Protein AF-0000000077142042 (afdb_homodimer)

Sequence (478 aa):
MYAFNGMIIGSLVGIIGTGMGGAVTYFLKNPSNRFFSGIMGTAAGLMLSIVAFDLLPHAFDIASIPLGTIGILVGAILISFFDMIIENMDIAGSFIKEGVLLAIVIALHNFPEGLAVGSSFMVSQSLGVDIALVIALHDFPEGLAMATPFSAGGIPPYKNVIYTILAGIPTGIGALIGVVTGGISPYFIGLNLSIAGGAMLYVTCGDVIPEARNVYKGKISVLGMILGFIGGIIITKYLMYAFNGMIIGSLVGIIGTGMGGAVTYFLKNPSNRFFSGIMGTAAGLMLSIVAFDLLPHAFDIASIPLGTIGILVGAILISFFDMIIENMDIAGSFIKEGVLLAIVIALHNFPEGLAVGSSFMVSQSLGVDIALVIALHDFPEGLAMATPFSAGGIPPYKNVIYTILAGIPTGIGALIGVVTGGISPYFIGLNLSIAGGAMLYVTCGDVIPEARNVYKGKISVLGMILGFIGGIIITKYL

Secondary structure (DSSP, 8-state):
-HHHHHHHHHHHHHHHHHHHHHHGGGS-SS--HHHHHHHHHHHHHHHHHHIIIIIHHHHHHHS-HHHHHHHHHHHHHHHHHHHHHHHTS---SSHHHHHHHHHHHHHHHHHHHHHHHHHHTTT-HHHHHHHHHHHHHHHHHHHHHHHHHHHHTT--HHHHHHHHHHHHHHHHHHHHHHHHHHTT-HHHHHHHHHHHHHHHHHHIIIIIHHHHHHHS-SSHHHHHHHHHHHHHHHHHHH-/-HHHHHHHHHHHHHHHHHHHHHHGGGS-SS--HHHHHHHHHHHHHHHHHHIIIIIHHHHHHHT-HHHHHHHHHHHHHHHHHHHHHHHTS---SSHHHHHHHHHHHHHHHHHHHHHHHHHHTTT-HHHHHHHHHHHHHHHHHHHHHHHHHHHHTT--HHHHHHHHHHHHHHHHHHHHHHHHHHTT-HHHHHHHHHHHHHHHHHHIIIIIHHHHHHHS-SSHHHHHHHHHHHHHHHHHHH-

InterPro domains:
  IPR003689 Zinc/iron permease [PF02535] (99-231)

pLDDT: mean 91.26, std 8.26, range [49.16, 98.56]

Solvent-accessible surface area (backbone atoms only — not comparable to full-atom values): 19890 Å² total; per-residue (Å²): 113,66,39,60,52,22,20,49,50,20,26,48,27,24,26,49,13,12,16,52,16,5,51,52,38,71,78,40,70,73,66,46,48,58,55,51,9,22,40,27,11,23,31,33,15,23,51,54,25,37,30,50,68,41,32,37,53,52,6,33,69,56,46,27,60,69,53,19,52,49,14,23,51,50,17,29,49,56,48,51,58,53,48,57,58,50,68,67,47,82,64,73,92,44,44,47,36,56,16,51,53,41,38,52,54,47,22,60,46,24,22,33,46,6,17,28,28,11,9,31,44,57,75,34,67,67,51,15,51,51,48,34,51,52,51,20,61,53,26,22,40,47,13,30,46,30,26,45,32,27,26,58,54,64,49,53,40,72,58,31,23,50,54,21,28,61,26,8,46,34,6,11,57,19,0,28,51,12,24,56,44,16,67,72,34,54,54,44,26,8,26,29,18,8,18,23,29,16,24,50,50,42,45,30,60,57,43,37,40,36,48,12,50,66,60,23,89,62,62,50,16,45,51,20,20,52,52,17,25,50,50,22,47,50,51,57,70,72,97,112,66,38,62,53,22,20,50,51,21,26,48,28,23,28,49,13,12,16,52,17,5,49,51,38,72,78,40,68,72,66,46,48,59,56,52,8,22,40,28,11,22,29,32,15,23,52,53,24,36,30,48,69,40,32,37,53,52,6,32,69,58,46,28,61,69,54,19,52,49,14,24,50,51,17,28,50,54,47,51,57,52,48,56,60,51,67,66,47,80,64,72,92,44,44,46,35,56,18,51,53,41,39,52,55,50,24,59,46,24,23,33,46,6,16,28,27,11,10,31,44,58,76,35,64,68,51,15,51,51,47,36,49,53,51,20,60,52,26,22,41,46,12,30,46,30,26,45,32,27,26,58,55,65,48,54,40,72,55,31,23,50,53,20,28,60,27,8,45,34,6,12,57,20,0,28,53,12,22,56,45,16,68,73,35,54,54,43,27,8,26,28,18,8,18,23,29,17,24,50,50,41,45,31,61,57,44,37,38,38,47,12,51,65,59,24,88,62,62,49,16,45,52,20,20,52,51,16,25,51,49,23,47,50,50,58,70,74,98

Structure (mmCIF, N/CA/C/O backbone):
data_AF-0000000077142042-model_v1
#
loop_
_entity.id
_entity.type
_entity.pdbx_description
1 polymer 'Zinc/iron permease'
#
loop_
_atom_site.group_PDB
_atom_site.id
_atom_site.type_symbol
_atom_site.label_atom_id
_atom_site.label_alt_id
_atom_site.label_comp_id
_atom_site.label_asym_id
_atom_site.label_entity_id
_atom_site.label_seq_id
_atom_site.pdbx_PDB_ins_code
_atom_site.Cartn_x
_atom_site.Cartn_y
_atom_site.Cartn_z
_atom_site.occupancy
_atom_site.B_iso_or_equiv
_atom_site.auth_seq_id
_atom_site.auth_comp_id
_atom_site.auth_asym_id
_atom_site.auth_atom_id
_atom_site.pdbx_PDB_model_num
ATOM 1 N N . MET A 1 1 ? 17.562 -24.516 -22.594 1 59.12 1 MET A N 1
ATOM 2 C CA . MET A 1 1 ? 17.656 -25.172 -21.297 1 59.12 1 MET A CA 1
ATOM 3 C C . MET A 1 1 ? 17.266 -24.234 -20.156 1 59.12 1 MET A C 1
ATOM 5 O O . MET A 1 1 ? 16.5 -24.625 -19.281 1 59.12 1 MET A O 1
ATOM 9 N N . TYR A 1 2 ? 17.484 -22.953 -20.328 1 70.94 2 TYR A N 1
ATOM 10 C CA . TYR A 1 2 ? 17.188 -21.969 -19.281 1 70.94 2 TYR A CA 1
ATOM 11 C C . TYR A 1 2 ? 15.703 -21.641 -19.234 1 70.94 2 TYR A C 1
ATOM 13 O O . TYR A 1 2 ? 15.117 -21.547 -18.156 1 70.94 2 TYR A O 1
ATOM 21 N N . ALA A 1 3 ? 15.117 -21.766 -20.406 1 75.69 3 ALA A N 1
ATOM 22 C CA . ALA A 1 3 ? 13.703 -21.391 -20.5 1 75.69 3 ALA A CA 1
ATOM 23 C C . ALA A 1 3 ? 12.82 -22.453 -19.828 1 75.69 3 ALA A C 1
ATOM 25 O O . ALA A 1 3 ? 11.93 -22.109 -19.047 1 75.69 3 ALA A O 1
ATOM 26 N N . PHE A 1 4 ? 13.188 -23.656 -20.109 1 79.62 4 PHE A N 1
ATOM 27 C CA . PHE A 1 4 ? 12.375 -24.75 -19.562 1 79.62 4 PHE A CA 1
ATOM 28 C C . PHE A 1 4 ? 12.547 -24.859 -18.062 1 79.62 4 PHE A C 1
ATOM 30 O O . PHE A 1 4 ? 11.578 -25.078 -17.328 1 79.62 4 PHE A O 1
ATOM 37 N N . ASN A 1 5 ? 13.727 -24.609 -17.547 1 83 5 ASN A N 1
ATOM 38 C CA . ASN A 1 5 ? 13.984 -24.609 -16.109 1 83 5 ASN A CA 1
ATOM 39 C C . ASN A 1 5 ? 13.242 -23.469 -15.406 1 83 5 ASN A C 1
ATOM 41 O O . ASN A 1 5 ? 12.719 -23.656 -14.305 1 83 5 ASN A O 1
ATOM 45 N N . GLY A 1 6 ? 13.203 -22.359 -16.172 1 80.81 6 GLY A N 1
ATOM 46 C CA . GLY A 1 6 ? 12.453 -21.219 -15.633 1 80.81 6 GLY A CA 1
ATOM 47 C C . GLY A 1 6 ? 10.969 -21.5 -15.492 1 80.81 6 GLY A C 1
ATOM 48 O O . GLY A 1 6 ? 10.359 -21.141 -14.484 1 80.81 6 GLY A O 1
ATOM 49 N N . MET A 1 7 ? 10.477 -22.172 -16.516 1 83.62 7 MET A N 1
ATOM 50 C CA . MET A 1 7 ? 9.062 -22.531 -16.484 1 83.62 7 MET A CA 1
ATOM 51 C C . MET A 1 7 ? 8.766 -23.484 -15.344 1 83.62 7 MET A C 1
ATOM 53 O O . MET A 1 7 ? 7.766 -23.344 -14.641 1 83.62 7 MET A O 1
ATOM 57 N N . ILE A 1 8 ? 9.617 -24.406 -15.148 1 87.38 8 ILE A N 1
ATOM 58 C CA . ILE A 1 8 ? 9.422 -25.406 -14.109 1 87.38 8 ILE A CA 1
ATOM 59 C C . ILE A 1 8 ? 9.477 -24.75 -12.734 1 87.38 8 ILE A C 1
ATOM 61 O O . ILE A 1 8 ? 8.594 -24.969 -11.898 1 87.38 8 ILE A O 1
ATOM 65 N N . ILE A 1 9 ? 10.414 -23.953 -12.562 1 88.81 9 ILE A N 1
ATOM 66 C CA . ILE A 1 9 ? 10.562 -23.281 -11.281 1 88.81 9 ILE A CA 1
ATOM 67 C C . ILE A 1 9 ? 9.375 -22.359 -11.031 1 88.81 9 ILE A C 1
ATOM 69 O O . ILE A 1 9 ? 8.789 -22.359 -9.945 1 88.81 9 ILE A O 1
ATOM 73 N N . GLY A 1 10 ? 9.062 -21.625 -12.062 1 87.69 10 GLY A N 1
ATOM 74 C CA . GLY A 1 10 ? 7.902 -20.75 -11.953 1 87.69 10 GLY A CA 1
ATOM 75 C C . GLY A 1 10 ? 6.629 -21.5 -11.609 1 87.69 10 GLY A C 1
ATOM 76 O O . GLY A 1 10 ? 5.848 -21.062 -10.766 1 87.69 10 GLY A O 1
ATOM 77 N N . SER A 1 11 ? 6.512 -22.641 -12.266 1 87.56 11 SER A N 1
ATOM 78 C CA . SER A 1 11 ? 5.34 -23.469 -12 1 87.56 11 SER A CA 1
ATOM 79 C C . SER A 1 11 ? 5.348 -24 -10.57 1 87.56 11 SER A C 1
ATOM 81 O O . SER A 1 11 ? 4.324 -23.969 -9.883 1 87.56 11 SER A O 1
ATOM 83 N N . LEU A 1 12 ? 6.414 -24.422 -10.148 1 91.25 12 LEU A N 1
ATOM 84 C CA . LEU A 1 12 ? 6.539 -24.938 -8.789 1 91.25 12 LEU A CA 1
ATOM 85 C C . LEU A 1 12 ? 6.23 -23.844 -7.766 1 91.25 12 LEU A C 1
ATOM 87 O O . LEU A 1 12 ? 5.523 -24.078 -6.785 1 91.25 12 LEU A O 1
ATOM 91 N N . VAL A 1 13 ? 6.703 -22.719 -8.023 1 90.69 13 VAL A N 1
ATOM 92 C CA . VAL A 1 13 ? 6.508 -21.578 -7.129 1 90.69 13 VAL A CA 1
ATOM 93 C C . VAL A 1 13 ? 5.016 -21.266 -7.008 1 90.69 13 VAL A C 1
ATOM 95 O O . VAL A 1 13 ? 4.48 -21.203 -5.898 1 90.69 13 VAL A O 1
ATOM 98 N N . GLY A 1 14 ? 4.41 -21.109 -8.125 1 89.19 14 GLY A N 1
ATOM 99 C CA . GLY A 1 14 ? 2.994 -20.797 -8.125 1 89.19 14 GLY A CA 1
ATOM 100 C C . GLY A 1 14 ? 2.131 -21.906 -7.559 1 89.19 14 GLY A C 1
ATOM 101 O O . GLY A 1 14 ? 1.261 -21.656 -6.723 1 89.19 14 GLY A O 1
ATOM 102 N N . ILE A 1 15 ? 2.438 -23.094 -7.969 1 90.06 15 ILE A N 1
ATOM 103 C CA . ILE A 1 15 ? 1.645 -24.266 -7.602 1 90.06 15 ILE A CA 1
ATOM 104 C C . ILE A 1 15 ? 1.839 -24.578 -6.121 1 90.06 15 ILE A C 1
ATOM 106 O O . ILE A 1 15 ? 0.869 -24.828 -5.398 1 90.06 15 ILE A O 1
ATOM 110 N N . ILE A 1 16 ? 2.996 -24.516 -5.656 1 93.12 16 ILE A N 1
ATOM 111 C CA . ILE A 1 16 ? 3.271 -24.844 -4.262 1 93.12 16 ILE A CA 1
ATOM 112 C C . ILE A 1 16 ? 2.77 -23.719 -3.361 1 93.12 16 ILE A C 1
ATOM 114 O O . ILE A 1 16 ? 2.096 -23.969 -2.359 1 93.12 16 ILE A O 1
ATOM 118 N N . GLY A 1 17 ? 3.086 -22.531 -3.664 1 93.38 17 GLY A N 1
ATOM 119 C CA . GLY A 1 17 ? 2.674 -21.406 -2.844 1 93.38 17 GLY A CA 1
ATOM 120 C C . GLY A 1 17 ? 1.171 -21.312 -2.67 1 93.38 17 GLY A C 1
ATOM 121 O O . GLY A 1 17 ? 0.66 -21.453 -1.557 1 93.38 17 GLY A O 1
ATOM 122 N N . THR A 1 18 ? 0.475 -21.172 -3.781 1 94.19 18 THR A N 1
ATOM 123 C CA . THR A 1 18 ? -0.977 -21.031 -3.736 1 94.19 18 THR A CA 1
ATOM 124 C C . THR A 1 18 ? -1.633 -22.359 -3.357 1 94.19 18 THR A C 1
ATOM 126 O O . THR A 1 18 ? -2.621 -22.375 -2.621 1 94.19 18 THR A O 1
ATOM 129 N N . GLY A 1 19 ? -1.106 -23.453 -3.816 1 95.06 19 GLY A N 1
ATOM 130 C CA . GLY A 1 19 ? -1.649 -24.766 -3.508 1 95.06 19 GLY A CA 1
ATOM 131 C C . GLY A 1 19 ? -1.581 -25.109 -2.031 1 95.06 19 GLY A C 1
ATOM 132 O O . GLY A 1 19 ? -2.537 -25.641 -1.467 1 95.06 19 GLY A O 1
ATOM 133 N N . MET A 1 20 ? -0.495 -24.812 -1.403 1 94.62 20 MET A N 1
ATOM 134 C CA . MET A 1 20 ? -0.356 -25.062 0.03 1 94.62 20 MET A CA 1
ATOM 135 C C . MET A 1 20 ? -1.356 -24.219 0.822 1 94.62 20 MET A C 1
ATOM 137 O O . MET A 1 20 ? -1.853 -24.656 1.86 1 94.62 20 MET A O 1
ATOM 141 N N . GLY A 1 21 ? -1.595 -23.062 0.342 1 93.44 21 GLY A N 1
ATOM 142 C CA . GLY A 1 21 ? -2.645 -22.266 0.955 1 93.44 21 GLY A CA 1
ATOM 143 C C . GLY A 1 21 ? -4.004 -22.938 0.925 1 93.44 21 GLY A C 1
ATOM 144 O O . GLY A 1 21 ? -4.723 -22.953 1.927 1 93.44 21 GLY A O 1
ATOM 145 N N . GLY A 1 22 ? -4.277 -23.5 -0.233 1 94 22 GLY A N 1
ATOM 146 C CA . GLY A 1 22 ? -5.516 -24.234 -0.364 1 94 22 GLY A CA 1
ATOM 147 C C . GLY A 1 22 ? -5.57 -25.469 0.519 1 94 22 GLY A C 1
ATOM 148 O O . GLY A 1 22 ? -6.637 -25.844 1.014 1 94 22 GLY A O 1
ATOM 149 N N . ALA A 1 23 ? -4.461 -26.094 0.798 1 94.94 23 ALA A N 1
ATOM 150 C CA . ALA A 1 23 ? -4.379 -27.328 1.583 1 94.94 23 ALA A CA 1
ATOM 151 C C . ALA A 1 23 ? -4.727 -27.062 3.045 1 94.94 23 ALA A C 1
ATOM 153 O O . ALA A 1 23 ? -5.125 -27.984 3.768 1 94.94 23 ALA A O 1
ATOM 154 N N . VAL A 1 24 ? -4.586 -25.875 3.498 1 93.31 24 VAL A N 1
ATOM 155 C CA . VAL A 1 24 ? -4.887 -25.531 4.883 1 93.31 24 VAL A CA 1
ATOM 156 C C . VAL A 1 24 ? -6.371 -25.75 5.16 1 93.31 24 VAL A C 1
ATOM 158 O O . VAL A 1 24 ? -6.777 -25.922 6.312 1 93.31 24 VAL A O 1
ATOM 161 N N . THR A 1 25 ? -7.211 -25.797 4.098 1 90.25 25 THR A N 1
ATOM 162 C CA . THR A 1 25 ? -8.656 -25.938 4.262 1 90.25 25 THR A CA 1
ATOM 163 C C . THR A 1 25 ? -9.016 -27.328 4.777 1 90.25 25 THR A C 1
ATOM 165 O O . THR A 1 25 ? -10.133 -27.547 5.242 1 90.25 25 THR A O 1
ATOM 168 N N . TYR A 1 26 ? -8.117 -28.25 4.664 1 90.19 26 TYR A N 1
ATOM 169 C CA . TYR A 1 26 ? -8.32 -29.547 5.305 1 90.19 26 TYR A CA 1
ATOM 170 C C . TYR A 1 26 ? -8.477 -29.406 6.812 1 90.19 26 TYR A C 1
ATOM 172 O O . TYR A 1 26 ? -9.133 -30.219 7.457 1 90.19 26 TYR A O 1
ATOM 180 N N . PHE A 1 27 ? -7.977 -28.328 7.309 1 90 27 PHE A N 1
ATOM 181 C CA . PHE A 1 27 ? -7.996 -28.125 8.75 1 90 27 PHE A CA 1
ATOM 182 C C . PHE A 1 27 ? -8.938 -26.984 9.117 1 90 27 PHE A C 1
ATOM 184 O O . PHE A 1 27 ? -9.102 -26.656 10.297 1 90 27 PHE A O 1
ATOM 191 N N . LEU A 1 28 ? -9.43 -26.406 8.125 1 83.31 28 LEU A N 1
ATOM 192 C CA . LEU A 1 28 ? -10.297 -25.25 8.336 1 83.31 28 LEU A CA 1
ATOM 193 C C . LEU A 1 28 ? -11.695 -25.516 7.789 1 83.31 28 LEU A C 1
ATOM 195 O O . LEU A 1 28 ? -12.008 -25.109 6.664 1 83.31 28 LEU A O 1
ATOM 199 N N . LYS A 1 29 ? -12.648 -26.062 8.469 1 74.56 29 LYS A N 1
ATOM 200 C CA . LYS A 1 29 ? -13.969 -26.5 7.996 1 74.56 29 LYS A CA 1
ATOM 201 C C . LYS A 1 29 ? -14.938 -25.312 7.93 1 74.56 29 LYS A C 1
ATOM 203 O O . LYS A 1 29 ? -15.672 -25.172 6.953 1 74.56 29 LYS A O 1
ATOM 208 N N . ASN A 1 30 ? -14.922 -24.422 8.938 1 82.5 30 ASN A N 1
ATOM 209 C CA . ASN A 1 30 ? -15.859 -23.312 8.984 1 82.5 30 ASN A CA 1
ATOM 210 C C . ASN A 1 30 ? -15.18 -22.016 9.438 1 82.5 30 ASN A C 1
ATOM 212 O O . ASN A 1 30 ? -15.445 -21.516 10.531 1 82.5 30 ASN A O 1
ATOM 216 N N . PRO A 1 31 ?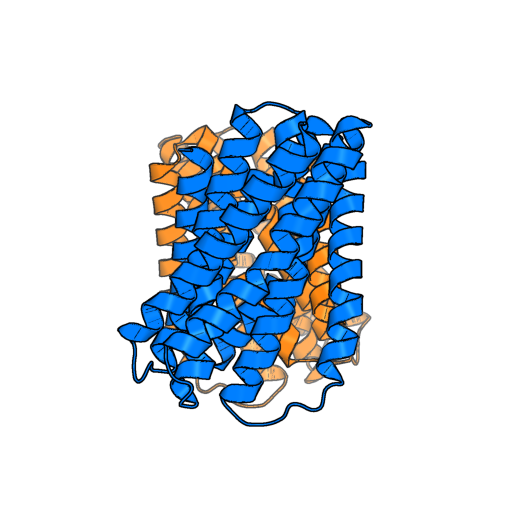 -14.484 -21.547 8.352 1 87.19 31 PRO A N 1
ATOM 217 C CA . PRO A 1 31 ? -13.773 -20.344 8.773 1 87.19 31 PRO A CA 1
ATOM 218 C C . PRO A 1 31 ? -14.711 -19.141 8.977 1 87.19 31 PRO A C 1
ATOM 220 O O . PRO A 1 31 ? -15.688 -18.984 8.242 1 87.19 31 PRO A O 1
ATOM 223 N N . SER A 1 32 ? -14.414 -18.391 9.984 1 89.31 32 SER A N 1
ATOM 224 C CA . SER A 1 32 ? -15.219 -17.219 10.281 1 89.31 32 SER A CA 1
ATOM 225 C C . SER A 1 32 ? -14.852 -16.047 9.367 1 89.31 32 SER A C 1
ATOM 227 O O . SER A 1 32 ? -13.766 -16.031 8.781 1 89.31 32 SER A O 1
ATOM 229 N N . ASN A 1 33 ? -15.742 -15.109 9.25 1 90.62 33 ASN A N 1
ATOM 230 C CA . ASN A 1 33 ? -15.469 -13.883 8.508 1 90.62 33 ASN A CA 1
ATOM 231 C C . ASN A 1 33 ? -14.281 -13.125 9.094 1 90.62 33 ASN A C 1
ATOM 233 O O . ASN A 1 33 ? -13.516 -12.508 8.359 1 90.62 33 ASN A O 1
ATOM 237 N N . ARG A 1 34 ? -14.195 -13.266 10.344 1 93.12 34 ARG A N 1
ATOM 238 C CA . ARG A 1 34 ? -13.094 -12.602 11.031 1 93.12 34 ARG A CA 1
ATOM 239 C C . ARG A 1 34 ? -11.75 -13.188 10.609 1 93.12 34 ARG A C 1
ATOM 241 O O . ARG A 1 34 ? -10.797 -12.453 10.328 1 93.12 34 ARG A O 1
ATOM 248 N N . PHE A 1 35 ? -11.703 -14.445 10.562 1 92.25 35 PHE A N 1
ATOM 249 C CA . PHE A 1 35 ? -10.484 -15.141 10.141 1 92.25 35 PHE A CA 1
ATOM 250 C C . PHE A 1 35 ? -10.164 -14.82 8.688 1 92.25 35 PHE A C 1
ATOM 252 O O . PHE A 1 35 ? -9.016 -14.5 8.359 1 92.25 35 PHE A O 1
ATOM 259 N N . PHE A 1 36 ? -11.172 -14.844 7.887 1 89.81 36 PHE A N 1
ATOM 260 C CA . PHE A 1 36 ? -11.008 -14.555 6.465 1 89.81 36 PHE A CA 1
ATOM 261 C C . PHE A 1 36 ? -10.492 -13.133 6.262 1 89.81 36 PHE A C 1
ATOM 263 O O . PHE A 1 36 ? -9.562 -12.914 5.48 1 89.81 36 PHE A O 1
ATOM 270 N N . SER A 1 37 ? -11.031 -12.273 6.992 1 94.06 37 SER A N 1
ATOM 271 C CA . SER A 1 37 ? -10.625 -10.875 6.93 1 94.06 37 SER A CA 1
ATOM 272 C C . SER A 1 37 ? -9.156 -10.703 7.324 1 94.06 37 SER A C 1
ATOM 274 O O . SER A 1 37 ? -8.422 -9.961 6.684 1 94.06 37 SER A O 1
ATOM 276 N N . GLY A 1 38 ? -8.734 -11.43 8.297 1 94.88 38 GLY A N 1
ATOM 277 C CA . GLY A 1 38 ? -7.363 -11.367 8.766 1 94.88 38 GLY A CA 1
ATOM 278 C C . GLY A 1 38 ? -6.359 -11.906 7.762 1 94.88 38 GLY A C 1
ATOM 279 O O . GLY A 1 38 ? -5.316 -11.297 7.523 1 94.88 38 GLY A O 1
ATOM 280 N N . ILE A 1 39 ? -6.719 -13.023 7.16 1 92.88 39 ILE A N 1
ATOM 281 C CA . ILE A 1 39 ? -5.816 -13.648 6.203 1 92.88 39 ILE A CA 1
ATOM 282 C C . ILE A 1 39 ? -5.703 -12.773 4.953 1 92.88 39 ILE A C 1
ATOM 284 O O . ILE A 1 39 ? -4.613 -12.625 4.387 1 92.88 39 ILE A O 1
ATOM 288 N N . MET A 1 40 ? -6.805 -12.195 4.566 1 91.94 40 MET A N 1
ATOM 289 C CA . MET A 1 40 ? -6.785 -11.289 3.424 1 91.94 40 MET A CA 1
ATOM 290 C C . MET A 1 40 ? -5.926 -10.062 3.717 1 91.94 40 MET A C 1
ATOM 292 O O . MET A 1 40 ? -5.176 -9.602 2.852 1 91.94 40 MET A O 1
ATOM 296 N N . GLY A 1 41 ? -6.09 -9.617 4.922 1 95.94 41 GLY A N 1
ATOM 297 C CA . GLY A 1 41 ? -5.254 -8.5 5.336 1 95.94 41 GLY A CA 1
ATOM 298 C C . GLY A 1 41 ? -3.771 -8.828 5.301 1 95.94 41 GLY A C 1
ATOM 299 O O . GLY A 1 41 ? -2.971 -8.039 4.785 1 95.94 41 GLY A O 1
ATOM 300 N N . THR A 1 42 ? -3.43 -9.969 5.781 1 95.5 42 THR A N 1
ATOM 301 C CA . THR A 1 42 ? -2.035 -10.398 5.809 1 95.5 42 THR A CA 1
ATOM 302 C C . THR A 1 42 ? -1.48 -10.523 4.391 1 95.5 42 THR A C 1
ATOM 304 O O . THR A 1 42 ? -0.365 -10.078 4.113 1 95.5 42 THR A O 1
ATOM 307 N N . ALA A 1 43 ? -2.287 -11.094 3.559 1 93.06 43 ALA A N 1
ATOM 308 C CA . ALA A 1 43 ? -1.887 -11.227 2.16 1 93.06 43 ALA A CA 1
ATOM 309 C C . ALA A 1 43 ? -1.657 -9.859 1.522 1 93.06 43 ALA A C 1
ATOM 311 O O . ALA A 1 43 ? -0.667 -9.656 0.817 1 93.06 43 ALA A O 1
ATOM 312 N N . ALA A 1 44 ? -2.529 -8.945 1.809 1 96.25 44 ALA A N 1
ATOM 313 C CA . ALA A 1 44 ? -2.434 -7.598 1.247 1 96.25 44 ALA A CA 1
ATOM 314 C C . ALA A 1 44 ? -1.16 -6.898 1.715 1 96.25 44 ALA A C 1
ATOM 316 O O . ALA A 1 44 ? -0.446 -6.293 0.913 1 96.25 44 ALA A O 1
ATOM 317 N N . GLY A 1 45 ? -0.859 -6.988 3.004 1 97.25 45 GLY A N 1
ATOM 318 C CA . GLY A 1 45 ? 0.351 -6.395 3.547 1 97.25 45 GLY A CA 1
ATOM 319 C C . GLY A 1 45 ? 1.62 -6.965 2.941 1 97.25 45 GLY A C 1
ATOM 320 O O . GLY A 1 45 ? 2.539 -6.219 2.598 1 97.25 45 GLY A O 1
ATOM 321 N N . LEU A 1 46 ? 1.632 -8.258 2.811 1 96.12 46 LEU A N 1
ATOM 322 C CA . LEU A 1 46 ? 2.779 -8.93 2.213 1 96.12 46 LEU A CA 1
ATO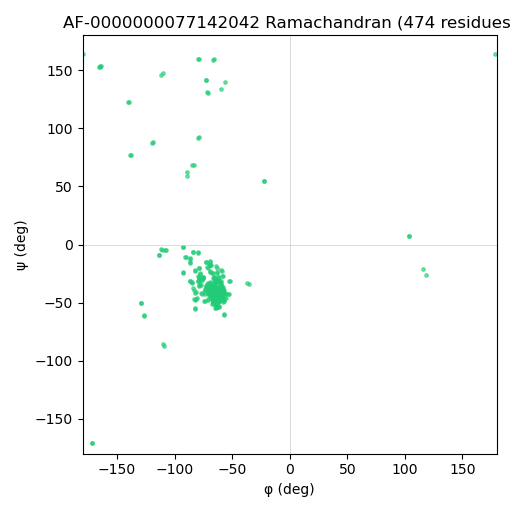M 323 C C . LEU A 1 46 ? 3.002 -8.461 0.78 1 96.12 46 LEU A C 1
ATOM 325 O O . LEU A 1 46 ? 4.137 -8.195 0.377 1 96.12 46 LEU A O 1
ATOM 329 N N . MET A 1 47 ? 1.93 -8.383 0.078 1 95 47 MET A N 1
ATOM 330 C CA . MET A 1 47 ? 2.004 -7.977 -1.322 1 95 47 MET A CA 1
ATOM 331 C C . MET A 1 47 ? 2.553 -6.559 -1.449 1 95 47 MET A C 1
ATOM 333 O O . MET A 1 47 ? 3.443 -6.305 -2.262 1 95 47 MET A O 1
ATOM 337 N N . LEU A 1 48 ? 2.09 -5.66 -0.606 1 97.75 48 LEU A N 1
ATOM 338 C CA . LEU A 1 48 ? 2.564 -4.281 -0.632 1 97.75 48 LEU A CA 1
ATOM 339 C C . LEU A 1 48 ? 4.051 -4.211 -0.304 1 97.75 48 LEU A C 1
ATOM 341 O O . LEU A 1 48 ? 4.801 -3.482 -0.955 1 97.75 48 LEU A O 1
ATOM 345 N N . SER A 1 49 ? 4.434 -4.973 0.647 1 97.88 49 SER A N 1
ATOM 346 C CA . SER A 1 49 ? 5.82 -4.965 1.101 1 97.88 49 SER A CA 1
ATOM 347 C C . SER A 1 49 ? 6.758 -5.5 0.025 1 97.88 49 SER A C 1
ATOM 349 O O . SER A 1 49 ? 7.812 -4.918 -0.237 1 97.88 49 SER A O 1
ATOM 351 N N . ILE A 1 50 ? 6.395 -6.574 -0.62 1 95.62 50 ILE A N 1
ATOM 352 C CA . ILE A 1 50 ? 7.227 -7.211 -1.638 1 95.62 50 ILE A CA 1
ATOM 353 C C . ILE A 1 50 ? 7.352 -6.289 -2.848 1 95.62 50 ILE A C 1
ATOM 355 O O . ILE A 1 50 ? 8.43 -6.168 -3.434 1 95.62 50 ILE A O 1
ATOM 359 N N . VAL A 1 51 ? 6.289 -5.621 -3.18 1 97.44 51 VAL A N 1
ATOM 360 C CA . VAL A 1 51 ? 6.328 -4.66 -4.277 1 97.44 51 VAL A CA 1
ATOM 361 C C . VAL A 1 51 ? 7.301 -3.533 -3.939 1 97.44 51 VAL A C 1
ATOM 363 O O . VAL A 1 51 ? 8.156 -3.176 -4.754 1 97.44 51 VAL A O 1
ATOM 366 N N . ALA A 1 52 ? 7.254 -3.059 -2.752 1 97.25 52 ALA A N 1
ATOM 367 C CA . ALA A 1 52 ? 7.965 -1.853 -2.336 1 97.25 52 ALA A CA 1
ATOM 368 C C . ALA A 1 52 ? 9.438 -2.15 -2.072 1 97.25 52 ALA A C 1
ATOM 370 O O . ALA A 1 52 ? 10.305 -1.327 -2.369 1 97.25 52 ALA A O 1
ATOM 371 N N . PHE A 1 53 ? 9.734 -3.316 -1.553 1 96.69 53 PHE A N 1
ATOM 372 C CA . PHE A 1 53 ? 11.078 -3.504 -1.02 1 96.69 53 PHE A CA 1
ATOM 373 C C . PHE A 1 53 ? 11.852 -4.531 -1.842 1 96.69 53 PHE A C 1
ATOM 375 O O . PHE A 1 53 ? 13.055 -4.715 -1.648 1 96.69 53 PHE A O 1
ATOM 382 N N . ASP A 1 54 ? 11.141 -5.172 -2.729 1 96.12 54 ASP A N 1
ATOM 383 C CA . ASP A 1 54 ? 11.852 -6.195 -3.486 1 96.12 54 ASP A CA 1
ATOM 384 C C . ASP A 1 54 ? 11.695 -5.973 -4.988 1 96.12 54 ASP A C 1
ATOM 386 O O . ASP A 1 54 ? 12.578 -5.402 -5.633 1 96.12 54 ASP A O 1
ATOM 390 N N . LEU A 1 55 ? 10.539 -6.004 -5.551 1 96.56 55 LEU A N 1
ATOM 391 C CA . LEU A 1 55 ? 10.297 -5.996 -6.988 1 96.56 55 LEU A CA 1
ATOM 392 C C . LEU A 1 55 ? 10.719 -4.66 -7.602 1 96.56 55 LEU A C 1
ATOM 394 O O . LEU A 1 55 ? 11.531 -4.625 -8.531 1 96.56 55 LEU A O 1
ATOM 398 N N . LEU A 1 56 ? 10.266 -3.578 -7.027 1 98.06 56 LEU A N 1
ATOM 399 C CA . LEU A 1 56 ? 10.461 -2.285 -7.676 1 98.06 56 LEU A CA 1
ATOM 400 C C . LEU A 1 56 ? 11.891 -1.795 -7.488 1 98.06 56 LEU A C 1
ATOM 402 O O . LEU A 1 56 ? 12.508 -1.295 -8.43 1 98.06 56 LEU A O 1
ATOM 406 N N . PRO A 1 57 ? 12.477 -1.93 -6.328 1 96.62 57 PRO A N 1
ATOM 407 C CA . PRO A 1 57 ? 13.883 -1.539 -6.207 1 96.62 57 PRO A CA 1
ATOM 408 C C . PRO A 1 57 ? 14.789 -2.303 -7.168 1 96.62 57 PRO A C 1
ATOM 410 O O . PRO A 1 57 ? 15.672 -1.709 -7.793 1 96.62 57 PRO A O 1
ATOM 413 N N . HIS A 1 58 ? 14.578 -3.594 -7.324 1 96.56 58 HIS A N 1
ATOM 414 C CA . HIS A 1 58 ? 15.359 -4.355 -8.289 1 96.56 58 HIS A CA 1
ATOM 415 C C . HIS A 1 58 ? 15.102 -3.869 -9.711 1 96.56 58 HIS A C 1
ATOM 417 O O . HIS A 1 58 ? 16.031 -3.762 -10.516 1 96.56 58 HIS A O 1
ATOM 423 N N . ALA A 1 59 ? 13.828 -3.6 -9.969 1 97.75 59 ALA A N 1
ATOM 424 C CA . ALA A 1 59 ? 13.477 -3.102 -11.297 1 97.75 59 ALA A CA 1
ATOM 425 C C . ALA A 1 59 ? 14.203 -1.799 -11.602 1 97.75 59 ALA A C 1
ATOM 427 O O . ALA A 1 59 ? 14.758 -1.635 -12.695 1 97.75 59 ALA A O 1
ATOM 428 N N . PHE A 1 60 ? 14.25 -0.905 -10.641 1 97.62 60 PHE A N 1
ATOM 429 C CA . PHE A 1 60 ? 14.875 0.398 -10.82 1 97.62 60 PHE A CA 1
ATOM 430 C C . PHE A 1 60 ? 16.391 0.256 -10.961 1 97.62 60 PHE A C 1
ATOM 432 O O . PHE A 1 60 ? 17.016 0.976 -11.742 1 97.62 60 PHE A O 1
ATOM 439 N N . ASP A 1 61 ? 16.969 -0.664 -10.266 1 96.69 61 ASP A N 1
ATOM 440 C CA . ASP A 1 61 ? 18.406 -0.878 -10.289 1 96.69 61 ASP A CA 1
ATOM 441 C C . ASP A 1 61 ? 18.844 -1.499 -11.617 1 96.69 61 ASP A C 1
ATOM 443 O O . ASP A 1 61 ? 19.891 -1.146 -12.156 1 96.69 61 ASP A O 1
ATOM 447 N N . ILE A 1 62 ? 18.078 -2.396 -12.117 1 96.5 62 ILE A N 1
ATOM 448 C CA . ILE A 1 62 ? 18.469 -3.18 -13.289 1 96.5 62 ILE A CA 1
ATOM 449 C C . ILE A 1 62 ? 18.172 -2.391 -14.562 1 96.5 62 ILE A C 1
ATOM 451 O O . ILE A 1 62 ? 18.938 -2.443 -15.523 1 96.5 62 ILE A O 1
ATOM 455 N N . ALA A 1 63 ? 17.094 -1.709 -14.586 1 95.69 63 ALA A N 1
ATOM 456 C CA . ALA A 1 63 ? 16.719 -0.948 -15.766 1 95.69 63 ALA A CA 1
ATOM 457 C C . ALA A 1 63 ? 16.844 0.552 -15.523 1 95.69 63 ALA A C 1
ATOM 459 O O . ALA A 1 63 ? 17.938 1.117 -15.695 1 95.69 63 ALA A O 1
ATOM 460 N N . SER A 1 64 ? 15.836 1.249 -14.992 1 96.88 64 SER A N 1
ATOM 461 C CA . SER A 1 64 ? 15.781 2.664 -14.641 1 96.88 64 SER A CA 1
ATOM 462 C C . SER A 1 64 ? 14.422 3.031 -14.055 1 96.88 64 SER A C 1
ATOM 464 O O . SER A 1 64 ? 13.453 2.283 -14.203 1 96.88 64 SER A O 1
ATOM 466 N N . ILE A 1 65 ? 14.414 4.145 -13.43 1 96.75 65 ILE A N 1
ATOM 467 C CA . ILE A 1 65 ? 13.188 4.602 -12.789 1 96.75 65 ILE A CA 1
ATOM 468 C C . ILE A 1 65 ? 12.117 4.867 -13.844 1 96.75 65 ILE A C 1
ATOM 470 O O . ILE A 1 65 ? 10.984 4.391 -13.734 1 96.75 65 ILE A O 1
ATOM 474 N N . PRO A 1 66 ? 12.461 5.504 -14.977 1 97.06 66 PRO A N 1
ATOM 475 C CA . PRO A 1 66 ? 11.43 5.738 -15.992 1 97.06 66 PRO A CA 1
ATOM 476 C C . PRO A 1 66 ? 10.875 4.441 -16.578 1 97.06 66 PRO A C 1
ATOM 478 O O . PRO A 1 66 ? 9.656 4.293 -16.703 1 97.06 66 PRO A O 1
ATOM 481 N N . LEU A 1 67 ? 11.734 3.5 -16.859 1 97.5 67 LEU A N 1
ATOM 482 C CA . LEU A 1 67 ? 11.273 2.242 -17.438 1 97.5 67 LEU A CA 1
ATOM 483 C C . LEU A 1 67 ? 10.492 1.434 -16.406 1 97.5 67 LEU A C 1
ATOM 485 O O . LEU A 1 67 ? 9.508 0.771 -16.75 1 97.5 67 LEU A O 1
ATOM 489 N N . GLY A 1 68 ? 10.992 1.476 -15.156 1 97.69 68 GLY A N 1
ATOM 490 C CA . GLY A 1 68 ? 10.242 0.841 -14.086 1 97.69 68 GLY A CA 1
ATOM 491 C C . GLY A 1 68 ? 8.852 1.413 -13.914 1 97.69 68 GLY A C 1
ATOM 492 O O . GLY A 1 68 ? 7.887 0.669 -13.695 1 97.69 68 GLY A O 1
ATOM 493 N N . THR A 1 69 ? 8.789 2.717 -14.039 1 97.81 69 THR A N 1
ATOM 494 C CA . THR A 1 69 ? 7.496 3.385 -13.914 1 97.81 69 THR A CA 1
ATOM 495 C C . THR A 1 69 ? 6.566 2.984 -15.055 1 97.81 69 THR A C 1
ATOM 497 O O . THR A 1 69 ? 5.367 2.797 -14.844 1 97.81 69 THR A O 1
ATOM 500 N N . ILE A 1 70 ? 7.066 2.838 -16.203 1 98.06 70 ILE A N 1
ATOM 501 C CA . ILE A 1 70 ? 6.293 2.357 -17.344 1 98.06 70 ILE A CA 1
ATOM 502 C C . ILE A 1 70 ? 5.797 0.939 -17.062 1 98.06 70 ILE A C 1
ATOM 504 O O . ILE A 1 70 ? 4.645 0.61 -17.359 1 98.06 70 ILE A O 1
ATOM 508 N N . GLY A 1 71 ? 6.66 0.097 -16.531 1 98.25 71 GLY A N 1
ATOM 509 C CA . GLY A 1 71 ? 6.273 -1.258 -16.188 1 98.25 71 GLY A CA 1
ATOM 510 C C . GLY A 1 71 ? 5.129 -1.31 -15.188 1 98.25 71 GLY A C 1
ATOM 511 O O . GLY A 1 71 ? 4.215 -2.125 -15.328 1 98.25 71 GLY A O 1
ATOM 512 N N . ILE A 1 72 ? 5.195 -0.412 -14.188 1 98.56 72 ILE A N 1
ATOM 513 C CA . ILE A 1 72 ? 4.117 -0.335 -13.211 1 98.56 72 ILE A CA 1
ATOM 514 C C . ILE A 1 72 ? 2.797 -0.037 -13.922 1 98.56 72 ILE A C 1
ATOM 516 O O . ILE A 1 72 ? 1.787 -0.7 -13.672 1 98.56 72 ILE A O 1
ATOM 520 N N . LEU A 1 73 ? 2.848 0.901 -14.805 1 98.19 73 LEU A N 1
ATOM 521 C CA . LEU A 1 73 ? 1.649 1.302 -15.539 1 98.19 73 LEU A CA 1
ATOM 522 C C . LEU A 1 73 ? 1.143 0.164 -16.422 1 98.19 73 LEU A C 1
ATOM 524 O O . LEU A 1 73 ? -0.061 -0.101 -16.469 1 98.19 73 LEU A O 1
ATOM 528 N N . VAL A 1 74 ? 2.008 -0.517 -17.078 1 97.62 74 VAL A N 1
ATOM 529 C CA . VAL A 1 74 ? 1.638 -1.623 -17.953 1 97.62 74 VAL A CA 1
ATOM 530 C C . VAL A 1 74 ? 0.993 -2.738 -17.141 1 97.62 74 VAL A C 1
ATOM 532 O O . VAL A 1 74 ? -0.046 -3.279 -17.531 1 97.62 74 VAL A O 1
ATOM 535 N N . GLY A 1 75 ? 1.622 -3.07 -16.031 1 97.31 75 GLY A N 1
ATOM 536 C CA . GLY A 1 75 ? 1.058 -4.09 -15.164 1 97.31 75 GLY A CA 1
ATOM 537 C C . GLY A 1 75 ? -0.325 -3.734 -14.648 1 97.31 75 GLY A C 1
ATOM 538 O O . GLY A 1 75 ? -1.231 -4.57 -14.664 1 97.31 75 GLY A O 1
ATOM 539 N N . ALA A 1 76 ? -0.477 -2.479 -14.242 1 96.94 76 ALA A N 1
ATOM 540 C CA . ALA A 1 76 ? -1.765 -2.016 -13.734 1 96.94 76 ALA A CA 1
ATOM 541 C C . ALA A 1 76 ? -2.826 -2.029 -14.828 1 96.94 76 ALA A C 1
ATOM 543 O O . ALA A 1 76 ? -3.963 -2.445 -14.594 1 96.94 76 ALA A O 1
ATOM 544 N N . ILE A 1 77 ? -2.486 -1.613 -16 1 95 77 ILE A N 1
ATOM 545 C CA . ILE A 1 77 ? -3.418 -1.559 -17.125 1 95 77 ILE A CA 1
ATOM 546 C C . ILE A 1 77 ? -3.809 -2.975 -17.531 1 95 77 ILE A C 1
ATOM 548 O O . ILE A 1 77 ? -4.977 -3.24 -17.844 1 95 77 ILE A O 1
ATOM 552 N N . LEU A 1 78 ? -2.863 -3.846 -17.562 1 93.12 78 LEU A N 1
ATOM 553 C CA . LEU A 1 78 ? -3.119 -5.234 -17.906 1 93.12 78 LEU A CA 1
ATOM 554 C C . LEU A 1 78 ? -4.16 -5.852 -16.984 1 93.12 78 LEU A C 1
ATOM 556 O O . LEU A 1 78 ? -5.125 -6.465 -17.453 1 93.12 78 LEU A O 1
ATOM 560 N N . ILE A 1 79 ? -4.008 -5.664 -15.711 1 93.19 79 ILE A N 1
ATOM 561 C CA . ILE A 1 79 ? -4.938 -6.246 -14.75 1 93.19 79 ILE A CA 1
ATOM 562 C C . ILE A 1 79 ? -6.281 -5.52 -14.828 1 93.19 79 ILE A C 1
ATOM 564 O O . ILE A 1 79 ? -7.336 -6.145 -14.703 1 93.19 79 ILE A O 1
ATOM 568 N N . SER A 1 80 ? -6.215 -4.215 -14.992 1 90.69 80 SER A N 1
ATOM 569 C CA . SER A 1 80 ? -7.441 -3.43 -15.109 1 90.69 80 SER A CA 1
ATOM 570 C C . SER A 1 80 ? -8.305 -3.914 -16.266 1 90.69 80 SER A C 1
ATOM 572 O O . SER A 1 80 ? -9.531 -3.932 -16.172 1 90.69 80 SER A O 1
ATOM 574 N N . PHE A 1 81 ? -7.715 -4.246 -17.312 1 88.06 81 PHE A N 1
ATOM 575 C CA . PHE A 1 81 ? -8.422 -4.738 -18.484 1 88.06 81 PHE A CA 1
ATOM 576 C C . PHE A 1 81 ? -9.141 -6.047 -18.188 1 88.06 81 PHE A C 1
ATOM 578 O O . PHE A 1 81 ? -10.289 -6.238 -18.578 1 88.06 81 PHE A O 1
ATOM 585 N N . PHE A 1 82 ? -8.547 -6.918 -17.438 1 83.62 82 PHE A N 1
ATOM 586 C CA . PHE A 1 82 ? -9.141 -8.211 -17.125 1 83.62 82 PHE A CA 1
ATOM 587 C C . PHE A 1 82 ? -10.203 -8.062 -16.047 1 83.62 82 PHE A C 1
ATOM 589 O O . PHE A 1 82 ? -11.188 -8.812 -16.031 1 83.62 82 PHE A O 1
ATOM 596 N N . ASP A 1 83 ? -9.938 -7.141 -15.172 1 80.25 83 ASP A N 1
ATOM 597 C CA . ASP A 1 83 ? -10.906 -6.859 -14.109 1 80.25 83 ASP A CA 1
ATOM 598 C C . ASP A 1 83 ? -12.242 -6.414 -14.688 1 80.25 83 ASP A C 1
ATOM 600 O O . ASP A 1 83 ? -13.297 -6.75 -14.148 1 80.25 83 ASP A O 1
ATOM 604 N N . MET A 1 84 ? -12.242 -5.719 -15.742 1 74.94 84 MET A N 1
ATOM 605 C CA . MET A 1 84 ? -13.461 -5.27 -16.406 1 74.94 84 MET A CA 1
ATOM 606 C C . MET A 1 84 ? -14.25 -6.457 -16.953 1 74.94 84 MET A C 1
ATOM 608 O O . MET A 1 84 ? -15.477 -6.453 -16.938 1 74.94 84 MET A O 1
ATOM 612 N N . ILE A 1 85 ? -13.539 -7.414 -17.281 1 74.19 85 ILE A N 1
ATOM 613 C CA . ILE A 1 85 ? -14.164 -8.602 -17.859 1 74.19 85 ILE A CA 1
ATOM 614 C C . ILE A 1 85 ? -14.828 -9.422 -16.75 1 74.19 85 ILE A C 1
ATOM 616 O O . ILE A 1 85 ? -15.93 -9.953 -16.938 1 74.19 85 ILE A O 1
ATOM 620 N N . ILE A 1 86 ? -14.305 -9.383 -15.555 1 73.19 86 ILE A N 1
ATOM 621 C CA . ILE A 1 86 ? -14.789 -10.172 -14.43 1 73.19 86 ILE A CA 1
ATOM 622 C C . ILE A 1 86 ? -15.977 -9.469 -13.773 1 73.19 86 ILE A C 1
ATOM 624 O O . ILE A 1 86 ? -16.938 -10.117 -13.359 1 73.19 86 ILE A O 1
ATOM 628 N N . GLU A 1 87 ? -15.867 -8.172 -13.516 1 67 87 GLU A N 1
ATOM 629 C CA . GLU A 1 87 ? -16.953 -7.41 -12.914 1 67 87 GLU A CA 1
ATOM 630 C C . GLU A 1 87 ? -18.266 -7.598 -13.695 1 67 87 GLU A C 1
ATOM 632 O O . GLU A 1 87 ? -19.344 -7.547 -13.117 1 67 87 GLU A O 1
ATOM 637 N N . ASN A 1 88 ? -18.109 -7.777 -14.844 1 62.12 88 ASN A N 1
ATOM 638 C CA . ASN A 1 88 ? -19.281 -7.938 -15.68 1 62.12 88 ASN A CA 1
ATOM 639 C C . ASN A 1 88 ? -19.844 -9.352 -15.586 1 62.12 88 ASN A C 1
ATOM 641 O O . ASN A 1 88 ? -20.922 -9.633 -16.125 1 62.12 88 ASN A O 1
ATOM 645 N N . MET A 1 89 ? -19.047 -10.055 -14.891 1 61.12 89 MET A N 1
ATOM 646 C CA . MET A 1 89 ? -19.562 -11.414 -14.703 1 61.12 89 MET A CA 1
ATOM 647 C C . MET A 1 89 ? -20.516 -11.469 -13.523 1 61.12 89 MET A C 1
ATOM 649 O O . MET A 1 89 ? -20.25 -10.891 -12.469 1 61.12 89 MET A O 1
ATOM 653 N N . ASP A 1 90 ? -21.703 -10.875 -13.555 1 56.41 90 ASP A N 1
ATOM 654 C CA . ASP A 1 90 ? -22.766 -10.875 -12.555 1 56.41 90 ASP A CA 1
ATOM 655 C C . ASP A 1 90 ? -22.656 -12.086 -11.625 1 56.41 90 ASP A C 1
ATOM 657 O O . ASP A 1 90 ? -23.484 -12.992 -11.68 1 56.41 90 ASP A O 1
ATOM 661 N N . ILE A 1 91 ? -21.531 -12.258 -11.031 1 52.88 91 ILE A N 1
ATOM 662 C CA . ILE A 1 91 ? -21.453 -13.391 -10.117 1 52.88 91 ILE A CA 1
ATOM 663 C C . ILE A 1 91 ? -21.891 -12.961 -8.719 1 52.88 91 ILE A C 1
ATOM 665 O O . ILE A 1 91 ? -21.156 -12.266 -8.016 1 52.88 91 ILE A O 1
ATOM 669 N N . ALA A 1 92 ? -23.062 -12.469 -8.508 1 49.28 92 ALA A N 1
ATOM 670 C CA . ALA A 1 92 ? -23.734 -12.008 -7.301 1 49.28 92 ALA A CA 1
ATOM 671 C C . ALA A 1 92 ? -23.844 -13.125 -6.27 1 49.28 92 ALA A C 1
ATOM 673 O O . ALA A 1 92 ? -23.906 -14.305 -6.629 1 49.28 92 ALA A O 1
ATOM 674 N N . GLY A 1 93 ? -23.562 -13.094 -4.898 1 61.31 93 GLY A N 1
ATOM 675 C CA . GLY A 1 93 ? -24.281 -13.344 -3.658 1 61.31 93 GLY A CA 1
ATOM 676 C C . GLY A 1 93 ? -23.688 -14.492 -2.852 1 61.31 93 GLY A C 1
ATOM 677 O O . GLY A 1 93 ? -23.797 -14.508 -1.624 1 61.31 93 GLY A O 1
ATOM 678 N N . SER A 1 94 ? -22.969 -15.539 -3.406 1 73.38 94 SER A N 1
ATOM 679 C CA . SER A 1 94 ? -22.672 -16.688 -2.566 1 73.38 94 SER A CA 1
ATOM 680 C C . SER A 1 94 ? -21.172 -16.781 -2.266 1 73.38 94 SER A C 1
ATOM 682 O O . SER A 1 94 ? -20.359 -16.125 -2.918 1 73.38 94 SER A O 1
ATOM 684 N N . PHE A 1 95 ? -20.828 -17.219 -1.163 1 78.62 95 PHE A N 1
ATOM 685 C CA . PHE A 1 95 ? -19.453 -17.547 -0.79 1 78.62 95 PHE A CA 1
ATOM 686 C C . PHE A 1 95 ? -18.688 -18.125 -1.971 1 78.62 95 PHE A C 1
ATOM 688 O O . PHE A 1 95 ? -17.531 -17.781 -2.211 1 78.62 95 PHE A O 1
ATOM 695 N N . ILE A 1 96 ? -19.375 -18.812 -2.725 1 81.69 96 ILE A N 1
ATOM 696 C CA . ILE A 1 96 ? -18.734 -19.469 -3.867 1 81.69 96 ILE A CA 1
ATOM 697 C C . ILE A 1 96 ? -18.391 -18.422 -4.926 1 81.69 96 ILE A C 1
ATOM 699 O O . ILE A 1 96 ? -17.297 -18.469 -5.52 1 81.69 96 ILE A O 1
ATOM 703 N N . LYS A 1 97 ? -19.188 -17.5 -5.047 1 81.62 97 LYS A N 1
ATOM 704 C CA . LYS A 1 97 ? -18.922 -16.438 -6.016 1 81.62 97 LYS A CA 1
ATOM 705 C C . LYS A 1 97 ? -17.703 -15.609 -5.613 1 81.62 97 LYS A C 1
ATOM 707 O O . LYS A 1 97 ? -16.875 -15.258 -6.457 1 81.62 97 LYS A O 1
ATOM 712 N N . GLU A 1 98 ? -17.641 -15.336 -4.395 1 78.94 98 GLU A N 1
ATOM 713 C CA . GLU A 1 98 ? -16.484 -14.617 -3.879 1 78.94 98 GLU A CA 1
ATOM 714 C C . GLU A 1 98 ? -15.188 -15.391 -4.133 1 78.94 98 GLU A C 1
ATOM 716 O O . GLU A 1 98 ? -14.172 -14.812 -4.508 1 78.94 98 GLU A O 1
ATOM 721 N N . GLY A 1 99 ? -15.32 -16.656 -3.961 1 83.62 99 GLY A N 1
ATOM 722 C CA . GLY A 1 99 ? -14.172 -17.516 -4.223 1 83.62 99 GLY A CA 1
ATOM 723 C C . GLY A 1 99 ? -13.742 -17.516 -5.676 1 83.62 99 GLY A C 1
ATOM 724 O O . GLY A 1 99 ? -12.547 -17.438 -5.977 1 83.62 99 GLY A O 1
ATOM 725 N N . VAL A 1 100 ? -14.672 -17.531 -6.52 1 85.56 100 VAL A N 1
ATOM 726 C CA . VAL A 1 100 ? -14.398 -17.562 -7.953 1 85.56 100 VAL A CA 1
ATOM 727 C C . VAL A 1 100 ? -13.75 -16.25 -8.383 1 85.56 100 VAL A C 1
ATOM 729 O O . VAL A 1 100 ? -12.766 -16.25 -9.125 1 85.56 100 VAL A O 1
ATOM 732 N N . LEU A 1 101 ? -14.266 -15.195 -7.875 1 81.56 101 LEU A N 1
ATOM 733 C CA . LEU A 1 101 ? -13.711 -13.883 -8.203 1 81.56 101 LEU A CA 1
ATOM 734 C C . LEU A 1 101 ? -12.258 -13.781 -7.746 1 81.56 101 LEU A C 1
ATOM 736 O O . LEU A 1 101 ? -11.398 -13.328 -8.5 1 81.56 101 LEU A O 1
ATOM 740 N N . LEU A 1 102 ? -12.031 -14.234 -6.602 1 84.12 102 LEU A N 1
ATOM 741 C CA . LEU A 1 102 ? -10.672 -14.18 -6.062 1 84.12 102 LEU A CA 1
ATOM 742 C C . LEU A 1 102 ? -9.742 -15.109 -6.836 1 84.12 102 LEU A C 1
ATOM 744 O O . LEU A 1 102 ? -8.578 -14.773 -7.066 1 84.12 102 LEU A O 1
ATOM 748 N N . ALA A 1 103 ? -10.297 -16.25 -7.23 1 88.62 103 ALA A N 1
ATOM 749 C CA . ALA A 1 103 ? -9.508 -17.203 -8.008 1 88.62 103 ALA A CA 1
ATOM 750 C C . ALA A 1 103 ? -9.047 -16.594 -9.328 1 88.62 103 ALA A C 1
ATOM 752 O O . ALA A 1 103 ? -7.895 -16.75 -9.727 1 88.62 103 ALA A O 1
ATOM 753 N N . ILE A 1 104 ? -9.898 -15.898 -9.922 1 87 104 ILE A N 1
ATOM 754 C CA . ILE A 1 104 ? -9.578 -15.266 -11.195 1 87 104 ILE A CA 1
ATOM 755 C C . ILE A 1 104 ? -8.547 -14.164 -10.992 1 87 104 ILE A C 1
ATOM 757 O O . ILE A 1 104 ? -7.57 -14.07 -11.734 1 87 104 ILE A O 1
ATOM 761 N N . VAL A 1 105 ? -8.75 -13.367 -9.992 1 84.56 105 VAL A N 1
ATOM 762 C CA . VAL A 1 105 ? -7.855 -12.258 -9.688 1 84.56 105 VAL A CA 1
ATOM 763 C C . VAL A 1 105 ? -6.457 -12.797 -9.391 1 84.56 105 VAL A C 1
ATOM 765 O O . VAL A 1 105 ? -5.461 -12.281 -9.906 1 84.56 105 VAL A O 1
ATOM 768 N N . ILE A 1 106 ? -6.41 -13.852 -8.641 1 87.56 106 ILE A N 1
ATOM 769 C CA . ILE A 1 106 ? -5.137 -14.438 -8.234 1 87.56 106 ILE A CA 1
ATOM 770 C C . ILE A 1 106 ? -4.449 -15.062 -9.445 1 87.56 106 ILE A C 1
ATOM 772 O O . ILE A 1 106 ? -3.244 -14.891 -9.648 1 87.56 106 ILE A O 1
ATOM 776 N N . ALA A 1 107 ? -5.195 -15.734 -10.258 1 89.94 107 ALA A N 1
ATOM 777 C CA . ALA A 1 107 ? -4.637 -16.344 -11.461 1 89.94 107 ALA A CA 1
ATOM 778 C C . ALA A 1 107 ? -4.051 -15.281 -12.391 1 89.94 107 ALA A C 1
ATOM 780 O O . ALA A 1 107 ? -2.967 -15.469 -12.945 1 89.94 107 ALA A O 1
ATOM 781 N N . LEU A 1 108 ? -4.723 -14.227 -12.531 1 88.5 108 LEU A N 1
ATOM 782 C CA . LEU A 1 108 ? -4.328 -13.18 -13.461 1 88.5 108 LEU A CA 1
ATOM 783 C C . LEU A 1 108 ? -3.035 -12.508 -13.008 1 88.5 108 LEU A C 1
ATOM 785 O O . LEU A 1 108 ? -2.158 -12.227 -13.828 1 88.5 108 LEU A O 1
ATOM 789 N N . HIS A 1 109 ? -2.92 -12.305 -11.758 1 89.94 109 HIS A N 1
ATOM 790 C CA . HIS A 1 109 ? -1.723 -11.57 -11.352 1 89.94 109 HIS A CA 1
ATOM 791 C C . HIS A 1 109 ? -0.543 -12.516 -11.148 1 89.94 109 HIS A C 1
ATOM 793 O O . HIS A 1 109 ? 0.608 -12.078 -11.102 1 89.94 109 HIS A O 1
ATOM 799 N N . ASN A 1 110 ? -0.832 -13.844 -11.109 1 94.5 110 ASN A N 1
ATOM 800 C CA . ASN A 1 110 ? 0.244 -14.828 -11.023 1 94.5 110 ASN A CA 1
ATOM 801 C C . ASN A 1 110 ? 1.081 -14.852 -12.305 1 94.5 110 ASN A C 1
ATOM 803 O O . ASN A 1 110 ? 2.27 -15.172 -12.266 1 94.5 110 ASN A O 1
ATOM 807 N N . PHE A 1 111 ? 0.532 -14.445 -13.391 1 94.88 111 PHE A N 1
ATOM 808 C CA . PHE A 1 111 ? 1.276 -14.367 -14.641 1 94.88 111 PHE A CA 1
ATOM 809 C C . PHE A 1 111 ? 2.393 -13.336 -14.547 1 94.88 111 PHE A C 1
ATOM 811 O O . PHE A 1 111 ? 3.561 -13.648 -14.781 1 94.88 111 PHE A O 1
ATOM 818 N N . PRO A 1 112 ? 2.08 -12.117 -14.141 1 95.69 112 PRO A N 1
ATOM 819 C CA . PRO A 1 112 ? 3.137 -11.125 -13.945 1 95.69 112 PRO A CA 1
ATOM 820 C C . PRO A 1 112 ? 4.184 -11.57 -12.922 1 95.69 112 PRO A C 1
ATOM 822 O O . PRO A 1 112 ? 5.371 -11.289 -13.086 1 95.69 112 PRO A O 1
ATOM 825 N N . GLU A 1 113 ? 3.742 -12.258 -11.883 1 96 113 GLU A N 1
ATOM 826 C CA . GLU A 1 113 ? 4.695 -12.797 -10.914 1 96 113 GLU A CA 1
ATOM 827 C C . GLU A 1 113 ? 5.66 -13.773 -11.578 1 96 113 GLU A C 1
ATOM 829 O O . GLU A 1 113 ? 6.852 -13.797 -11.258 1 96 113 GLU A O 1
ATOM 834 N N . GLY A 1 114 ? 5.109 -14.555 -12.477 1 96.88 114 GLY A N 1
ATOM 835 C CA . GLY A 1 114 ? 5.953 -15.445 -13.258 1 96.88 114 GLY A CA 1
ATOM 836 C C . GLY A 1 114 ? 6.984 -14.711 -14.094 1 96.88 114 GLY A C 1
ATOM 837 O O . GLY A 1 114 ? 8.141 -15.133 -14.172 1 96.88 114 GLY A O 1
ATOM 838 N N . LEU A 1 115 ? 6.594 -13.609 -14.75 1 96.88 115 LEU A N 1
ATOM 839 C CA . LEU A 1 115 ? 7.527 -12.781 -15.5 1 96.88 115 LEU A CA 1
ATOM 840 C C . LEU A 1 115 ? 8.711 -12.367 -14.633 1 96.88 115 LEU A C 1
ATOM 842 O O . LEU A 1 115 ? 9.859 -12.414 -15.078 1 96.88 115 LEU A O 1
ATOM 846 N N . ALA A 1 116 ? 8.352 -11.992 -13.391 1 96 116 ALA A N 1
ATOM 847 C CA . ALA A 1 116 ? 9.375 -11.539 -12.453 1 96 116 ALA A CA 1
ATOM 848 C C . ALA A 1 116 ? 10.328 -12.672 -12.086 1 96 116 ALA A C 1
ATOM 850 O O . ALA A 1 116 ? 11.547 -12.508 -12.125 1 96 116 ALA A O 1
ATOM 851 N N . VAL A 1 117 ? 9.781 -13.805 -11.812 1 95.88 117 VAL A N 1
ATOM 852 C CA . VAL A 1 117 ? 10.578 -14.961 -11.414 1 95.88 117 VAL A CA 1
ATOM 853 C C . VAL A 1 117 ? 11.492 -15.383 -12.562 1 95.88 117 VAL A C 1
ATOM 855 O O . VAL A 1 117 ? 12.711 -15.477 -12.398 1 95.88 117 VAL A O 1
ATOM 858 N N . GLY A 1 118 ? 10.938 -15.633 -13.703 1 96.12 118 GLY A N 1
ATOM 859 C CA . GLY A 1 118 ? 11.703 -16.094 -14.852 1 96.12 118 GLY A CA 1
ATOM 860 C C . GLY A 1 118 ? 12.805 -15.141 -15.258 1 96.12 118 GLY A C 1
ATOM 861 O O . GLY A 1 118 ? 13.938 -15.562 -15.516 1 96.12 118 GLY A O 1
ATOM 862 N N . SER A 1 119 ? 12.469 -13.859 -15.297 1 96.25 119 SER A N 1
ATOM 863 C CA . SER A 1 119 ? 13.445 -12.875 -15.742 1 96.25 119 SER A CA 1
ATOM 864 C C . SER A 1 119 ? 14.578 -12.719 -14.734 1 96.25 119 SER A C 1
ATOM 866 O O . SER A 1 119 ? 15.719 -12.422 -15.109 1 96.25 119 SER A O 1
ATOM 868 N N . SER A 1 120 ? 14.305 -12.875 -13.469 1 95.06 120 SER A N 1
ATOM 869 C CA . SER A 1 120 ? 15.312 -12.688 -12.43 1 95.06 120 SER A CA 1
ATOM 870 C C . SER A 1 120 ? 16.406 -13.75 -12.531 1 95.06 120 SER A C 1
ATOM 872 O O . SER A 1 120 ? 17.562 -13.492 -12.18 1 95.06 120 SER A O 1
ATOM 874 N N . PHE A 1 121 ? 16.062 -14.953 -13.07 1 94.19 121 PHE A N 1
ATOM 875 C CA . PHE A 1 121 ? 17.062 -16 -13.258 1 94.19 121 PHE A CA 1
ATOM 876 C C . PHE A 1 121 ? 18.047 -15.617 -14.352 1 94.19 121 PHE A C 1
ATOM 878 O O . PHE A 1 121 ? 19.141 -16.203 -14.445 1 94.19 121 PHE A O 1
ATOM 885 N N . MET A 1 122 ? 17.719 -14.641 -15.133 1 94.12 122 MET A N 1
ATOM 886 C CA . MET A 1 122 ? 18.594 -14.203 -16.219 1 94.12 122 MET A CA 1
ATOM 887 C C . MET A 1 122 ? 19.609 -13.188 -15.703 1 94.12 122 MET A C 1
ATOM 889 O O . MET A 1 122 ? 20.594 -12.883 -16.391 1 94.12 122 MET A O 1
ATOM 893 N N . VAL A 1 123 ? 19.359 -12.656 -14.539 1 92.69 123 VAL A N 1
ATOM 894 C CA . VAL A 1 123 ? 20.344 -11.797 -13.898 1 92.69 123 VAL A CA 1
ATOM 895 C C . VAL A 1 123 ? 21.375 -12.656 -13.172 1 92.69 123 VAL A C 1
ATOM 897 O O . VAL A 1 123 ? 22.578 -12.5 -13.375 1 92.69 123 VAL A O 1
ATOM 900 N N . SER A 1 124 ? 20.922 -13.523 -12.289 1 92.88 124 SER A N 1
ATOM 901 C CA . SER A 1 124 ? 21.734 -14.477 -11.539 1 92.88 124 SER A CA 1
ATOM 902 C C . SER A 1 124 ? 20.875 -15.562 -10.914 1 92.88 124 SER A C 1
ATOM 904 O O . SER A 1 124 ? 19.688 -15.359 -10.664 1 92.88 124 SER A O 1
ATOM 906 N N . GLN A 1 125 ? 21.438 -16.703 -10.688 1 91.75 125 GLN A N 1
ATOM 907 C CA . GLN A 1 125 ? 20.734 -17.781 -10.016 1 91.75 125 GLN A CA 1
ATOM 908 C C . GLN A 1 125 ? 20.266 -17.359 -8.625 1 91.75 125 GLN A C 1
ATOM 910 O O . GLN A 1 125 ? 19.156 -17.703 -8.203 1 91.75 125 GLN A O 1
ATOM 915 N N . SER A 1 126 ? 21.094 -16.594 -7.941 1 92.31 126 SER A N 1
ATOM 916 C CA . SER A 1 126 ? 20.781 -16.156 -6.59 1 92.31 126 SER A CA 1
ATOM 917 C C . SER A 1 126 ? 19.562 -15.242 -6.578 1 92.31 126 SER A C 1
ATOM 919 O O . SER A 1 126 ? 18.641 -15.43 -5.777 1 92.31 126 SER A O 1
ATOM 921 N N . LEU A 1 127 ? 19.5 -14.336 -7.508 1 91.69 127 LEU A N 1
ATOM 922 C CA . LEU A 1 127 ? 18.344 -13.43 -7.562 1 91.69 127 LEU A CA 1
ATOM 923 C C . LEU A 1 127 ? 17.078 -14.18 -7.945 1 91.69 127 LEU A C 1
ATOM 925 O O . LEU A 1 127 ? 16.016 -13.938 -7.379 1 91.69 127 LEU A O 1
ATOM 929 N N . GLY A 1 128 ? 17.219 -15.07 -8.922 1 93.19 128 GLY A N 1
ATOM 930 C CA . GLY A 1 128 ? 16.078 -15.891 -9.32 1 93.19 128 GLY A CA 1
ATOM 931 C C . GLY A 1 128 ? 15.492 -16.688 -8.172 1 93.19 128 GLY A C 1
ATOM 932 O O . GLY A 1 128 ? 14.273 -16.688 -7.973 1 93.19 128 GLY A O 1
ATOM 933 N N . VAL A 1 129 ? 16.344 -17.312 -7.41 1 91.94 129 VAL A N 1
ATOM 934 C CA . VAL A 1 129 ? 15.922 -18.109 -6.273 1 91.94 129 VAL A CA 1
ATOM 935 C C . VAL A 1 129 ? 15.297 -17.219 -5.207 1 91.94 129 VAL A C 1
ATOM 937 O O . VAL A 1 129 ? 14.273 -17.562 -4.613 1 91.94 129 VAL A O 1
ATOM 940 N N . ASP A 1 130 ? 15.867 -16.062 -4.973 1 92.5 130 ASP A N 1
ATOM 941 C CA . ASP A 1 130 ? 15.352 -15.125 -3.98 1 92.5 130 ASP A CA 1
ATOM 942 C C . ASP A 1 130 ? 13.938 -14.672 -4.336 1 92.5 130 ASP A C 1
ATOM 944 O O . ASP A 1 130 ? 13.031 -14.719 -3.5 1 92.5 130 ASP A O 1
ATOM 948 N N . ILE A 1 131 ? 13.789 -14.289 -5.559 1 93.12 131 ILE A N 1
ATOM 949 C CA . ILE A 1 131 ? 12.492 -13.797 -6.004 1 93.12 131 ILE A CA 1
ATOM 950 C C . ILE A 1 131 ? 11.477 -14.945 -6 1 93.12 131 ILE A C 1
ATOM 952 O O . ILE A 1 131 ? 10.328 -14.766 -5.594 1 93.12 131 ILE A O 1
ATOM 956 N N . ALA A 1 132 ? 11.922 -16.109 -6.414 1 94.25 132 ALA A N 1
ATOM 957 C CA . ALA A 1 132 ? 11.055 -17.281 -6.418 1 94.25 132 ALA A CA 1
ATOM 958 C C . ALA A 1 132 ? 10.57 -17.609 -5.008 1 94.25 132 ALA A C 1
ATOM 960 O O . ALA A 1 132 ? 9.383 -17.891 -4.801 1 94.25 132 ALA A O 1
ATOM 961 N N . LEU A 1 133 ? 11.43 -17.562 -4.066 1 92.56 133 LEU A N 1
ATOM 962 C CA . LEU A 1 133 ? 11.086 -17.875 -2.684 1 92.56 133 LEU A CA 1
ATOM 963 C C . LEU A 1 133 ? 10.133 -16.828 -2.111 1 92.56 133 LEU A C 1
ATOM 965 O O . LEU A 1 133 ? 9.164 -17.188 -1.436 1 92.56 133 LEU A O 1
ATOM 969 N N . VAL A 1 134 ? 10.422 -15.609 -2.355 1 92.38 134 VAL A N 1
ATOM 970 C CA . VAL A 1 134 ? 9.578 -14.523 -1.878 1 92.38 134 VAL A CA 1
ATOM 971 C C . VAL A 1 134 ? 8.164 -14.688 -2.432 1 92.38 134 VAL A C 1
ATOM 973 O O . VAL A 1 134 ? 7.184 -14.562 -1.692 1 92.38 134 VAL A O 1
ATOM 976 N N . ILE A 1 135 ? 8.062 -14.992 -3.703 1 92.81 135 ILE A N 1
ATOM 977 C CA . ILE A 1 135 ? 6.777 -15.125 -4.375 1 92.81 135 ILE A CA 1
ATOM 978 C C . ILE A 1 135 ? 6.051 -16.359 -3.855 1 92.81 135 ILE A C 1
ATOM 980 O O . ILE A 1 135 ? 4.848 -16.328 -3.59 1 92.81 135 ILE A O 1
ATOM 984 N N . ALA A 1 136 ? 6.785 -17.453 -3.656 1 92.88 136 ALA A N 1
ATOM 985 C CA . ALA A 1 136 ? 6.176 -18.656 -3.115 1 92.88 136 ALA A CA 1
ATOM 986 C C . ALA A 1 136 ? 5.602 -18.406 -1.724 1 92.88 136 ALA A C 1
ATOM 988 O O . ALA A 1 136 ? 4.488 -18.844 -1.42 1 92.88 136 ALA A O 1
ATOM 989 N N . LEU A 1 137 ? 6.312 -17.734 -0.912 1 90.12 137 LEU A N 1
ATOM 990 C CA . LEU A 1 137 ? 5.902 -17.484 0.465 1 90.12 137 LEU A CA 1
ATOM 991 C C . LEU A 1 137 ? 4.676 -16.578 0.509 1 90.12 137 LEU A C 1
ATOM 993 O O . LEU A 1 137 ? 3.771 -16.797 1.32 1 90.12 137 LEU A O 1
ATOM 997 N N . HIS A 1 138 ? 4.668 -15.602 -0.344 1 90 138 HIS A N 1
ATOM 998 C CA . HIS A 1 138 ? 3.527 -14.688 -0.275 1 90 138 HIS A CA 1
ATOM 999 C C . HIS A 1 138 ? 2.303 -15.289 -0.955 1 90 138 HIS A C 1
ATOM 1001 O O . HIS A 1 138 ? 1.171 -14.898 -0.668 1 90 138 HIS A O 1
ATOM 1007 N N . ASP A 1 139 ? 2.504 -16.281 -1.846 1 94.12 139 ASP A N 1
ATOM 1008 C CA . ASP A 1 139 ? 1.396 -16.953 -2.521 1 94.12 139 ASP A CA 1
ATOM 1009 C C . ASP A 1 139 ? 0.621 -17.844 -1.553 1 94.12 139 ASP A C 1
ATOM 1011 O O . ASP A 1 139 ? -0.548 -18.156 -1.788 1 94.12 139 ASP A O 1
ATOM 1015 N N . PHE A 1 140 ? 1.224 -18.219 -0.455 1 93.56 140 PHE A N 1
ATOM 1016 C CA . PHE A 1 140 ? 0.568 -19.078 0.526 1 93.56 140 PHE A CA 1
ATOM 1017 C C . PHE A 1 140 ? -0.658 -18.391 1.113 1 93.56 140 PHE A C 1
ATOM 1019 O O . PHE A 1 140 ? -1.771 -18.906 1.025 1 93.56 140 PHE A O 1
ATOM 1026 N N . PRO A 1 141 ? -0.501 -17.203 1.635 1 91.5 141 PRO A N 1
ATOM 1027 C CA . PRO A 1 141 ? -1.682 -16.5 2.131 1 91.5 141 PRO A CA 1
ATOM 1028 C C . PRO A 1 141 ? -2.723 -16.25 1.042 1 91.5 141 PRO A C 1
ATOM 1030 O O . PRO A 1 141 ? -3.926 -16.25 1.32 1 91.5 141 PRO A O 1
ATOM 1033 N N . GLU A 1 142 ? -2.309 -16.047 -0.163 1 91.75 142 GLU A N 1
ATOM 1034 C CA . GLU A 1 142 ? -3.232 -15.828 -1.272 1 91.75 142 GLU A CA 1
ATOM 1035 C C . GLU A 1 142 ? -4.059 -17.078 -1.553 1 91.75 142 GLU A C 1
ATOM 1037 O O . GLU A 1 142 ? -5.27 -17 -1.765 1 91.75 142 GLU A O 1
ATOM 1042 N N . GLY A 1 143 ? -3.352 -18.203 -1.57 1 94 143 GLY A N 1
ATOM 1043 C CA . GLY A 1 143 ? -4.07 -19.469 -1.729 1 94 143 GLY A CA 1
ATOM 1044 C C . GLY A 1 143 ? -5.09 -19.703 -0.633 1 94 143 GLY A C 1
ATOM 1045 O O . GLY A 1 143 ? -6.207 -20.156 -0.908 1 94 143 GLY A O 1
ATOM 1046 N N . LEU A 1 144 ? -4.633 -19.438 0.541 1 93.19 144 LEU A N 1
ATOM 1047 C CA . LEU A 1 144 ? -5.527 -19.594 1.683 1 93.19 144 LEU A CA 1
ATOM 1048 C C . LEU A 1 144 ? -6.719 -18.656 1.579 1 93.19 144 LEU A C 1
ATOM 1050 O O . LEU A 1 144 ? -7.855 -19.047 1.843 1 93.19 144 LEU A O 1
ATOM 1054 N N . ALA A 1 145 ? -6.48 -17.453 1.194 1 89.19 145 ALA A N 1
ATOM 1055 C CA . ALA A 1 145 ? -7.539 -16.453 1.044 1 89.19 145 ALA A CA 1
ATOM 1056 C C . ALA A 1 145 ? -8.547 -16.891 -0.023 1 89.19 145 ALA A C 1
ATOM 1058 O O . ALA A 1 145 ? -9.75 -16.719 0.15 1 89.19 145 ALA A O 1
ATOM 1059 N N . MET A 1 146 ? -8.078 -17.406 -1.06 1 90.81 146 MET A N 1
ATOM 1060 C CA . MET A 1 146 ? -8.914 -17.859 -2.166 1 90.81 146 MET A CA 1
ATOM 1061 C C . MET A 1 146 ? -9.742 -19.078 -1.764 1 90.81 146 MET A C 1
ATOM 1063 O O . MET A 1 146 ? -10.898 -19.203 -2.158 1 90.81 146 MET A O 1
ATOM 1067 N N . ALA A 1 147 ? -9.219 -19.938 -0.981 1 92.88 147 ALA A N 1
ATOM 1068 C CA . ALA A 1 147 ? -9.844 -21.203 -0.64 1 92.88 147 ALA A CA 1
ATOM 1069 C C . ALA A 1 147 ? -10.867 -21.031 0.478 1 92.88 147 ALA A C 1
ATOM 1071 O O . ALA A 1 147 ? -11.781 -21.859 0.621 1 92.88 147 ALA A O 1
ATOM 1072 N N . THR A 1 148 ? -10.727 -20 1.23 1 90.88 148 THR A N 1
ATOM 1073 C CA . THR A 1 148 ? -11.547 -19.797 2.42 1 90.88 148 THR A CA 1
ATOM 1074 C C . THR A 1 148 ? -13.016 -19.641 2.043 1 90.88 148 THR A C 1
ATOM 1076 O O . THR A 1 148 ? -13.875 -20.344 2.576 1 90.88 148 THR A O 1
ATOM 1079 N N . PRO A 1 149 ? -13.336 -18.766 1.124 1 87.56 149 PRO A N 1
ATOM 1080 C CA . PRO A 1 149 ? -14.75 -18.656 0.751 1 87.56 149 PRO A CA 1
ATOM 1081 C C . PRO A 1 149 ? -15.281 -19.938 0.106 1 87.56 149 PRO A C 1
ATOM 1083 O O . PRO A 1 149 ? -16.469 -20.266 0.259 1 87.56 149 PRO A O 1
ATOM 1086 N N . PHE A 1 150 ? -14.508 -20.672 -0.605 1 90.19 150 PHE A N 1
ATOM 1087 C CA . PHE A 1 150 ? -14.922 -21.953 -1.156 1 90.19 150 PHE A CA 1
ATOM 1088 C C . PHE A 1 150 ? -15.266 -22.938 -0.042 1 90.19 150 PHE A C 1
ATOM 1090 O O . PHE A 1 150 ? -16.281 -23.625 -0.105 1 90.19 150 PHE A O 1
ATOM 1097 N N . SER A 1 151 ? -14.414 -22.922 0.945 1 91.5 151 SER A N 1
ATOM 1098 C CA . SER A 1 151 ? -14.656 -23.781 2.094 1 91.5 151 SER A CA 1
ATOM 1099 C C . SER A 1 151 ? -15.938 -23.375 2.826 1 91.5 151 SER A C 1
ATOM 1101 O O . SER A 1 151 ? -16.734 -24.234 3.197 1 91.5 151 SER A O 1
ATOM 1103 N N . ALA A 1 152 ? -16.109 -22.125 3.018 1 87.5 152 ALA A N 1
ATOM 1104 C CA . ALA A 1 152 ? -17.312 -21.609 3.66 1 87.5 152 ALA A CA 1
ATOM 1105 C C . ALA A 1 152 ? -18.562 -21.953 2.85 1 87.5 152 ALA A C 1
ATOM 1107 O O . ALA A 1 152 ? -19.641 -22.141 3.41 1 87.5 152 ALA A O 1
ATOM 1108 N N . GLY A 1 153 ? -18.422 -22.047 1.599 1 88.31 153 GLY A N 1
ATOM 1109 C CA . GLY A 1 153 ? -19.516 -22.375 0.706 1 88.31 153 GLY A CA 1
ATOM 1110 C C . GLY A 1 153 ? -19.766 -23.859 0.584 1 88.31 153 GLY A C 1
ATOM 1111 O O . GLY A 1 153 ? -20.672 -24.281 -0.142 1 88.31 153 GLY A O 1
ATOM 1112 N N . GLY A 1 154 ? -18.906 -24.719 1.178 1 89.38 154 GLY A N 1
ATOM 1113 C CA . GLY A 1 154 ? -19.141 -26.141 1.247 1 89.38 154 GLY A CA 1
ATOM 1114 C C . GLY A 1 154 ? -18.312 -26.938 0.252 1 89.38 154 GLY A C 1
ATOM 1115 O O . GLY A 1 154 ? -18.531 -28.141 0.083 1 89.38 154 GLY A O 1
ATOM 1116 N N . ILE A 1 155 ? -17.438 -26.312 -0.408 1 92.62 155 ILE A N 1
ATOM 1117 C CA . ILE A 1 155 ? -16.562 -27.047 -1.329 1 92.62 155 ILE A CA 1
ATOM 1118 C C . ILE A 1 155 ? -15.578 -27.891 -0.541 1 92.62 155 ILE A C 1
ATOM 1120 O O . ILE A 1 155 ? -14.961 -27.422 0.414 1 92.62 155 ILE A O 1
ATOM 1124 N N . PRO A 1 156 ? -15.5 -29.156 -0.921 1 94.12 156 PRO A N 1
ATOM 1125 C CA . PRO A 1 156 ? -14.602 -30.016 -0.158 1 94.12 156 PRO A CA 1
ATOM 1126 C C . PRO A 1 156 ? -13.133 -29.625 -0.309 1 94.12 156 PRO A C 1
ATOM 1128 O O . PRO A 1 156 ? -12.742 -29.047 -1.331 1 94.12 156 PRO A O 1
ATOM 1131 N N . PRO A 1 157 ? -12.273 -30.047 0.626 1 94.88 157 PRO A N 1
ATOM 1132 C CA . PRO A 1 157 ? -10.883 -29.578 0.673 1 94.88 157 PRO A CA 1
ATOM 1133 C C . PRO A 1 157 ? -10.078 -30.016 -0.552 1 94.88 157 PRO A C 1
ATOM 1135 O O . PRO A 1 157 ? -9.234 -29.25 -1.033 1 94.88 157 PRO A O 1
ATOM 1138 N N . TYR A 1 158 ? -10.297 -31.172 -1.078 1 95.62 158 TYR A N 1
ATOM 1139 C CA . TYR A 1 158 ? -9.508 -31.625 -2.219 1 95.62 158 TYR A CA 1
ATOM 1140 C C . TYR A 1 158 ? -9.781 -30.766 -3.447 1 95.62 158 TYR A C 1
ATOM 1142 O O . TYR A 1 158 ? -8.883 -30.516 -4.258 1 95.62 158 TYR A O 1
ATOM 1150 N N . LYS A 1 159 ? -10.953 -30.281 -3.627 1 95.88 159 LYS A N 1
ATOM 1151 C CA . LYS A 1 159 ? -11.273 -29.359 -4.723 1 95.88 159 LYS A CA 1
ATOM 1152 C C . LYS A 1 159 ? -10.625 -28 -4.5 1 95.88 159 LYS A C 1
ATOM 1154 O O . LYS A 1 159 ? -10.18 -27.359 -5.453 1 95.88 159 LYS A O 1
ATOM 1159 N N . ASN A 1 160 ? -10.641 -27.578 -3.24 1 95 160 ASN A N 1
ATOM 1160 C CA . ASN A 1 160 ? -9.977 -26.312 -2.92 1 95 160 ASN A CA 1
ATOM 1161 C C . ASN A 1 160 ? -8.508 -26.344 -3.314 1 95 160 ASN A C 1
ATOM 1163 O O . ASN A 1 160 ? -7.988 -25.359 -3.857 1 95 160 ASN A O 1
ATOM 1167 N N . VAL A 1 161 ? -7.891 -27.469 -3.033 1 95.94 161 VAL A N 1
ATOM 1168 C CA . VAL A 1 161 ? -6.48 -27.625 -3.381 1 95.94 161 VAL A CA 1
ATOM 1169 C C . VAL A 1 161 ? -6.312 -27.578 -4.898 1 95.94 161 VAL A C 1
ATOM 1171 O O . VAL A 1 161 ? -5.41 -26.906 -5.406 1 95.94 161 VAL A O 1
ATOM 1174 N N . ILE A 1 162 ? -7.156 -28.188 -5.617 1 96.44 162 ILE A N 1
ATOM 1175 C CA . ILE A 1 162 ? -7.086 -28.203 -7.074 1 96.44 162 ILE A CA 1
ATOM 1176 C C . ILE A 1 162 ? -7.27 -26.797 -7.625 1 96.44 162 ILE A C 1
ATOM 1178 O O . ILE A 1 162 ? -6.512 -26.359 -8.492 1 96.44 162 ILE A O 1
ATOM 1182 N N . TYR A 1 163 ? -8.25 -26.078 -7.109 1 95.25 163 TYR A N 1
ATOM 1183 C CA . TYR A 1 163 ? -8.516 -24.719 -7.59 1 95.25 163 TYR A CA 1
ATOM 1184 C C . TYR A 1 163 ? -7.332 -23.812 -7.332 1 95.25 163 TYR A C 1
ATOM 1186 O O . TYR A 1 163 ? -6.98 -22.984 -8.18 1 95.25 163 TYR A O 1
ATOM 1194 N N . THR A 1 164 ? -6.738 -23.969 -6.148 1 95.88 164 THR A N 1
ATOM 1195 C CA . THR A 1 164 ? -5.609 -23.109 -5.812 1 95.88 164 THR A CA 1
ATOM 1196 C C . THR A 1 164 ? -4.383 -23.484 -6.641 1 95.88 164 THR A C 1
ATOM 1198 O O . THR A 1 164 ? -3.594 -22.609 -7.016 1 95.88 164 THR A O 1
ATOM 1201 N N . ILE A 1 165 ? -4.215 -24.75 -6.969 1 95.56 165 ILE A N 1
ATOM 1202 C CA . ILE A 1 165 ? -3.143 -25.188 -7.852 1 95.56 165 ILE A CA 1
ATOM 1203 C C . ILE A 1 165 ? -3.346 -24.609 -9.25 1 95.56 165 ILE A C 1
ATOM 1205 O O . ILE A 1 165 ? -2.404 -24.109 -9.859 1 95.56 165 ILE A O 1
ATOM 1209 N N . LEU A 1 166 ? -4.52 -24.672 -9.75 1 95.25 166 LEU A N 1
ATOM 1210 C CA . LEU A 1 166 ? -4.84 -24.141 -11.062 1 95.25 166 LEU A CA 1
ATOM 1211 C C . LEU A 1 166 ? -4.551 -22.641 -11.133 1 95.25 166 LEU A C 1
ATOM 1213 O O . LEU A 1 166 ? -4.055 -22.141 -12.148 1 95.25 166 LEU A O 1
ATOM 1217 N N . ALA A 1 167 ? -4.812 -21.938 -10.023 1 94.56 167 ALA A N 1
ATOM 1218 C CA . ALA A 1 167 ? -4.582 -20.5 -9.961 1 94.56 167 ALA A CA 1
ATOM 1219 C C . ALA A 1 167 ? -3.088 -20.188 -9.992 1 94.56 167 ALA A C 1
ATOM 1221 O O . ALA A 1 167 ? -2.695 -19.047 -10.305 1 94.56 167 ALA A O 1
ATOM 1222 N N . GLY A 1 168 ? -2.268 -21.188 -9.703 1 94.81 168 GLY A N 1
ATOM 1223 C CA . GLY A 1 168 ? -0.825 -21 -9.68 1 94.81 168 GLY A CA 1
ATOM 1224 C C . GLY A 1 168 ? -0.169 -21.281 -11.016 1 94.81 168 GLY A C 1
ATOM 1225 O O . GLY A 1 168 ? 0.988 -20.922 -11.234 1 94.81 168 GLY A O 1
ATOM 1226 N N . ILE A 1 169 ? -0.841 -21.844 -11.984 1 93.88 169 ILE A N 1
ATOM 1227 C CA . ILE A 1 169 ? -0.305 -22.297 -13.258 1 93.88 169 ILE A CA 1
ATOM 1228 C C . ILE A 1 169 ? 0.187 -21.094 -14.07 1 93.88 169 ILE A C 1
ATOM 1230 O O . ILE A 1 169 ? 1.251 -21.156 -14.695 1 93.88 169 ILE A O 1
ATOM 1234 N N . PRO A 1 170 ? -0.493 -20 -14.062 1 95.38 170 PRO A N 1
ATOM 1235 C CA . PRO A 1 170 ? -0.049 -18.844 -14.859 1 95.38 170 PRO A CA 1
ATOM 1236 C C . PRO A 1 170 ? 1.354 -18.375 -14.484 1 95.38 170 PRO A C 1
ATOM 1238 O O . PRO A 1 170 ? 2.055 -17.797 -15.312 1 95.38 170 PRO A O 1
ATOM 1241 N N . THR A 1 171 ? 1.767 -18.609 -13.242 1 96.31 171 THR A N 1
ATOM 1242 C CA . THR A 1 171 ? 3.117 -18.234 -12.836 1 96.31 171 THR A CA 1
ATOM 1243 C C . THR A 1 171 ? 4.156 -18.953 -13.688 1 96.31 171 THR A C 1
ATOM 1245 O O . THR A 1 171 ? 5.18 -18.375 -14.055 1 96.31 171 THR A O 1
ATOM 1248 N N . GLY A 1 172 ? 3.916 -20.234 -14.016 1 95.19 172 GLY A N 1
ATOM 1249 C CA . GLY A 1 172 ? 4.816 -20.984 -14.875 1 95.19 172 GLY A CA 1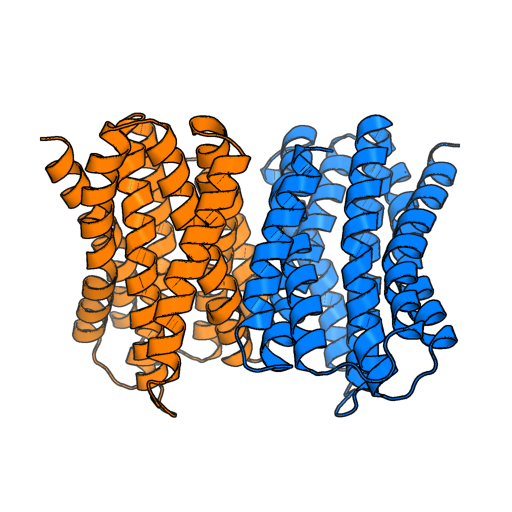
ATOM 1250 C C . GLY A 1 172 ? 4.895 -20.438 -16.297 1 95.19 172 GLY A C 1
ATOM 1251 O O . GLY A 1 172 ? 5.984 -20.312 -16.859 1 95.19 172 GLY A O 1
ATOM 1252 N N . ILE A 1 173 ? 3.754 -20.078 -16.844 1 95 173 ILE A N 1
ATOM 1253 C CA . ILE A 1 173 ? 3.695 -19.5 -18.188 1 95 173 ILE A CA 1
ATOM 1254 C C . ILE A 1 173 ? 4.434 -18.172 -18.203 1 95 173 ILE A C 1
ATOM 1256 O O . ILE A 1 173 ? 5.223 -17.891 -19.109 1 95 173 ILE A O 1
ATOM 1260 N N . GLY A 1 174 ? 4.18 -17.359 -17.219 1 96.69 174 GLY A N 1
ATOM 1261 C CA . GLY A 1 174 ? 4.883 -16.094 -17.094 1 96.69 174 GLY A CA 1
ATOM 1262 C C . GLY A 1 174 ? 6.387 -16.266 -16.953 1 96.69 174 GLY A C 1
ATOM 1263 O O . GLY A 1 174 ? 7.152 -15.5 -17.547 1 96.69 174 GLY A O 1
ATOM 1264 N N . ALA A 1 175 ? 6.762 -17.234 -16.172 1 96.69 175 ALA A N 1
ATOM 1265 C CA . ALA A 1 175 ? 8.188 -17.469 -15.961 1 96.69 175 ALA A CA 1
ATOM 1266 C C . ALA A 1 175 ? 8.891 -17.828 -17.266 1 96.69 175 ALA A C 1
ATOM 1268 O O . ALA A 1 175 ? 10.016 -17.391 -17.5 1 96.69 175 ALA A O 1
ATOM 1269 N N . LEU A 1 176 ? 8.227 -18.656 -18.062 1 95.5 176 LEU A N 1
ATOM 1270 C CA . LEU A 1 176 ? 8.773 -19 -19.359 1 95.5 176 LEU A CA 1
ATOM 1271 C C . LEU A 1 176 ? 9.008 -17.75 -20.203 1 95.5 176 LEU A C 1
ATOM 1273 O O . LEU A 1 176 ? 10.086 -17.562 -20.766 1 95.5 176 LEU A O 1
ATOM 1277 N N . ILE A 1 177 ? 8.016 -16.906 -20.281 1 96.12 177 ILE A N 1
ATOM 1278 C CA . ILE A 1 177 ? 8.117 -15.664 -21.047 1 96.12 177 ILE A CA 1
ATOM 1279 C C . ILE A 1 177 ? 9.156 -14.742 -20.406 1 96.12 177 ILE A C 1
ATOM 1281 O O . ILE A 1 177 ? 9.898 -14.062 -21.109 1 96.12 177 ILE A O 1
ATOM 1285 N N . GLY A 1 178 ? 9.219 -14.766 -19.125 1 96.69 178 GLY A N 1
ATOM 1286 C CA . GLY A 1 178 ? 10.203 -13.977 -18.406 1 96.69 178 GLY A CA 1
ATOM 1287 C C . GLY A 1 178 ? 11.633 -14.359 -18.719 1 96.69 178 GLY A C 1
ATOM 1288 O O . GLY A 1 178 ? 12.5 -13.492 -18.891 1 96.69 178 GLY A O 1
ATOM 1289 N N . VAL A 1 179 ? 11.859 -15.664 -18.812 1 95.75 179 VAL A N 1
ATOM 1290 C CA . VAL A 1 179 ? 13.195 -16.141 -19.156 1 95.75 179 VAL A CA 1
ATOM 1291 C C . VAL A 1 179 ? 13.555 -15.719 -20.578 1 95.75 179 VAL A C 1
ATOM 1293 O O . VAL A 1 179 ? 14.664 -15.258 -20.828 1 95.75 179 VAL A O 1
ATOM 1296 N N . VAL A 1 180 ? 12.594 -15.836 -21.438 1 95.69 180 VAL A N 1
ATOM 1297 C CA . VAL A 1 180 ? 12.836 -15.516 -22.844 1 95.69 180 VAL A CA 1
ATOM 1298 C C . VAL A 1 180 ? 13.094 -14.016 -23 1 95.69 180 VAL A C 1
ATOM 1300 O O . VAL A 1 180 ? 14.078 -13.609 -23.609 1 95.69 180 VAL A O 1
ATOM 1303 N N . THR A 1 181 ? 12.32 -13.188 -22.422 1 96.31 181 THR A N 1
ATOM 1304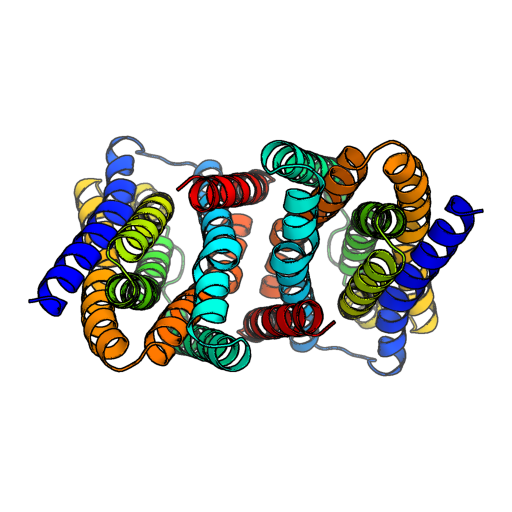 C CA . THR A 1 181 ? 12.461 -11.742 -22.562 1 96.31 181 THR A CA 1
ATOM 1305 C C . THR A 1 181 ? 13.664 -11.242 -21.766 1 96.31 181 THR A C 1
ATOM 1307 O O . THR A 1 181 ? 14.375 -10.336 -22.203 1 96.31 181 THR A O 1
ATOM 1310 N N . GLY A 1 182 ? 13.852 -11.805 -20.609 1 94.88 182 GLY A N 1
ATOM 1311 C CA . GLY A 1 182 ? 15 -11.438 -19.797 1 94.88 182 GLY A CA 1
ATOM 1312 C C . GLY A 1 182 ? 16.328 -11.75 -20.469 1 94.88 182 GLY A C 1
ATOM 1313 O O . GLY A 1 182 ? 17.344 -11.117 -20.172 1 94.88 182 GLY A O 1
ATOM 1314 N N . GLY A 1 183 ? 16.312 -12.766 -21.328 1 93.38 183 GLY A N 1
ATOM 1315 C CA . GLY A 1 183 ? 17.5 -13.133 -22.078 1 93.38 183 GLY A CA 1
ATOM 1316 C C . GLY A 1 183 ? 17.828 -12.141 -23.188 1 93.38 183 GLY A C 1
ATOM 1317 O O . GLY A 1 183 ? 18.953 -12.125 -23.688 1 93.38 183 GLY A O 1
ATOM 1318 N N . ILE A 1 184 ? 16.844 -11.32 -23.484 1 95.69 184 ILE A N 1
ATOM 1319 C CA . ILE A 1 184 ? 17.047 -10.352 -24.547 1 95.69 184 ILE A CA 1
ATOM 1320 C C . ILE A 1 184 ? 17.828 -9.148 -24.031 1 95.69 184 ILE A C 1
ATOM 1322 O O . ILE A 1 184 ? 18.781 -8.695 -24.672 1 95.69 184 ILE A O 1
ATOM 1326 N N . SER A 1 185 ? 17.453 -8.602 -22.859 1 96 185 SER A N 1
ATOM 1327 C CA . SER A 1 185 ? 18.109 -7.422 -22.297 1 96 185 SER A CA 1
ATOM 1328 C C . SER A 1 185 ? 17.734 -7.238 -20.828 1 96 185 SER A C 1
ATOM 1330 O O . SER A 1 185 ? 16.641 -7.598 -20.406 1 96 185 SER A O 1
ATOM 1332 N N . PRO A 1 186 ? 18.641 -6.617 -20.156 1 95.5 186 PRO A N 1
ATOM 1333 C CA . PRO A 1 186 ? 18.312 -6.297 -18.766 1 95.5 186 PRO A CA 1
ATOM 1334 C C . PRO A 1 186 ? 17.125 -5.34 -18.641 1 95.5 186 PRO A C 1
ATOM 1336 O O . PRO A 1 186 ? 16.453 -5.324 -17.609 1 95.5 186 PRO A O 1
ATOM 1339 N N . TYR A 1 187 ? 16.875 -4.598 -19.641 1 97.25 187 TYR A N 1
ATOM 1340 C CA . TYR A 1 187 ? 15.734 -3.682 -19.625 1 97.25 187 TYR A CA 1
ATOM 1341 C C . TYR A 1 187 ? 14.422 -4.445 -19.516 1 97.25 187 TYR A C 1
ATOM 1343 O O . TYR A 1 187 ? 13.484 -3.996 -18.844 1 97.25 187 TYR A O 1
ATOM 1351 N N . PHE A 1 188 ? 14.422 -5.609 -20.094 1 97.19 188 PHE A N 1
ATOM 1352 C CA . PHE A 1 188 ? 13.211 -6.43 -20.016 1 97.19 188 PHE A CA 1
ATOM 1353 C C . PHE A 1 188 ? 13.062 -7.051 -18.641 1 97.19 188 PHE A C 1
ATOM 1355 O O . PHE A 1 188 ? 11.938 -7.285 -18.172 1 97.19 188 PHE A O 1
ATOM 1362 N N . ILE A 1 189 ? 14.18 -7.262 -18 1 96.81 189 ILE A N 1
ATOM 1363 C CA . ILE A 1 189 ? 14.117 -7.809 -16.656 1 96.81 189 ILE A CA 1
ATOM 1364 C C . ILE A 1 189 ? 13.477 -6.789 -15.719 1 96.81 189 ILE A C 1
ATOM 1366 O O . ILE A 1 189 ? 12.531 -7.113 -14.992 1 96.81 189 ILE A O 1
ATOM 1370 N N . GLY A 1 190 ? 14 -5.562 -15.812 1 97.94 190 GLY A N 1
ATOM 1371 C CA . GLY A 1 190 ? 13.414 -4.508 -15.008 1 97.94 190 GLY A CA 1
ATOM 1372 C C . GLY A 1 190 ? 11.953 -4.242 -15.328 1 97.94 190 GLY A C 1
ATOM 1373 O O . GLY A 1 190 ? 11.148 -4.023 -14.422 1 97.94 190 GLY A O 1
ATOM 1374 N N . LEU A 1 191 ? 11.641 -4.328 -16.562 1 98 191 LEU A N 1
ATOM 1375 C CA . LEU A 1 191 ? 10.258 -4.141 -17 1 98 191 LEU A CA 1
ATOM 1376 C C . LEU A 1 191 ? 9.359 -5.234 -16.438 1 98 191 LEU A C 1
ATOM 1378 O O . LEU A 1 191 ? 8.273 -4.949 -15.93 1 98 191 LEU A O 1
ATOM 1382 N N . ASN A 1 192 ? 9.789 -6.441 -16.531 1 97.88 192 ASN A N 1
ATOM 1383 C CA . ASN A 1 192 ? 9.008 -7.57 -16.047 1 97.88 192 ASN A CA 1
ATOM 1384 C C . ASN A 1 192 ? 8.773 -7.484 -14.547 1 97.88 192 ASN A C 1
ATOM 1386 O O . ASN A 1 192 ? 7.672 -7.75 -14.07 1 97.88 192 ASN A O 1
ATOM 1390 N N . LEU A 1 193 ? 9.828 -7.09 -13.828 1 97.56 193 LEU A N 1
ATOM 1391 C CA . LEU A 1 193 ? 9.703 -6.914 -12.383 1 97.56 193 LEU A CA 1
ATOM 1392 C C . LEU A 1 193 ? 8.688 -5.82 -12.055 1 97.56 193 LEU A C 1
ATOM 1394 O O . LEU A 1 193 ? 7.852 -5.992 -11.164 1 97.56 193 LEU A O 1
ATOM 1398 N N . SER A 1 194 ? 8.773 -4.742 -12.781 1 98.56 194 SER A N 1
ATOM 1399 C CA . SER A 1 194 ? 7.887 -3.619 -12.492 1 98.56 194 SER A CA 1
ATOM 1400 C C . SER A 1 194 ? 6.465 -3.893 -12.977 1 98.56 194 SER A C 1
ATOM 1402 O O . SER A 1 194 ? 5.5 -3.414 -12.375 1 98.56 194 SER A O 1
ATOM 1404 N N . ILE A 1 195 ? 6.293 -4.699 -14.016 1 98.06 195 ILE A N 1
ATOM 1405 C CA . ILE A 1 195 ? 4.969 -5.141 -14.438 1 98.06 195 ILE A CA 1
ATOM 1406 C C . ILE A 1 195 ? 4.32 -5.961 -13.32 1 98.06 195 ILE A C 1
ATOM 1408 O O . ILE A 1 195 ? 3.152 -5.746 -12.984 1 98.06 195 ILE A O 1
ATOM 1412 N N . ALA A 1 196 ? 5.098 -6.852 -12.789 1 97.19 196 ALA A N 1
ATOM 1413 C CA . ALA A 1 196 ? 4.609 -7.633 -11.656 1 97.19 196 ALA A CA 1
ATOM 1414 C C . ALA A 1 196 ? 4.211 -6.723 -10.492 1 97.19 196 ALA A C 1
ATOM 1416 O O . ALA A 1 196 ? 3.162 -6.918 -9.875 1 97.19 196 ALA A O 1
ATOM 1417 N N . GLY A 1 197 ? 5.043 -5.711 -10.242 1 97.75 197 GLY A N 1
ATOM 1418 C CA . GLY A 1 197 ? 4.754 -4.762 -9.18 1 97.75 197 GLY A CA 1
ATOM 1419 C C . GLY A 1 197 ? 3.473 -3.982 -9.414 1 97.75 197 GLY A C 1
ATOM 1420 O O . GLY A 1 197 ? 2.652 -3.84 -8.5 1 97.75 197 GLY A O 1
ATOM 1421 N N . GLY A 1 198 ? 3.299 -3.496 -10.602 1 97.81 198 GLY A N 1
ATOM 1422 C CA . GLY A 1 198 ? 2.098 -2.754 -10.953 1 97.81 198 GLY A CA 1
ATOM 1423 C C . GLY A 1 198 ? 0.835 -3.59 -10.875 1 97.81 198 GLY A C 1
ATOM 1424 O O . GLY A 1 198 ? -0.2 -3.121 -10.398 1 97.81 198 GLY A O 1
ATOM 1425 N N . ALA A 1 199 ? 0.911 -4.773 -11.367 1 96.25 199 ALA A N 1
ATOM 1426 C CA . ALA A 1 199 ? -0.216 -5.703 -11.297 1 96.25 199 ALA A CA 1
ATOM 1427 C C . ALA A 1 199 ? -0.616 -5.973 -9.852 1 96.25 199 ALA A C 1
ATOM 1429 O O . ALA A 1 199 ? -1.797 -5.906 -9.508 1 96.25 199 ALA A O 1
ATOM 1430 N N . MET A 1 200 ? 0.36 -6.215 -9.047 1 95.25 200 MET A N 1
ATOM 1431 C CA . MET A 1 200 ? 0.122 -6.516 -7.641 1 95.25 200 MET A CA 1
ATOM 1432 C C . MET A 1 200 ? -0.458 -5.309 -6.914 1 95.25 200 MET A C 1
ATOM 1434 O O . MET A 1 200 ? -1.334 -5.453 -6.062 1 95.25 200 MET A O 1
ATOM 1438 N N . LEU A 1 201 ? 0.026 -4.145 -7.266 1 97.25 201 LEU A N 1
ATOM 1439 C CA . LEU A 1 201 ? -0.489 -2.922 -6.656 1 97.25 201 LEU A CA 1
ATOM 1440 C C . LEU A 1 201 ? -1.962 -2.725 -6.996 1 97.25 201 LEU A C 1
ATOM 1442 O O . LEU A 1 201 ? -2.764 -2.381 -6.121 1 97.25 201 LEU A O 1
ATOM 1446 N N . TYR A 1 202 ? -2.295 -2.943 -8.227 1 96.19 202 TYR A N 1
ATOM 1447 C CA . TYR A 1 202 ? -3.678 -2.781 -8.672 1 96.19 202 TYR A CA 1
ATOM 1448 C C . TYR A 1 202 ? -4.602 -3.738 -7.926 1 96.19 202 TYR A C 1
ATOM 1450 O O . TYR A 1 202 ? -5.645 -3.326 -7.406 1 96.19 202 TYR A O 1
ATOM 1458 N N . VAL A 1 203 ? -4.258 -4.922 -7.855 1 92.56 203 VAL A N 1
ATOM 1459 C CA . VAL A 1 203 ? -5.102 -5.953 -7.254 1 92.56 203 VAL A CA 1
ATOM 1460 C C . VAL A 1 203 ? -5.191 -5.734 -5.746 1 92.56 203 VAL A C 1
ATOM 1462 O O . VAL A 1 203 ? -6.266 -5.875 -5.156 1 92.56 203 VAL A O 1
ATOM 1465 N N . THR A 1 204 ? -4.078 -5.441 -5.145 1 95 204 THR A N 1
ATOM 1466 C CA . THR A 1 204 ? -4.035 -5.277 -3.693 1 95 204 THR A CA 1
ATOM 1467 C C . THR A 1 204 ? -4.891 -4.094 -3.256 1 95 204 THR A C 1
ATOM 1469 O O . THR A 1 204 ? -5.734 -4.227 -2.365 1 95 204 THR A O 1
ATOM 1472 N N . CYS A 1 205 ? -4.723 -2.975 -3.912 1 95.81 205 CYS A N 1
ATOM 1473 C CA . CYS A 1 205 ? -5.422 -1.754 -3.525 1 95.81 205 CYS A CA 1
ATOM 1474 C C . CYS A 1 205 ? -6.855 -1.762 -4.039 1 95.81 205 CYS A C 1
ATOM 1476 O O . CYS A 1 205 ? -7.754 -1.218 -3.395 1 95.81 205 CYS A O 1
ATOM 1478 N N . GLY A 1 206 ? -7.059 -2.379 -5.121 1 92.81 206 GLY A N 1
ATOM 1479 C CA . GLY A 1 206 ? -8.367 -2.342 -5.754 1 92.81 206 GLY A CA 1
ATOM 1480 C C . GLY A 1 206 ? -9.312 -3.412 -5.238 1 92.81 206 GLY A C 1
ATOM 1481 O O . GLY A 1 206 ? -10.531 -3.217 -5.219 1 92.81 206 GLY A O 1
ATOM 1482 N N . ASP A 1 207 ? -8.758 -4.531 -4.848 1 89.44 207 ASP A N 1
ATOM 1483 C CA . ASP A 1 207 ? -9.648 -5.656 -4.57 1 89.44 207 ASP A CA 1
ATOM 1484 C C . ASP A 1 207 ? -9.359 -6.262 -3.199 1 89.44 207 ASP A C 1
ATOM 1486 O O . ASP A 1 207 ? -10.258 -6.391 -2.365 1 89.44 207 ASP A O 1
ATOM 1490 N N . VAL A 1 208 ? -8.125 -6.566 -2.91 1 91.12 208 VAL A N 1
ATOM 1491 C CA . VAL A 1 208 ? -7.793 -7.379 -1.744 1 91.12 208 VAL A CA 1
ATOM 1492 C C . VAL A 1 208 ? -8.031 -6.578 -0.468 1 91.12 208 VAL A C 1
ATOM 1494 O O . VAL A 1 208 ? -8.695 -7.055 0.457 1 91.12 208 VAL A O 1
ATOM 1497 N N . ILE A 1 209 ? -7.559 -5.355 -0.422 1 95.19 209 ILE A N 1
ATOM 1498 C CA . ILE A 1 209 ? -7.691 -4.535 0.776 1 95.19 209 ILE A CA 1
ATOM 1499 C C . ILE A 1 209 ? -9.164 -4.207 1.018 1 95.19 209 ILE A C 1
ATOM 1501 O O . ILE A 1 209 ? -9.688 -4.438 2.111 1 95.19 209 ILE A O 1
ATOM 1505 N N . PRO A 1 210 ? -9.867 -3.748 -0.025 1 92.5 210 PRO A N 1
ATOM 1506 C CA . PRO A 1 210 ? -11.281 -3.465 0.207 1 92.5 210 PRO A CA 1
ATOM 1507 C C . PRO A 1 210 ? -12.07 -4.707 0.626 1 92.5 210 PRO A C 1
ATOM 1509 O O . PRO A 1 210 ? -12.938 -4.625 1.505 1 92.5 210 PRO A O 1
ATOM 1512 N N . GLU A 1 211 ? -11.789 -5.801 0.044 1 88.06 211 GLU A N 1
ATOM 1513 C CA . GLU A 1 211 ? -12.484 -7.031 0.398 1 88.06 211 GLU A CA 1
ATOM 1514 C C . GLU A 1 211 ? -12.188 -7.441 1.838 1 88.06 211 GLU A C 1
ATOM 1516 O O . GLU A 1 211 ? -13.086 -7.875 2.562 1 88.06 211 GLU A O 1
ATOM 1521 N N . ALA A 1 212 ? -10.961 -7.316 2.229 1 91.94 212 ALA A N 1
ATOM 1522 C CA . ALA A 1 212 ? -10.57 -7.633 3.6 1 91.94 212 ALA A CA 1
ATOM 1523 C C . ALA A 1 212 ? -11.352 -6.785 4.602 1 91.94 212 ALA A C 1
ATOM 1525 O O . ALA A 1 212 ? -11.773 -7.277 5.648 1 91.94 212 ALA A O 1
ATOM 1526 N N . ARG A 1 213 ? -11.523 -5.57 4.254 1 92.44 213 ARG A N 1
ATOM 1527 C CA . ARG A 1 213 ? -12.188 -4.629 5.152 1 92.44 213 ARG A CA 1
ATOM 1528 C C . ARG A 1 213 ? -13.695 -4.824 5.133 1 92.44 213 ARG A C 1
ATOM 1530 O O . ARG A 1 213 ? -14.383 -4.527 6.117 1 92.44 213 ARG A O 1
ATOM 1537 N N . ASN A 1 214 ? -14.266 -5.363 4.07 1 88.12 214 ASN A N 1
ATOM 1538 C CA . ASN A 1 214 ? -15.703 -5.52 3.902 1 88.12 214 ASN A CA 1
ATOM 1539 C C . ASN A 1 214 ? -16.203 -6.805 4.555 1 88.12 214 ASN A C 1
ATOM 1541 O O . ASN A 1 214 ? -17.344 -6.863 5.031 1 88.12 214 ASN A O 1
ATOM 1545 N N . VAL A 1 215 ? -15.391 -7.801 4.539 1 86.5 215 VAL A N 1
ATOM 1546 C CA . VAL A 1 215 ? -15.812 -9.117 5.004 1 86.5 215 VAL A CA 1
ATOM 1547 C C . VAL A 1 215 ? -16.062 -9.086 6.508 1 86.5 215 VAL A C 1
ATOM 1549 O O . VAL A 1 215 ? -17 -9.719 7.004 1 86.5 215 VAL A O 1
ATOM 1552 N N . TYR A 1 216 ? -15.305 -8.461 7.211 1 88.06 216 TYR A N 1
ATOM 1553 C CA . TYR A 1 216 ? -15.445 -8.281 8.648 1 88.06 216 TYR A CA 1
ATOM 1554 C C . TYR A 1 216 ? -15.078 -6.859 9.062 1 88.06 216 TYR A C 1
ATOM 1556 O O . TYR A 1 216 ? -13.961 -6.402 8.797 1 88.06 216 TYR A O 1
ATOM 1564 N N . LYS A 1 217 ? -16.203 -6.328 9.719 1 80.38 217 LYS A N 1
ATOM 1565 C CA . LYS A 1 217 ? -15.984 -4.953 10.164 1 80.38 217 LYS A CA 1
ATOM 1566 C C . LYS A 1 217 ? -15.164 -4.914 11.453 1 80.38 217 LYS A C 1
ATOM 1568 O O . LYS A 1 217 ? -15.461 -5.641 12.406 1 80.38 217 LYS A O 1
ATOM 1573 N N . GLY A 1 218 ? -13.844 -4.801 11.438 1 81.88 218 GLY A N 1
ATOM 15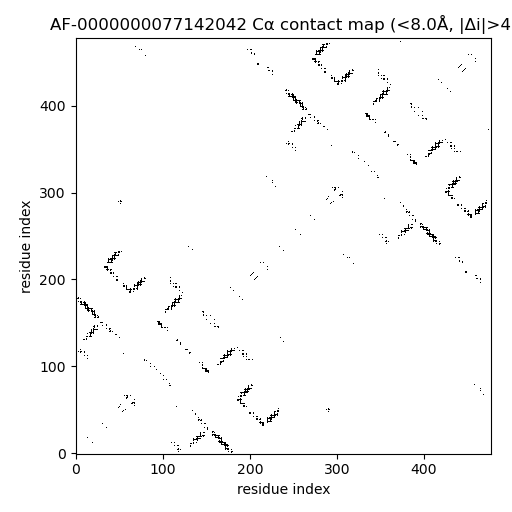74 C CA . GLY A 1 218 ? -12.945 -4.746 12.586 1 81.88 218 GLY A CA 1
ATOM 1575 C C . GLY A 1 218 ? -11.516 -4.422 12.203 1 81.88 218 GLY A C 1
ATOM 1576 O O . GLY A 1 218 ? -11.234 -4.051 11.062 1 81.88 218 GLY A O 1
ATOM 1577 N N . LYS A 1 219 ? -10.805 -4.586 13.25 1 91 219 LYS A N 1
ATOM 1578 C CA . LYS A 1 219 ? -9.43 -4.133 13.07 1 91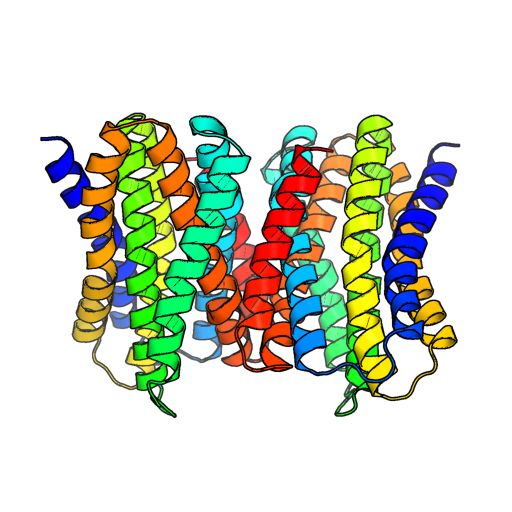 219 LYS A CA 1
ATOM 1579 C C . LYS A 1 219 ? -8.523 -5.277 12.617 1 91 219 LYS A C 1
ATOM 1581 O O . LYS A 1 219 ? -7.352 -5.062 12.305 1 91 219 LYS A O 1
ATOM 1586 N N . ILE A 1 220 ? -9.086 -6.426 12.516 1 93.69 220 ILE A N 1
ATOM 1587 C CA . ILE A 1 220 ? -8.25 -7.605 12.289 1 93.69 220 ILE A CA 1
ATOM 1588 C C . ILE A 1 220 ? -7.613 -7.527 10.906 1 93.69 220 ILE A C 1
ATOM 1590 O O . ILE A 1 220 ? -6.473 -7.961 10.719 1 93.69 220 ILE A O 1
ATOM 1594 N N . SER A 1 221 ? -8.359 -7.043 9.945 1 95.38 221 SER A N 1
ATOM 1595 C CA . SER A 1 221 ? -7.801 -6.949 8.602 1 95.38 221 SER A CA 1
ATOM 1596 C C . SER A 1 221 ? -6.633 -5.969 8.555 1 95.38 221 SER A C 1
ATOM 1598 O O . SER A 1 221 ? -5.594 -6.258 7.957 1 95.38 221 SER A O 1
ATOM 1600 N N . VAL A 1 222 ? -6.754 -4.859 9.211 1 96.12 222 VAL A N 1
ATOM 1601 C CA . VAL A 1 222 ? -5.711 -3.842 9.188 1 96.12 222 VAL A CA 1
ATOM 1602 C C . VAL A 1 222 ? -4.488 -4.336 9.961 1 96.12 222 VAL A C 1
ATOM 1604 O O . VAL A 1 222 ? -3.35 -4.117 9.539 1 96.12 222 VAL A O 1
ATOM 1607 N N . LEU A 1 223 ? -4.762 -4.953 11.055 1 95.44 223 LEU A N 1
ATOM 1608 C CA . LEU A 1 223 ? -3.662 -5.543 11.812 1 95.44 223 LEU A CA 1
ATOM 1609 C C . LEU A 1 223 ? -2.951 -6.613 10.992 1 95.44 223 LEU A C 1
ATOM 1611 O O . LEU A 1 223 ? -1.723 -6.715 11.031 1 95.44 223 LEU A O 1
ATOM 1615 N N . GLY A 1 224 ? -3.756 -7.41 10.32 1 96.62 224 GLY A N 1
ATOM 1616 C CA . GLY A 1 224 ? -3.166 -8.367 9.398 1 96.62 224 GLY A CA 1
ATOM 1617 C C . GLY A 1 224 ? -2.309 -7.719 8.328 1 96.62 224 GLY A C 1
ATOM 1618 O O . GLY A 1 224 ? -1.228 -8.219 8.008 1 96.62 224 GLY A O 1
ATOM 1619 N N . MET A 1 225 ? -2.764 -6.582 7.82 1 97.75 225 MET A N 1
ATOM 1620 C CA . MET A 1 225 ? -2.014 -5.863 6.793 1 97.75 225 MET A CA 1
ATOM 1621 C C . MET A 1 225 ? -0.675 -5.375 7.34 1 97.75 225 MET A C 1
ATOM 1623 O O . MET A 1 225 ? 0.351 -5.488 6.664 1 97.75 225 MET A O 1
ATOM 1627 N N . ILE A 1 226 ? -0.697 -4.883 8.562 1 98.19 226 ILE A N 1
ATOM 1628 C CA . ILE A 1 226 ? 0.515 -4.379 9.203 1 98.19 226 ILE A CA 1
ATOM 1629 C C . ILE A 1 226 ? 1.496 -5.523 9.43 1 98.19 226 ILE A C 1
ATOM 1631 O O . ILE A 1 226 ? 2.682 -5.41 9.109 1 98.19 226 ILE A O 1
ATOM 1635 N N . LEU A 1 227 ? 1.02 -6.605 9.914 1 97.44 227 LEU A N 1
ATOM 1636 C CA . LEU A 1 227 ? 1.873 -7.758 10.18 1 97.44 227 LEU A CA 1
ATOM 1637 C C . LEU A 1 227 ? 2.396 -8.359 8.883 1 97.44 227 LEU A C 1
ATOM 1639 O O . LEU A 1 227 ? 3.549 -8.789 8.812 1 97.44 227 LEU A O 1
ATOM 1643 N N . GLY A 1 228 ? 1.508 -8.43 7.926 1 97.06 228 GLY A N 1
ATOM 1644 C CA . GLY A 1 228 ? 1.956 -8.883 6.617 1 97.06 228 GLY A CA 1
ATOM 1645 C C . GLY A 1 228 ? 3.035 -7.996 6.02 1 97.06 228 GLY A C 1
ATOM 1646 O O . GLY A 1 228 ? 4.02 -8.492 5.469 1 97.06 228 GLY A O 1
ATOM 1647 N N . PHE A 1 229 ? 2.857 -6.707 6.145 1 98.38 229 PHE A N 1
ATOM 1648 C CA . PHE A 1 229 ? 3.83 -5.746 5.637 1 98.38 229 PHE A CA 1
ATOM 1649 C C . PHE A 1 229 ? 5.18 -5.93 6.316 1 98.38 229 PHE A C 1
ATOM 1651 O O . PHE A 1 229 ? 6.219 -5.965 5.652 1 98.38 229 PHE A O 1
ATOM 1658 N N . ILE A 1 230 ? 5.148 -6.09 7.621 1 97.94 230 ILE A N 1
ATOM 1659 C CA . ILE A 1 230 ? 6.355 -6.328 8.398 1 97.94 230 ILE A CA 1
ATOM 1660 C C . ILE A 1 230 ? 6.98 -7.664 7.992 1 97.94 230 ILE A C 1
ATOM 1662 O O . ILE A 1 230 ? 8.195 -7.758 7.82 1 97.94 230 ILE A O 1
ATOM 1666 N N . GLY A 1 231 ? 6.168 -8.688 7.867 1 96.38 231 GLY A N 1
ATOM 1667 C CA . GLY A 1 231 ? 6.66 -9.969 7.395 1 96.38 231 GLY A CA 1
ATOM 1668 C C . GLY A 1 231 ? 7.359 -9.883 6.051 1 96.38 231 GLY A C 1
ATOM 1669 O O . GLY A 1 231 ? 8.398 -10.516 5.844 1 96.38 231 GLY A O 1
ATOM 1670 N N . GLY A 1 232 ? 6.766 -9.109 5.148 1 96.38 232 GLY A N 1
ATOM 1671 C CA . GLY A 1 232 ? 7.398 -8.906 3.854 1 96.38 232 GLY A CA 1
ATOM 1672 C C . GLY A 1 232 ? 8.75 -8.227 3.951 1 96.38 232 GLY A C 1
ATOM 1673 O O . GLY A 1 232 ? 9.688 -8.586 3.234 1 96.38 232 GLY A O 1
ATOM 1674 N N . ILE A 1 233 ? 8.844 -7.242 4.828 1 96.75 233 ILE A N 1
ATOM 1675 C CA . ILE A 1 233 ? 10.117 -6.566 5.055 1 96.75 233 ILE A CA 1
ATOM 1676 C C . ILE A 1 233 ? 11.156 -7.574 5.543 1 96.75 233 ILE A C 1
ATOM 1678 O O . ILE A 1 233 ? 12.281 -7.609 5.035 1 96.75 233 ILE A O 1
ATOM 1682 N N . ILE A 1 234 ? 10.742 -8.359 6.457 1 94.31 234 ILE A N 1
ATOM 1683 C CA . ILE A 1 234 ? 11.656 -9.328 7.051 1 94.31 234 ILE A CA 1
ATOM 1684 C C . ILE A 1 234 ? 12.094 -10.344 5.996 1 94.31 234 ILE A C 1
ATOM 1686 O O . ILE A 1 234 ? 13.281 -10.648 5.875 1 94.31 234 ILE A O 1
ATOM 1690 N N . ILE A 1 235 ? 11.203 -10.805 5.203 1 92.19 235 ILE A N 1
ATOM 1691 C CA . ILE A 1 235 ? 11.5 -11.789 4.16 1 92.19 235 ILE A CA 1
ATOM 1692 C C . ILE A 1 235 ? 12.469 -11.188 3.146 1 92.19 235 ILE A C 1
ATOM 1694 O O . ILE A 1 235 ? 13.477 -11.812 2.797 1 92.19 235 ILE A O 1
ATOM 1698 N N . THR A 1 236 ? 12.242 -9.969 2.77 1 91.75 236 THR A N 1
ATOM 1699 C CA . THR A 1 236 ? 13 -9.359 1.685 1 91.75 236 THR A CA 1
ATOM 1700 C C . THR A 1 236 ? 14.375 -8.906 2.178 1 91.75 236 THR A C 1
ATOM 1702 O O . THR A 1 236 ? 15.336 -8.883 1.411 1 91.75 236 THR A O 1
ATOM 1705 N N . LYS A 1 237 ? 14.461 -8.594 3.473 1 89.44 237 LYS A N 1
ATOM 1706 C CA . LYS A 1 237 ? 15.727 -8.062 3.98 1 89.44 237 LYS A CA 1
ATOM 1707 C C . LYS A 1 237 ? 16.625 -9.18 4.516 1 89.44 237 LYS A C 1
ATOM 1709 O O . LYS A 1 237 ? 17.828 -9.016 4.613 1 89.44 237 LYS A O 1
ATOM 1714 N N . TYR A 1 238 ? 16.016 -10.234 4.898 1 84.12 238 TYR A N 1
ATOM 1715 C CA . TYR A 1 238 ? 16.844 -11.297 5.477 1 84.12 238 TYR A CA 1
ATOM 1716 C C . TYR A 1 238 ? 16.969 -12.477 4.516 1 84.12 238 TYR A C 1
ATOM 1718 O O . TYR A 1 238 ? 17.609 -13.477 4.828 1 84.12 238 TYR A O 1
ATOM 1726 N N . LEU A 1 239 ? 16.297 -12.438 3.41 1 77.06 239 LEU A N 1
ATOM 1727 C CA . LEU A 1 239 ? 16.547 -13.406 2.344 1 77.06 239 LEU A CA 1
ATOM 1728 C C . LEU A 1 239 ? 17.656 -12.906 1.41 1 77.06 239 LEU A C 1
ATOM 1730 O O . LEU A 1 239 ? 17.766 -11.703 1.161 1 77.06 239 LEU A O 1
ATOM 1734 N N . MET B 1 1 ? 17.062 26.562 19.984 1 57.84 1 MET B N 1
ATOM 1735 C CA . MET B 1 1 ? 16.891 27.234 18.703 1 57.84 1 MET B CA 1
ATOM 1736 C C . MET B 1 1 ? 16.453 26.234 17.625 1 57.84 1 MET B C 1
ATOM 1738 O O . MET B 1 1 ? 15.523 26.5 16.875 1 57.84 1 MET B O 1
ATOM 1742 N N . TYR B 1 2 ? 16.875 25 17.75 1 70.06 2 TYR B N 1
ATOM 1743 C CA . TYR B 1 2 ? 16.578 23.969 16.75 1 70.06 2 TYR B CA 1
ATOM 1744 C C . TYR B 1 2 ? 15.164 23.438 16.906 1 70.06 2 TYR B C 1
ATOM 1746 O O . TYR B 1 2 ? 14.445 23.25 15.93 1 70.06 2 TYR B O 1
ATOM 1754 N N . ALA B 1 3 ? 14.734 23.484 18.156 1 74.56 3 ALA B N 1
ATOM 1755 C CA . ALA B 1 3 ? 13.422 22.906 18.438 1 74.56 3 ALA B CA 1
ATOM 1756 C C . ALA B 1 3 ? 12.305 23.812 17.922 1 74.56 3 ALA B C 1
ATOM 1758 O O . ALA B 1 3 ? 11.367 23.344 17.266 1 74.56 3 ALA B O 1
ATOM 1759 N N . PHE B 1 4 ? 12.531 25.078 18.141 1 78.44 4 PHE B N 1
ATOM 1760 C CA . PHE B 1 4 ? 11.492 26.016 17.75 1 78.44 4 PHE B CA 1
ATOM 1761 C C . PHE B 1 4 ? 11.43 26.141 16.219 1 78.44 4 PHE B C 1
ATOM 1763 O O . PHE B 1 4 ? 10.344 26.219 15.648 1 78.44 4 PHE B O 1
ATOM 1770 N N . ASN B 1 5 ? 12.547 26.047 15.555 1 82.44 5 ASN B N 1
ATOM 1771 C CA . ASN B 1 5 ? 12.586 26.078 14.094 1 82.44 5 ASN B CA 1
ATOM 1772 C C . ASN B 1 5 ? 11.93 24.844 13.5 1 82.44 5 ASN B C 1
ATOM 1774 O O . ASN B 1 5 ? 11.227 24.922 12.484 1 82.44 5 ASN B O 1
ATOM 1778 N N . GLY B 1 6 ? 12.148 23.734 14.242 1 80 6 GLY B N 1
ATOM 1779 C CA . GLY B 1 6 ? 11.508 22.516 13.805 1 80 6 GLY B CA 1
ATOM 1780 C C . GLY B 1 6 ? 9.992 22.562 13.891 1 80 6 GLY B C 1
ATOM 1781 O O . GLY B 1 6 ? 9.297 22.109 12.984 1 80 6 GLY B O 1
ATOM 1782 N N . MET B 1 7 ? 9.57 23.172 14.977 1 83.06 7 MET B N 1
ATOM 1783 C CA . MET B 1 7 ? 8.125 23.312 15.164 1 83.06 7 MET B CA 1
ATOM 1784 C C . MET B 1 7 ? 7.527 24.219 14.094 1 83.06 7 MET B C 1
ATOM 1786 O O . MET B 1 7 ? 6.469 23.922 13.539 1 83.06 7 MET B O 1
ATOM 1790 N N . ILE B 1 8 ? 8.195 25.25 13.789 1 87 8 ILE B N 1
ATOM 1791 C CA . ILE B 1 8 ? 7.703 26.203 12.797 1 87 8 ILE B CA 1
ATOM 1792 C C . ILE B 1 8 ? 7.648 25.531 11.422 1 87 8 ILE B C 1
ATOM 1794 O O . ILE B 1 8 ? 6.629 25.609 10.734 1 87 8 ILE B O 1
ATOM 1798 N N . ILE B 1 9 ? 8.656 24.875 11.109 1 88.5 9 ILE B N 1
ATOM 1799 C CA . ILE B 1 9 ? 8.711 24.219 9.805 1 88.5 9 ILE B CA 1
ATOM 1800 C C . ILE B 1 9 ? 7.637 23.141 9.734 1 88.5 9 ILE B C 1
ATOM 1802 O O . ILE B 1 9 ? 6.906 23.047 8.742 1 88.5 9 ILE B O 1
ATOM 1806 N N . GLY B 1 10 ? 7.594 22.391 10.789 1 87.5 10 GLY B N 1
ATOM 1807 C CA . GLY B 1 10 ? 6.566 21.359 10.836 1 87.5 10 GLY B CA 1
ATOM 1808 C C . GLY B 1 10 ? 5.16 21.922 10.695 1 87.5 10 GLY B C 1
ATOM 1809 O O . GLY B 1 10 ? 4.332 21.359 9.977 1 87.5 10 GLY B O 1
ATOM 1810 N N . SER B 1 11 ? 4.988 23.031 11.383 1 87.44 11 SER B N 1
ATOM 1811 C CA . SER B 1 11 ? 3.682 23.672 11.305 1 87.44 11 SER B CA 1
ATOM 1812 C C . SER B 1 11 ? 3.402 24.188 9.891 1 87.44 11 SER B C 1
ATOM 1814 O O . SER B 1 11 ? 2.301 24 9.375 1 87.44 11 SER B O 1
ATOM 1816 N N . LEU B 1 12 ? 4.312 24.75 9.312 1 90.94 12 LEU B N 1
ATOM 1817 C CA . LEU B 1 12 ? 4.156 25.266 7.957 1 90.94 12 LEU B CA 1
ATOM 1818 C C . LEU B 1 12 ? 3.857 24.125 6.98 1 90.94 12 LEU B C 1
ATOM 1820 O O . LEU B 1 12 ? 2.984 24.25 6.121 1 90.94 12 LEU B O 1
ATOM 1824 N N . VAL B 1 13 ? 4.523 23.094 7.152 1 90.56 13 VAL B N 1
ATOM 1825 C CA . VAL B 1 13 ? 4.359 21.922 6.285 1 90.56 13 VAL B CA 1
ATOM 1826 C C . VAL B 1 13 ? 2.93 21.406 6.387 1 90.56 13 VAL B C 1
ATOM 1828 O O . VAL B 1 13 ? 2.25 21.234 5.371 1 90.56 13 VAL B O 1
ATOM 1831 N N . GLY B 1 14 ? 2.529 21.172 7.582 1 89 14 GLY B N 1
ATOM 1832 C CA . GLY B 1 14 ? 1.188 20.656 7.793 1 89 14 GLY B CA 1
ATOM 1833 C C . GLY B 1 14 ? 0.099 21.625 7.375 1 89 14 GLY B C 1
ATOM 1834 O O . GLY B 1 14 ? -0.84 21.25 6.672 1 89 14 GLY B O 1
ATOM 1835 N N . ILE B 1 15 ? 0.281 22.859 7.742 1 90 15 ILE B N 1
ATOM 1836 C CA . ILE B 1 15 ? -0.717 23.891 7.508 1 90 15 ILE B CA 1
ATOM 1837 C C . ILE B 1 15 ? -0.791 24.219 6.016 1 90 15 ILE B C 1
ATOM 1839 O O . ILE B 1 15 ? -1.882 24.312 5.449 1 90 15 ILE B O 1
ATOM 1843 N N . ILE B 1 16 ? 0.278 24.312 5.391 1 93 16 ILE B N 1
ATOM 1844 C CA . ILE B 1 16 ? 0.293 24.656 3.977 1 93 16 ILE B CA 1
ATOM 1845 C C . ILE B 1 16 ? -0.167 23.469 3.145 1 93 16 ILE B C 1
ATOM 1847 O O . ILE B 1 16 ? -1.015 23.609 2.26 1 93 16 ILE B O 1
ATOM 1851 N N . GLY B 1 17 ? 0.367 22.344 3.383 1 93.31 17 GLY B N 1
ATOM 1852 C CA . GLY B 1 17 ? 0.007 21.156 2.619 1 93.31 17 GLY B CA 1
ATOM 1853 C C . GLY B 1 17 ? -1.477 20.844 2.67 1 93.31 17 GLY B C 1
ATOM 1854 O O . GLY B 1 17 ? -2.162 20.891 1.648 1 93.31 17 GLY B O 1
ATOM 1855 N N . THR B 1 18 ? -1.965 20.609 3.873 1 94.12 18 THR B N 1
ATOM 1856 C CA . THR B 1 18 ? -3.371 20.266 4.047 1 94.12 18 THR B CA 1
ATOM 1857 C C . THR B 1 18 ? -4.262 21.484 3.779 1 94.12 18 THR B C 1
ATOM 1859 O O . THR B 1 18 ? -5.34 21.344 3.193 1 94.12 18 THR B O 1
ATOM 1862 N N . GLY B 1 19 ? -3.842 22.641 4.164 1 94.94 19 GLY B N 1
ATOM 1863 C CA . GLY B 1 19 ? -4.613 23.859 3.951 1 94.94 19 GLY B CA 1
ATOM 1864 C C . GLY B 1 19 ? -4.812 24.188 2.484 1 94.94 19 GLY B C 1
ATOM 1865 O O . GLY B 1 19 ? -5.91 24.578 2.074 1 94.94 19 GLY B O 1
ATOM 1866 N N . MET B 1 20 ? -3.799 24.062 1.706 1 94.5 20 MET B N 1
ATOM 1867 C CA . MET B 1 20 ? -3.908 24.297 0.271 1 94.5 20 MET B CA 1
ATOM 1868 C C . MET B 1 20 ? -4.879 23.328 -0.378 1 94.5 20 MET B C 1
ATOM 1870 O O . MET B 1 20 ? -5.582 23.672 -1.328 1 94.5 20 MET B O 1
ATOM 1874 N N . GLY B 1 21 ? -4.867 22.141 0.118 1 93.38 21 GLY B N 1
ATOM 1875 C CA . GLY B 1 21 ? -5.867 21.203 -0.345 1 93.38 21 GLY B CA 1
ATOM 1876 C C . GLY B 1 21 ? -7.289 21.672 -0.108 1 93.38 21 GLY B C 1
ATOM 1877 O O . GLY B 1 21 ? -8.141 21.547 -0.991 1 93.38 21 GLY B O 1
ATOM 1878 N N . GLY B 1 22 ? -7.473 22.188 1.091 1 93.94 22 GLY B N 1
ATOM 1879 C CA . GLY B 1 22 ? -8.773 22.75 1.411 1 93.94 22 GLY B CA 1
ATOM 1880 C C . GLY B 1 22 ? -9.133 23.953 0.56 1 93.94 22 GLY B C 1
ATOM 1881 O O . GLY B 1 22 ? -10.305 24.156 0.232 1 93.94 22 GLY B O 1
ATOM 1882 N N . ALA B 1 23 ? -8.18 24.734 0.124 1 94.88 23 ALA B N 1
ATOM 1883 C CA . ALA B 1 23 ? -8.398 25.953 -0.651 1 94.88 23 ALA B CA 1
ATOM 1884 C C . ALA B 1 23 ? -8.914 25.625 -2.049 1 94.88 23 ALA B C 1
ATOM 1886 O O . ALA B 1 23 ? -9.547 26.469 -2.695 1 94.88 23 ALA B O 1
ATOM 1887 N N . VAL B 1 24 ? -8.672 24.453 -2.527 1 93.19 24 VAL B N 1
ATOM 1888 C CA . VAL B 1 24 ? -9.125 24.062 -3.855 1 93.19 24 VAL B CA 1
ATOM 1889 C C . VAL B 1 24 ? -10.648 24.047 -3.906 1 93.19 24 VAL B C 1
ATOM 1891 O O . VAL B 1 24 ? -11.242 24.141 -4.984 1 93.19 24 VAL B O 1
ATOM 1894 N N . THR B 1 25 ? -11.32 24 -2.736 1 90.19 25 THR B N 1
ATOM 1895 C CA . THR B 1 25 ? -12.773 23.922 -2.68 1 90.19 25 THR B CA 1
ATOM 1896 C C . THR B 1 25 ? -13.406 25.234 -3.119 1 90.19 25 THR B C 1
ATOM 1898 O O . THR B 1 25 ? -14.602 25.297 -3.406 1 90.19 25 THR B O 1
ATOM 1901 N N . TYR B 1 26 ? -12.648 26.297 -3.133 1 90.31 26 TYR B N 1
ATOM 1902 C CA . TYR B 1 26 ? -13.125 27.547 -3.717 1 90.31 26 TYR B CA 1
ATOM 1903 C C . TYR B 1 26 ? -13.484 27.344 -5.184 1 90.31 26 TYR B C 1
ATOM 1905 O O . TYR B 1 26 ? -14.336 28.062 -5.719 1 90.31 26 TYR B O 1
ATOM 1913 N N . PHE B 1 27 ? -12.922 26.359 -5.754 1 90.06 27 PHE B N 1
ATOM 1914 C CA . PHE B 1 27 ? -13.133 26.125 -7.18 1 90.06 27 PHE B CA 1
ATOM 1915 C C . PHE B 1 27 ? -13.953 24.859 -7.41 1 90.06 27 PHE B C 1
ATOM 1917 O O . PHE B 1 27 ? -14.25 24.5 -8.547 1 90.06 27 PHE B O 1
ATOM 1924 N N . LEU B 1 28 ? -14.188 24.234 -6.359 1 83.38 28 LEU B N 1
ATOM 1925 C CA . LEU B 1 28 ? -14.898 22.953 -6.449 1 83.38 28 LEU B CA 1
ATOM 1926 C C . LEU B 1 28 ? -16.203 23.016 -5.672 1 83.38 28 LEU B C 1
ATOM 1928 O O . LEU B 1 28 ? -16.281 22.547 -4.531 1 83.38 28 LEU B O 1
ATOM 1932 N N . LYS B 1 29 ? -17.328 23.438 -6.18 1 74.94 29 LYS B N 1
ATOM 1933 C CA . LYS B 1 29 ? -18.594 23.656 -5.496 1 74.94 29 LYS B CA 1
ATOM 1934 C C . LYS B 1 29 ? -19.375 22.359 -5.316 1 74.94 29 LYS B C 1
ATOM 1936 O O . LYS B 1 29 ? -19.906 22.094 -4.238 1 74.94 29 LYS B O 1
ATOM 1941 N N . ASN B 1 30 ? -19.391 21.484 -6.328 1 82.81 30 ASN B N 1
ATOM 1942 C CA . ASN B 1 30 ? -20.156 20.25 -6.262 1 82.81 30 ASN B CA 1
ATOM 1943 C C . ASN B 1 30 ? -19.375 19.062 -6.828 1 82.81 30 ASN B C 1
ATOM 1945 O O . ASN B 1 30 ? -19.719 18.531 -7.883 1 82.81 30 ASN B O 1
ATOM 1949 N N . PRO B 1 31 ? -18.469 18.703 -5.875 1 87.44 31 PRO B N 1
ATOM 1950 C CA . PRO B 1 31 ? -17.672 17.609 -6.418 1 87.44 31 PRO B CA 1
ATOM 1951 C C . PRO B 1 31 ? -18.438 16.281 -6.496 1 87.44 31 PRO B C 1
ATOM 1953 O O . PRO B 1 31 ? -19.266 16 -5.625 1 87.44 31 PRO B O 1
ATOM 1956 N N . SER B 1 32 ? -18.188 15.586 -7.547 1 89.44 32 SER B N 1
ATOM 1957 C CA . SER B 1 32 ? -18.844 14.305 -7.738 1 89.44 32 SER B CA 1
ATOM 1958 C C . SER B 1 32 ? -18.172 13.211 -6.902 1 89.44 32 SER B C 1
ATOM 1960 O O . SER B 1 32 ? -17.031 13.352 -6.488 1 89.44 32 SER B O 1
ATOM 1962 N N . ASN B 1 33 ? -18.922 12.148 -6.668 1 90.94 33 ASN B N 1
ATOM 1963 C CA . ASN B 1 33 ? -18.359 10.984 -5.988 1 90.94 33 ASN B CA 1
ATOM 1964 C C . ASN B 1 33 ? -17.188 10.398 -6.75 1 90.94 33 ASN B C 1
ATOM 1966 O O . ASN B 1 33 ? -16.234 9.898 -6.145 1 90.94 33 ASN B O 1
ATOM 1970 N N . ARG B 1 34 ? -17.297 10.539 -8 1 93.25 34 ARG B N 1
ATOM 1971 C CA . ARG B 1 34 ? -16.234 10.031 -8.859 1 93.25 34 ARG B CA 1
ATOM 1972 C C . ARG B 1 34 ? -14.938 10.812 -8.641 1 93.25 34 ARG B C 1
ATOM 1974 O O . ARG B 1 34 ? -13.859 10.219 -8.508 1 93.25 34 ARG B O 1
ATOM 1981 N N . PHE B 1 35 ? -15.062 12.062 -8.586 1 92.44 35 PHE B N 1
ATOM 1982 C CA . PHE B 1 35 ? -13.914 12.922 -8.336 1 92.44 35 PHE B CA 1
ATOM 1983 C C . PHE B 1 35 ? -13.336 12.672 -6.953 1 92.44 35 PHE B C 1
ATOM 1985 O O . PHE B 1 35 ? -12.117 12.523 -6.797 1 92.44 35 PHE B O 1
ATOM 1992 N N . PHE B 1 36 ? -14.203 12.562 -6 1 90.25 36 PHE B N 1
ATOM 1993 C CA . PHE B 1 36 ? -13.797 12.305 -4.621 1 90.25 36 PHE B CA 1
ATOM 1994 C C . PHE B 1 36 ? -13.055 10.984 -4.512 1 90.25 36 PHE B C 1
ATOM 1996 O O . PHE B 1 36 ? -12 10.906 -3.883 1 90.25 36 PHE B O 1
ATOM 2003 N N . SER B 1 37 ? -13.562 10.039 -5.168 1 94.19 37 SER B N 1
ATOM 2004 C CA . SER B 1 37 ? -12.945 8.711 -5.18 1 94.19 37 SER B CA 1
ATOM 2005 C C . SER B 1 37 ? -11.555 8.758 -5.789 1 94.19 37 SER B C 1
ATOM 2007 O O . SER B 1 37 ? -10.625 8.125 -5.273 1 94.19 37 SER B O 1
ATOM 2009 N N . GLY B 1 38 ? -11.383 9.516 -6.809 1 95 38 GLY B N 1
ATOM 2010 C CA . GLY B 1 38 ? -10.102 9.648 -7.477 1 95 38 GLY B CA 1
ATOM 2011 C C . GLY B 1 38 ? -9.055 10.344 -6.625 1 95 38 GLY B C 1
ATOM 2012 O O . GLY B 1 38 ? -7.906 9.891 -6.555 1 95 38 GLY B O 1
ATOM 2013 N N . ILE B 1 39 ? -9.477 11.398 -5.961 1 93.06 39 ILE B N 1
ATOM 2014 C CA . ILE B 1 39 ? -8.539 12.156 -5.141 1 93.06 39 ILE B CA 1
ATOM 2015 C C . ILE B 1 39 ? -8.125 11.32 -3.93 1 93.06 39 ILE B C 1
ATOM 2017 O O . ILE B 1 39 ? -6.957 11.336 -3.533 1 93.06 39 ILE B O 1
ATOM 2021 N N . MET B 1 40 ? -9.062 10.594 -3.396 1 92.19 40 MET B N 1
ATOM 2022 C CA . MET B 1 40 ? -8.742 9.711 -2.279 1 92.19 40 MET B CA 1
ATOM 2023 C C . MET B 1 40 ? -7.77 8.617 -2.709 1 92.19 40 MET B C 1
ATOM 2025 O O . MET B 1 40 ? -6.844 8.289 -1.97 1 92.19 40 MET B O 1
ATOM 2029 N N . GLY B 1 41 ? -8.047 8.148 -3.873 1 96.06 41 GLY B N 1
ATOM 2030 C CA . GLY B 1 41 ? -7.125 7.16 -4.418 1 96.06 41 GLY B CA 1
ATOM 2031 C C . GLY B 1 41 ? -5.715 7.691 -4.598 1 96.06 41 GLY B C 1
ATOM 2032 O O . GLY B 1 41 ? -4.746 7.035 -4.211 1 96.06 41 GLY B O 1
ATOM 2033 N N . THR B 1 42 ? -5.625 8.859 -5.117 1 95.69 42 THR B N 1
ATOM 2034 C CA . THR B 1 42 ? -4.324 9.484 -5.348 1 95.69 42 THR B CA 1
ATOM 2035 C C . THR B 1 42 ? -3.592 9.711 -4.027 1 95.69 42 THR B C 1
ATOM 2037 O O . THR B 1 42 ? -2.395 9.43 -3.922 1 95.69 42 THR B O 1
ATOM 2040 N N . ALA B 1 43 ? -4.336 10.164 -3.074 1 93.38 43 ALA B N 1
ATOM 2041 C CA . ALA B 1 43 ? -3.754 10.367 -1.749 1 93.38 43 ALA B CA 1
ATOM 2042 C C . ALA B 1 43 ? -3.24 9.055 -1.165 1 93.38 43 ALA B C 1
ATOM 2044 O O . ALA B 1 43 ? -2.139 9 -0.614 1 93.38 43 ALA B O 1
ATOM 2045 N N . ALA B 1 44 ? -4 8.016 -1.33 1 96.31 44 ALA B N 1
ATOM 2046 C CA . ALA B 1 44 ? -3.631 6.707 -0.802 1 96.31 44 ALA B CA 1
ATOM 2047 C C . ALA B 1 44 ? -2.355 6.191 -1.46 1 96.31 44 ALA B C 1
ATOM 2049 O O . ALA B 1 44 ? -1.45 5.703 -0.778 1 96.31 44 ALA B O 1
ATOM 2050 N N . GLY B 1 45 ? -2.262 6.309 -2.775 1 97.31 45 GLY B N 1
ATOM 2051 C CA . GLY B 1 45 ? -1.073 5.887 -3.498 1 97.31 45 GLY B CA 1
ATOM 2052 C C . GLY B 1 45 ? 0.176 6.641 -3.084 1 97.31 45 GLY B C 1
ATOM 2053 O O . GLY B 1 45 ? 1.234 6.039 -2.889 1 97.31 45 GLY B O 1
ATOM 2054 N N . LEU B 1 46 ? 0.019 7.926 -2.951 1 96.25 46 LEU B N 1
ATOM 2055 C CA . LEU B 1 46 ? 1.132 8.766 -2.523 1 96.25 46 LEU B CA 1
ATOM 2056 C C . LEU B 1 46 ? 1.629 8.352 -1.143 1 96.25 46 LEU B C 1
ATOM 2058 O O . LEU B 1 46 ? 2.838 8.258 -0.915 1 96.25 46 LEU B O 1
ATOM 2062 N N . MET B 1 47 ? 0.698 8.125 -0.29 1 95.06 47 MET B N 1
ATOM 2063 C CA . MET B 1 47 ? 1.036 7.75 1.08 1 95.06 47 MET B CA 1
ATOM 2064 C C . MET B 1 47 ? 1.797 6.426 1.11 1 95.06 47 MET B C 1
ATOM 2066 O O . MET B 1 47 ? 2.826 6.312 1.777 1 95.06 47 MET B O 1
ATOM 2070 N N . LEU B 1 48 ? 1.349 5.461 0.342 1 97.75 48 LEU B N 1
ATOM 2071 C CA . LEU B 1 48 ? 2.016 4.164 0.283 1 97.75 48 LEU B CA 1
ATOM 2072 C C . LEU B 1 48 ? 3.434 4.309 -0.263 1 97.75 48 LEU B C 1
ATOM 2074 O O . LEU B 1 48 ? 4.371 3.701 0.263 1 97.75 48 LEU B O 1
ATOM 2078 N N . SER B 1 49 ? 3.551 5.105 -1.255 1 97.88 49 SER B N 1
ATOM 2079 C CA . SER B 1 49 ? 4.844 5.293 -1.91 1 97.88 49 SER B CA 1
ATOM 2080 C C . SER B 1 49 ? 5.844 5.969 -0.979 1 97.88 49 SER B C 1
ATOM 2082 O O . SER B 1 49 ? 6.996 5.543 -0.882 1 97.88 49 SER B O 1
ATOM 2084 N N . ILE B 1 50 ? 5.43 6.984 -0.278 1 95.69 50 ILE B N 1
ATOM 2085 C CA . ILE B 1 50 ? 6.305 7.742 0.611 1 95.69 50 ILE B CA 1
ATOM 2086 C C . ILE B 1 50 ? 6.738 6.863 1.779 1 95.69 50 ILE B C 1
ATOM 2088 O O . ILE B 1 50 ? 7.898 6.906 2.199 1 95.69 50 ILE B O 1
ATOM 2092 N N . VAL B 1 51 ? 5.836 6.051 2.262 1 97.44 51 VAL B N 1
ATOM 2093 C CA . VAL B 1 51 ? 6.176 5.117 3.33 1 97.44 51 VAL B CA 1
ATOM 2094 C C . VAL B 1 51 ? 7.242 4.141 2.842 1 97.44 51 VAL B C 1
ATOM 2096 O O . VAL B 1 51 ? 8.25 3.918 3.52 1 97.44 51 VAL B O 1
ATOM 2099 N N . ALA B 1 52 ? 7.09 3.65 1.671 1 97.25 52 ALA B N 1
ATOM 2100 C CA . ALA B 1 52 ? 7.902 2.559 1.141 1 97.25 52 ALA B CA 1
ATOM 2101 C C . ALA B 1 52 ? 9.258 3.066 0.669 1 97.25 52 ALA B C 1
ATOM 2103 O O . ALA B 1 52 ? 10.273 2.381 0.827 1 97.25 52 ALA B O 1
ATOM 2104 N N . PHE B 1 53 ? 9.312 4.258 0.116 1 96.75 53 PHE B N 1
ATOM 2105 C CA . PHE B 1 53 ? 10.516 4.633 -0.607 1 96.75 53 PHE B CA 1
ATOM 2106 C C . PHE B 1 53 ? 11.242 5.77 0.104 1 96.75 53 PHE B C 1
ATOM 2108 O O . PHE B 1 53 ? 12.367 6.125 -0.265 1 96.75 53 PHE B O 1
ATOM 2115 N N . ASP B 1 54 ? 10.594 6.309 1.094 1 96.25 54 ASP B N 1
ATOM 2116 C CA . ASP B 1 54 ? 11.258 7.434 1.751 1 96.25 54 ASP B CA 1
ATOM 2117 C C . ASP B 1 54 ? 11.359 7.207 3.258 1 96.25 54 ASP B C 1
ATOM 2119 O O . ASP B 1 54 ? 12.398 6.777 3.758 1 96.25 54 ASP B O 1
ATOM 2123 N N . LEU B 1 55 ? 10.289 7.07 3.98 1 96.62 55 LEU B N 1
ATOM 2124 C CA . LEU B 1 55 ? 10.273 7.043 5.438 1 96.62 55 LEU B CA 1
ATOM 2125 C C . LEU B 1 55 ? 10.969 5.793 5.965 1 96.62 55 LEU B C 1
ATOM 2127 O O . LEU B 1 55 ? 11.906 5.883 6.758 1 96.62 55 LEU B O 1
ATOM 2131 N N . LEU B 1 56 ? 10.586 4.648 5.461 1 98.06 56 LEU B N 1
ATOM 2132 C CA . LEU B 1 56 ? 11.062 3.402 6.059 1 98.06 56 LEU B CA 1
ATOM 2133 C C . LEU B 1 56 ? 12.508 3.125 5.652 1 98.06 56 LEU B C 1
ATOM 2135 O O . LEU B 1 56 ? 13.328 2.73 6.488 1 98.06 56 LEU B O 1
ATOM 2139 N N . PRO B 1 57 ? 12.891 3.33 4.41 1 96.69 57 PRO B N 1
ATOM 2140 C CA . PRO B 1 57 ? 14.305 3.145 4.082 1 96.69 57 PRO B CA 1
ATOM 2141 C C . PRO B 1 57 ? 15.227 4.039 4.906 1 96.69 57 PRO B C 1
ATOM 2143 O O . PRO B 1 57 ? 16.266 3.586 5.387 1 96.69 57 PRO B O 1
ATOM 2146 N N . HIS B 1 58 ? 14.859 5.293 5.102 1 96.62 58 HIS B N 1
ATOM 2147 C CA . HIS B 1 58 ? 15.656 6.168 5.953 1 96.62 58 HIS B CA 1
ATOM 2148 C C . HIS B 1 58 ? 15.688 5.664 7.391 1 96.62 58 HIS B C 1
ATOM 2150 O O . HIS B 1 58 ? 16.734 5.699 8.047 1 96.62 58 HIS B O 1
ATOM 2156 N N . ALA B 1 59 ? 14.523 5.211 7.832 1 97.75 59 ALA B N 1
ATOM 2157 C CA . ALA B 1 59 ? 14.445 4.68 9.195 1 97.75 59 ALA B CA 1
ATOM 2158 C C . ALA B 1 59 ? 15.398 3.498 9.375 1 97.75 59 ALA B C 1
ATOM 2160 O O . ALA B 1 59 ? 16.125 3.428 10.367 1 97.75 59 ALA B O 1
ATOM 2161 N N . PHE B 1 60 ? 15.414 2.613 8.406 1 97.62 60 PHE B N 1
ATOM 2162 C CA . PHE B 1 60 ? 16.25 1.415 8.477 1 97.62 60 PHE B CA 1
ATOM 2163 C C . PHE B 1 60 ? 17.719 1.774 8.391 1 97.62 60 PHE B C 1
ATOM 2165 O O . PHE B 1 60 ? 18.562 1.162 9.062 1 97.62 60 PHE B O 1
ATOM 2172 N N . ASP B 1 61 ? 18.047 2.766 7.617 1 96.69 61 ASP B N 1
ATOM 2173 C CA . ASP B 1 61 ? 19.438 3.188 7.434 1 96.69 61 ASP B CA 1
ATOM 2174 C C . ASP B 1 61 ? 19.969 3.877 8.688 1 96.69 61 ASP B C 1
ATOM 2176 O O . ASP B 1 61 ? 21.125 3.689 9.055 1 96.69 61 ASP B O 1
ATOM 2180 N N . ILE B 1 62 ? 19.156 4.656 9.312 1 96.5 62 ILE B N 1
ATOM 2181 C CA . ILE B 1 62 ? 19.609 5.496 10.422 1 96.5 62 ILE B CA 1
ATOM 2182 C C . ILE B 1 62 ? 19.609 4.688 11.711 1 96.5 62 ILE B C 1
ATOM 2184 O O . ILE B 1 62 ? 20.5 4.859 12.555 1 96.5 62 ILE B O 1
ATOM 2188 N N . ALA B 1 63 ? 18.672 3.855 11.883 1 95.69 63 ALA B N 1
ATOM 2189 C CA . ALA B 1 63 ? 18.578 3.066 13.109 1 95.69 63 ALA B CA 1
ATOM 2190 C C . ALA B 1 63 ? 18.891 1.597 12.844 1 95.69 63 ALA B C 1
ATOM 2192 O O . ALA B 1 63 ? 20.047 1.184 12.891 1 95.69 63 ALA B O 1
ATOM 2193 N N . SER B 1 64 ? 17.938 0.764 12.43 1 96.88 64 SER B N 1
ATOM 2194 C CA . SER B 1 64 ? 18.031 -0.649 12.078 1 96.88 64 SER B CA 1
ATOM 2195 C C . SER B 1 64 ? 16.656 -1.214 11.703 1 96.88 64 SER B C 1
ATOM 2197 O O . SER B 1 64 ? 15.633 -0.608 12 1 96.88 64 SER B O 1
ATOM 2199 N N . ILE B 1 65 ? 16.719 -2.328 11.078 1 96.75 65 ILE B N 1
ATOM 2200 C CA . ILE B 1 65 ? 15.492 -2.959 10.625 1 96.75 65 ILE B CA 1
ATOM 2201 C C . ILE B 1 65 ? 14.641 -3.365 11.828 1 96.75 65 ILE B C 1
ATOM 2203 O O . ILE B 1 65 ? 13.453 -3.059 11.891 1 96.75 65 ILE B O 1
ATOM 2207 N N . PRO B 1 66 ? 15.242 -3.932 12.891 1 97.06 66 PRO B N 1
ATOM 2208 C CA . PRO B 1 66 ? 14.422 -4.301 14.047 1 97.06 66 PRO B CA 1
ATOM 2209 C C . PRO B 1 66 ? 13.773 -3.092 14.719 1 97.06 66 PRO B C 1
ATOM 2211 O O . PRO B 1 66 ? 12.578 -3.119 15.031 1 97.06 66 PRO B O 1
ATOM 2214 N N . LEU B 1 67 ? 14.523 -2.035 14.883 1 97.5 67 LEU B N 1
ATOM 2215 C CA . LEU B 1 67 ? 13.969 -0.851 15.531 1 97.5 67 LEU B CA 1
ATOM 2216 C C . LEU B 1 67 ? 12.938 -0.175 14.641 1 97.5 67 LEU B C 1
ATOM 2218 O O . LEU B 1 67 ? 11.93 0.344 15.141 1 97.5 67 LEU B O 1
ATOM 2222 N N . GLY B 1 68 ? 13.25 -0.16 13.328 1 97.69 68 GLY B N 1
ATOM 2223 C CA . GLY B 1 68 ? 12.266 0.349 12.391 1 97.69 68 GLY B CA 1
ATOM 2224 C C . GLY B 1 68 ? 10.961 -0.422 12.422 1 97.69 68 GLY B C 1
ATOM 2225 O O . GLY B 1 68 ? 9.883 0.172 12.359 1 97.69 68 GLY B O 1
ATOM 2226 N N . THR B 1 69 ? 11.109 -1.721 12.539 1 97.81 69 THR B N 1
ATOM 2227 C CA . THR B 1 69 ? 9.922 -2.572 12.602 1 97.81 69 THR B CA 1
ATOM 2228 C C . THR B 1 69 ? 9.125 -2.293 13.875 1 97.81 69 THR B C 1
ATOM 2230 O O . THR B 1 69 ? 7.891 -2.281 13.844 1 97.81 69 THR B O 1
ATOM 2233 N N . ILE B 1 70 ? 9.758 -2.072 14.93 1 98 70 ILE B N 1
ATOM 2234 C CA . ILE B 1 70 ? 9.094 -1.694 16.172 1 98 70 ILE B CA 1
ATOM 2235 C C . ILE B 1 70 ? 8.367 -0.364 15.992 1 98 70 ILE B C 1
ATOM 2237 O O . ILE B 1 70 ? 7.238 -0.199 16.453 1 98 70 ILE B O 1
ATOM 2241 N N . GLY B 1 71 ? 9.016 0.589 15.352 1 98.25 71 GLY B N 1
ATOM 2242 C CA . GLY B 1 71 ? 8.383 1.871 15.07 1 98.25 71 GLY B CA 1
ATOM 2243 C C . GLY B 1 71 ? 7.109 1.748 14.258 1 98.25 71 GLY B C 1
ATOM 2244 O O . GLY B 1 71 ? 6.121 2.428 14.539 1 98.25 71 GLY B O 1
ATOM 2245 N N . ILE B 1 72 ? 7.16 0.854 13.258 1 98.56 72 ILE B N 1
ATOM 2246 C CA . ILE B 1 72 ? 5.969 0.615 12.445 1 98.56 72 ILE B CA 1
ATOM 2247 C C . ILE B 1 72 ? 4.828 0.137 13.344 1 98.56 72 ILE B C 1
ATOM 2249 O O . ILE B 1 72 ? 3.709 0.646 13.258 1 98.56 72 ILE B O 1
ATOM 2253 N N . LEU B 1 73 ? 5.145 -0.773 14.195 1 98.19 73 LEU B N 1
ATOM 2254 C CA . LEU B 1 73 ? 4.141 -1.333 15.094 1 98.19 73 LEU B CA 1
ATOM 2255 C C . LEU B 1 73 ? 3.611 -0.27 16.047 1 98.19 73 LEU B C 1
ATOM 2257 O O . LEU B 1 73 ? 2.404 -0.181 16.281 1 98.19 73 LEU B O 1
ATOM 2261 N N . VAL B 1 74 ? 4.457 0.527 16.594 1 97.62 74 VAL B N 1
ATOM 2262 C CA . VAL B 1 74 ? 4.066 1.579 17.531 1 97.62 74 VAL B CA 1
ATOM 2263 C C . VAL B 1 74 ? 3.152 2.58 16.828 1 97.62 74 VAL B C 1
ATOM 2265 O O . VAL B 1 74 ? 2.115 2.969 17.359 1 97.62 74 VAL B O 1
ATOM 2268 N N . GLY B 1 75 ? 3.557 2.992 15.641 1 97.31 75 GLY B N 1
ATOM 2269 C CA . GLY B 1 75 ? 2.729 3.91 14.875 1 97.31 75 GLY B CA 1
ATOM 2270 C C . GLY B 1 75 ? 1.351 3.355 14.562 1 97.31 75 GLY B C 1
ATOM 2271 O O . GLY B 1 75 ? 0.345 4.051 14.727 1 97.31 75 GLY B O 1
ATOM 2272 N N . ALA B 1 76 ? 1.323 2.094 14.172 1 96.94 76 ALA B N 1
ATOM 2273 C CA . ALA B 1 76 ? 0.055 1.445 13.852 1 96.94 76 ALA B CA 1
ATOM 2274 C C . ALA B 1 76 ? -0.825 1.314 15.094 1 96.94 76 ALA B C 1
ATOM 2276 O O . ALA B 1 76 ? -2.031 1.562 15.031 1 96.94 76 ALA B O 1
ATOM 2277 N N . ILE B 1 77 ? -0.267 0.963 16.203 1 95.06 77 ILE B N 1
ATOM 2278 C CA . ILE B 1 77 ? -1.005 0.788 17.438 1 95.06 77 ILE B CA 1
ATOM 2279 C C . ILE B 1 77 ? -1.531 2.139 17.922 1 95.06 77 ILE B C 1
ATOM 2281 O O . ILE B 1 77 ? -2.668 2.236 18.391 1 95.06 77 ILE B O 1
ATOM 2285 N N . LEU B 1 78 ? -0.729 3.137 17.812 1 93.25 78 LEU B N 1
ATOM 2286 C CA . LEU B 1 78 ? -1.126 4.48 18.219 1 93.25 78 LEU B CA 1
ATOM 2287 C C . LEU B 1 78 ? -2.371 4.93 17.469 1 93.25 78 LEU B C 1
ATOM 2289 O O . LEU B 1 78 ? -3.334 5.406 18.062 1 93.25 78 LEU B O 1
ATOM 2293 N N . ILE B 1 79 ? -2.379 4.75 16.172 1 93.25 79 ILE B N 1
ATOM 2294 C CA . ILE B 1 79 ? -3.512 5.184 15.367 1 93.25 79 ILE B CA 1
ATOM 2295 C C . ILE B 1 79 ? -4.711 4.277 15.633 1 93.25 79 ILE B C 1
ATOM 2297 O O . ILE B 1 79 ? -5.852 4.742 15.664 1 93.25 79 ILE B O 1
ATOM 2301 N N . SER B 1 80 ? -4.438 2.986 15.773 1 90.81 80 SER B N 1
ATOM 2302 C CA . SER B 1 80 ? -5.508 2.033 16.047 1 90.81 80 SER B CA 1
ATOM 2303 C C . SER B 1 80 ? -6.254 2.4 17.328 1 90.81 80 SER B C 1
ATOM 2305 O O . SER B 1 80 ? -7.473 2.238 17.406 1 90.81 80 SER B O 1
ATOM 2307 N N . PHE B 1 81 ? -5.57 2.832 18.281 1 88.31 81 PHE B N 1
ATOM 2308 C CA . PHE B 1 81 ? -6.16 3.232 19.562 1 88.31 81 PHE B CA 1
ATOM 2309 C C . PHE B 1 81 ? -7.098 4.422 19.375 1 88.31 81 PHE B C 1
ATOM 2311 O O . PHE B 1 81 ? -8.195 4.445 19.922 1 88.31 81 PHE B O 1
ATOM 2318 N N . PHE B 1 82 ? -6.75 5.359 18.562 1 83.88 82 PHE B N 1
ATOM 2319 C CA . PHE B 1 82 ? -7.566 6.551 18.344 1 83.88 8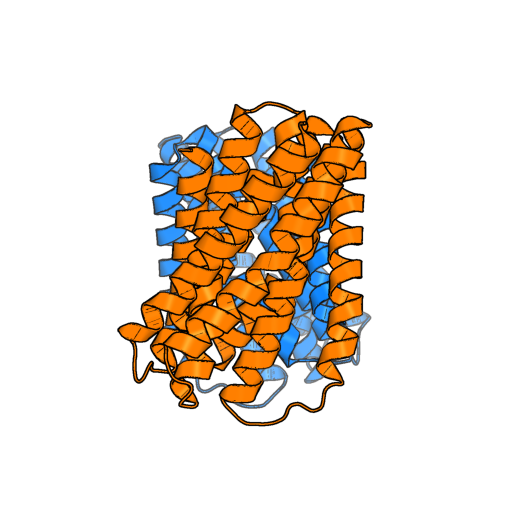2 PHE B CA 1
ATOM 2320 C C . PHE B 1 82 ? -8.742 6.238 17.438 1 83.88 82 PHE B C 1
ATOM 2322 O O . PHE B 1 82 ? -9.812 6.832 17.562 1 83.88 82 PHE B O 1
ATOM 2329 N N . ASP B 1 83 ? -8.477 5.352 16.516 1 80.62 83 ASP B N 1
ATOM 2330 C CA . ASP B 1 83 ? -9.531 4.918 15.609 1 80.62 83 ASP B CA 1
ATOM 2331 C C . ASP B 1 83 ? -10.695 4.289 16.375 1 80.62 83 ASP B C 1
ATOM 2333 O O . ASP B 1 83 ? -11.859 4.469 16.016 1 80.62 83 ASP B O 1
ATOM 2337 N N . MET B 1 84 ? -10.438 3.619 17.422 1 75.31 84 MET B N 1
ATOM 2338 C CA . MET B 1 84 ? -11.469 3.008 18.25 1 75.31 84 MET B CA 1
ATOM 2339 C C . MET B 1 84 ? -12.32 4.074 18.938 1 75.31 84 MET B C 1
ATOM 2341 O O . MET B 1 84 ? -13.531 3.895 19.094 1 75.31 84 MET B O 1
ATOM 2345 N N . ILE B 1 85 ? -11.711 5.125 19.156 1 74.69 85 ILE B N 1
ATOM 2346 C CA . ILE B 1 85 ? -12.406 6.215 19.828 1 74.69 85 ILE B CA 1
ATOM 2347 C C . ILE B 1 85 ? -13.344 6.922 18.859 1 74.69 85 ILE B C 1
ATOM 2349 O O . ILE B 1 85 ? -14.461 7.297 19.203 1 74.69 85 ILE B O 1
ATOM 2353 N N . ILE B 1 86 ? -13 6.953 17.594 1 73.75 86 ILE B N 1
ATOM 2354 C CA . ILE B 1 86 ? -13.75 7.656 16.562 1 73.75 86 ILE B CA 1
ATOM 2355 C C . ILE B 1 86 ? -14.914 6.785 16.094 1 73.75 86 ILE B C 1
ATOM 2357 O O . ILE B 1 86 ? -16.016 7.289 15.836 1 73.75 86 ILE B O 1
ATOM 2361 N N . GLU B 1 87 ? -14.664 5.508 15.797 1 67.69 87 GLU B N 1
ATOM 2362 C CA . GLU B 1 87 ? -15.711 4.598 15.359 1 67.69 87 GLU B CA 1
ATOM 2363 C C . GLU B 1 87 ? -16.891 4.609 16.328 1 67.69 87 GLU B C 1
ATOM 2365 O O . GLU B 1 87 ? -18.031 4.391 15.922 1 67.69 87 GLU B O 1
ATOM 2370 N N . ASN B 1 88 ? -16.594 4.82 17.438 1 62.75 88 ASN B N 1
ATOM 2371 C CA . ASN B 1 88 ? -17.656 4.82 18.453 1 62.75 88 ASN B CA 1
ATOM 2372 C C . ASN B 1 88 ? -18.422 6.141 18.453 1 62.75 88 ASN B C 1
ATOM 2374 O O . ASN B 1 88 ? -19.422 6.273 19.156 1 62.75 88 ASN B O 1
ATOM 2378 N N . MET B 1 89 ? -17.828 6.949 17.656 1 61.47 89 MET B N 1
ATOM 2379 C CA . MET B 1 89 ? -18.547 8.219 17.562 1 61.47 89 MET B CA 1
ATOM 2380 C C . MET B 1 89 ? -19.688 8.133 16.547 1 61.47 89 MET B C 1
ATOM 2382 O O . MET B 1 89 ? -19.516 7.578 15.453 1 61.47 89 MET B O 1
ATOM 2386 N N . ASP B 1 90 ? -20.75 7.387 16.766 1 56.81 90 ASP B N 1
ATOM 2387 C CA . ASP B 1 90 ? -21.953 7.23 15.953 1 56.81 90 ASP B CA 1
ATOM 2388 C C . ASP B 1 90 ? -22.156 8.438 15.039 1 56.81 90 ASP B C 1
ATOM 2390 O O . ASP B 1 90 ? -23.078 9.234 15.242 1 56.81 90 ASP B O 1
ATOM 2394 N N . ILE B 1 91 ? -21.188 8.742 14.281 1 53.12 91 ILE B N 1
ATOM 2395 C CA . ILE B 1 91 ? -21.406 9.867 13.375 1 53.12 91 ILE B CA 1
ATOM 2396 C C . ILE B 1 91 ? -22 9.367 12.062 1 53.12 91 ILE B C 1
ATOM 2398 O O . ILE B 1 91 ? -21.297 8.734 11.266 1 53.12 91 ILE B O 1
ATOM 2402 N N . ALA B 1 92 ? -23.125 8.797 12.062 1 49.16 92 ALA B N 1
ATOM 2403 C CA . ALA B 1 92 ? -23.922 8.242 10.977 1 49.16 92 ALA B CA 1
ATOM 2404 C C . ALA B 1 92 ? -24.188 9.289 9.898 1 49.16 92 ALA B C 1
ATOM 2406 O O . ALA B 1 92 ? -24.188 10.492 10.18 1 49.16 92 ALA B O 1
ATOM 2407 N N . GLY B 1 93 ? -24.203 9.234 8.516 1 61.66 93 GLY B N 1
ATOM 2408 C CA . GLY B 1 93 ? -25.016 9.258 7.312 1 61.66 93 GLY B CA 1
ATOM 2409 C C . GLY B 1 93 ? -24.734 10.469 6.434 1 61.66 93 GLY B C 1
ATOM 2410 O O . GLY B 1 93 ? -25 10.438 5.23 1 61.66 93 GLY B O 1
ATOM 2411 N N . SER B 1 94 ? -24.141 11.633 6.895 1 73.56 94 SER B N 1
ATOM 2412 C CA . SER B 1 94 ? -24.141 12.797 6.016 1 73.56 94 SER B CA 1
ATOM 2413 C C . SER B 1 94 ? -22.734 13.102 5.5 1 73.56 94 SER B C 1
ATOM 2415 O O . SER B 1 94 ? -21.75 12.578 6.02 1 73.56 94 SER B O 1
ATOM 2417 N N . PHE B 1 95 ? -22.625 13.586 4.363 1 78.94 95 PHE B N 1
ATOM 2418 C CA . PHE B 1 95 ? -21.391 14.094 3.793 1 78.94 95 PHE B CA 1
ATOM 2419 C C . PHE B 1 95 ? -20.547 14.805 4.855 1 78.94 95 PHE B C 1
ATOM 2421 O O . PHE B 1 95 ? -19.328 14.633 4.914 1 78.94 95 PHE B O 1
ATOM 2428 N N . ILE B 1 96 ? -21.219 15.391 5.715 1 81.56 96 ILE B N 1
ATOM 2429 C CA . ILE B 1 96 ? -20.531 16.141 6.754 1 81.56 96 ILE B CA 1
ATOM 2430 C C . ILE B 1 96 ? -19.875 15.18 7.742 1 81.56 96 ILE B C 1
ATOM 2432 O O . ILE B 1 96 ? -18.734 15.398 8.172 1 81.56 96 ILE B O 1
ATOM 2436 N N . LYS B 1 97 ? -20.484 14.156 7.973 1 81.75 97 LYS B N 1
ATOM 2437 C CA . LYS B 1 97 ? -19.938 13.156 8.883 1 81.75 97 LYS B CA 1
ATOM 2438 C C . LYS B 1 97 ? -18.688 12.508 8.305 1 81.75 97 LYS B C 1
ATOM 2440 O O . LYS B 1 97 ? -17.703 12.305 9.016 1 81.75 97 LYS B O 1
ATOM 2445 N N . GLU B 1 98 ? -18.766 12.234 7.074 1 79.38 98 GLU B N 1
ATOM 2446 C CA . GLU B 1 98 ? -17.594 11.68 6.391 1 79.38 98 GLU B CA 1
ATOM 2447 C C . GLU B 1 98 ? -16.406 12.648 6.461 1 79.38 98 GLU B C 1
ATOM 2449 O O . GLU B 1 98 ? -15.273 12.227 6.684 1 79.38 98 GLU B O 1
ATOM 2454 N N . GLY B 1 99 ? -16.75 13.875 6.316 1 83.94 99 GLY B N 1
ATOM 2455 C CA . GLY B 1 99 ? -15.719 14.891 6.418 1 83.94 99 GLY B CA 1
ATOM 2456 C C . GLY B 1 99 ? -15.086 14.969 7.797 1 83.94 99 GLY B C 1
ATOM 2457 O O . GLY B 1 99 ? -13.867 15.07 7.918 1 83.94 99 GLY B O 1
ATOM 2458 N N . VAL B 1 100 ? -15.883 14.875 8.773 1 85.69 100 VAL B N 1
ATOM 2459 C CA . VAL B 1 100 ? -15.406 14.961 10.148 1 85.69 100 VAL B CA 1
ATOM 2460 C C . VAL B 1 100 ? -14.516 13.758 10.469 1 85.69 100 VAL B C 1
ATOM 2462 O O . VAL B 1 100 ? -13.445 13.914 11.055 1 85.69 100 VAL B O 1
ATOM 2465 N N . LEU B 1 101 ? -14.945 12.633 10.039 1 81.81 101 LEU B N 1
ATOM 2466 C CA . LEU B 1 101 ? -14.164 11.422 10.266 1 81.81 101 LEU B CA 1
ATOM 2467 C C . LEU B 1 101 ? -12.797 11.523 9.602 1 81.81 101 LEU B C 1
ATOM 2469 O O . LEU B 1 101 ? -11.773 11.203 10.211 1 81.81 101 LEU B O 1
ATOM 2473 N N . LEU B 1 102 ? -12.797 11.984 8.43 1 84.38 102 LEU B N 1
ATOM 2474 C CA . LEU B 1 102 ? -11.547 12.117 7.699 1 84.38 102 LEU B CA 1
ATOM 2475 C C . LEU B 1 102 ? -10.656 13.18 8.336 1 84.38 102 LEU B C 1
ATOM 2477 O O . LEU B 1 102 ? -9.438 13.023 8.391 1 84.38 102 LEU B O 1
ATOM 2481 N N . ALA B 1 103 ? -11.305 14.242 8.82 1 88.62 103 ALA B N 1
ATOM 2482 C CA . ALA B 1 103 ? -10.555 15.305 9.477 1 88.62 103 ALA B CA 1
ATOM 2483 C C . ALA B 1 103 ? -9.828 14.781 10.711 1 88.62 103 ALA B C 1
ATOM 2485 O O . ALA B 1 103 ? -8.656 15.117 10.938 1 88.62 103 ALA B O 1
ATOM 2486 N N . ILE B 1 104 ? -10.469 13.977 11.414 1 87.12 104 ILE B N 1
ATOM 2487 C CA . ILE B 1 104 ? -9.883 13.422 12.625 1 87.12 104 ILE B CA 1
ATOM 2488 C C . ILE B 1 104 ? -8.75 12.469 12.258 1 87.12 104 ILE B C 1
ATOM 2490 O O . ILE B 1 104 ? -7.668 12.523 12.852 1 87.12 104 ILE B O 1
ATOM 2494 N N . VAL B 1 105 ? -8.984 11.648 11.297 1 84.75 105 VAL B N 1
ATOM 2495 C CA . VAL B 1 105 ? -7.992 10.672 10.852 1 84.75 105 VAL B CA 1
ATOM 2496 C C . VAL B 1 105 ? -6.742 11.398 10.359 1 84.75 105 VAL B C 1
ATOM 2498 O O . VAL B 1 105 ? -5.621 11.031 10.719 1 84.75 105 VAL B O 1
ATOM 2501 N N . ILE B 1 106 ? -6.949 12.445 9.625 1 87.69 106 ILE B N 1
ATOM 2502 C CA . ILE B 1 106 ? -5.844 13.203 9.039 1 87.69 106 ILE B CA 1
ATOM 2503 C C . ILE B 1 106 ? -5.082 13.938 10.141 1 87.69 106 ILE B C 1
ATOM 2505 O O . ILE B 1 106 ? -3.85 13.938 10.156 1 87.69 106 ILE B O 1
ATOM 2509 N N . ALA B 1 107 ? -5.793 14.5 11.055 1 90 107 ALA B N 1
ATOM 2510 C CA . ALA B 1 107 ? -5.16 15.195 12.172 1 90 107 ALA B CA 1
ATOM 2511 C C . ALA B 1 107 ? -4.297 14.242 12.992 1 90 107 ALA B C 1
ATOM 2513 O O . ALA B 1 107 ? -3.182 14.586 13.383 1 90 107 ALA B O 1
ATOM 2514 N N . LEU B 1 108 ? -4.781 13.102 13.211 1 88.56 108 LEU B N 1
ATOM 2515 C CA . LEU B 1 108 ? -4.102 12.125 14.062 1 88.56 108 LEU B CA 1
ATOM 2516 C C . LEU B 1 108 ? -2.807 11.648 13.422 1 88.56 108 LEU B C 1
ATOM 2518 O O . LEU B 1 108 ? -1.786 11.5 14.094 1 88.56 108 LEU B O 1
ATOM 2522 N N . HIS B 1 109 ? -2.848 11.445 12.172 1 90 109 HIS B N 1
ATOM 2523 C CA . HIS B 1 109 ? -1.629 10.891 11.594 1 90 109 HIS B CA 1
ATOM 2524 C C . HIS B 1 109 ? -0.643 11.992 11.219 1 90 109 HIS B C 1
ATOM 2526 O O . HIS B 1 109 ? 0.541 11.719 11 1 90 109 HIS B O 1
ATOM 2532 N N . ASN B 1 110 ? -1.127 13.266 11.234 1 94.44 110 ASN B N 1
ATOM 2533 C CA . ASN B 1 110 ? -0.227 14.391 11.008 1 94.44 110 ASN B CA 1
ATOM 2534 C C . ASN B 1 110 ? 0.778 14.547 12.141 1 94.44 110 ASN B C 1
ATOM 2536 O O . ASN B 1 110 ? 1.89 15.031 11.938 1 94.44 110 ASN B O 1
ATOM 2540 N N . PHE B 1 111 ? 0.459 14.078 13.289 1 94.88 111 PHE B N 1
ATOM 2541 C CA . PHE B 1 111 ? 1.382 14.117 14.422 1 94.88 111 PHE B CA 1
ATOM 2542 C C . PHE B 1 111 ? 2.607 13.258 14.148 1 94.88 111 PHE B C 1
ATOM 2544 O O . PHE B 1 111 ? 3.74 13.742 14.211 1 94.88 111 PHE B O 1
ATOM 2551 N N . PRO B 1 112 ? 2.426 12.008 13.789 1 95.75 112 PRO B N 1
ATOM 2552 C CA . PRO B 1 112 ? 3.574 11.172 13.43 1 95.75 112 PRO B CA 1
ATOM 2553 C C . PRO B 1 112 ? 4.383 11.75 12.273 1 95.75 112 PRO B C 1
ATOM 2555 O O . PRO B 1 112 ? 5.613 11.641 12.258 1 95.75 112 PRO B O 1
ATOM 2558 N N . GLU B 1 113 ? 3.693 12.352 11.312 1 96.06 113 GLU B N 1
ATOM 2559 C CA . GLU B 1 113 ? 4.406 13.008 10.227 1 96.06 113 GLU B CA 1
ATOM 2560 C C . GLU B 1 113 ? 5.305 14.125 10.75 1 96.06 113 GLU B C 1
ATOM 2562 O O . GLU B 1 113 ? 6.418 14.312 10.25 1 96.06 113 GLU B O 1
ATOM 2567 N N . GLY B 1 114 ? 4.793 14.828 11.719 1 96.81 114 GLY B N 1
ATOM 2568 C CA . GLY B 1 114 ? 5.605 15.836 12.375 1 96.81 114 GLY B CA 1
ATOM 2569 C C . GLY B 1 114 ? 6.844 15.273 13.039 1 96.81 114 GLY B C 1
ATOM 2570 O O . GLY B 1 114 ? 7.926 15.859 12.953 1 96.81 114 GLY B O 1
ATOM 2571 N N . LEU B 1 115 ? 6.715 14.133 13.742 1 96.81 115 LEU B N 1
ATOM 2572 C CA . LEU B 1 115 ? 7.859 13.453 14.344 1 96.81 115 LEU B CA 1
ATOM 2573 C C . LEU B 1 115 ? 8.953 13.203 13.305 1 96.81 115 LEU B C 1
ATOM 2575 O O . LEU B 1 115 ? 10.133 13.422 13.57 1 96.81 115 LEU B O 1
ATOM 2579 N N . ALA B 1 116 ? 8.469 12.766 12.133 1 96 116 ALA B N 1
ATOM 2580 C CA . ALA B 1 116 ? 9.398 12.445 11.055 1 96 116 ALA B CA 1
ATOM 2581 C C . ALA B 1 116 ? 10.117 13.703 10.555 1 96 116 ALA B C 1
ATOM 2583 O O . ALA B 1 116 ? 11.344 13.711 10.422 1 96 116 ALA B O 1
ATOM 2584 N N . VAL B 1 117 ? 9.383 14.75 10.375 1 95.81 117 VAL B N 1
ATOM 2585 C CA . VAL B 1 117 ? 9.938 16 9.867 1 95.81 117 VAL B CA 1
ATOM 2586 C C . VAL B 1 117 ? 10.938 16.562 10.875 1 95.81 117 VAL B C 1
ATOM 2588 O O . VAL B 1 117 ? 12.094 16.828 10.531 1 95.81 117 VAL B O 1
ATOM 2591 N N . GLY B 1 118 ? 10.523 16.734 12.078 1 96.06 118 GLY B N 1
ATOM 2592 C CA . GLY B 1 118 ? 11.375 17.328 13.109 1 96.06 118 GLY B CA 1
ATOM 2593 C C . GLY B 1 118 ? 12.656 16.547 13.336 1 96.06 118 GLY B C 1
ATOM 2594 O O . GLY B 1 118 ? 13.742 17.125 13.43 1 96.06 118 GLY B O 1
ATOM 2595 N N . SER B 1 119 ? 12.516 15.219 13.422 1 96.25 119 SER B N 1
ATOM 2596 C CA . SER B 1 119 ? 13.68 14.391 13.703 1 96.25 119 SER B CA 1
ATOM 2597 C C . SER B 1 119 ? 14.656 14.391 12.539 1 96.25 119 SER B C 1
ATOM 2599 O O . SER B 1 119 ? 15.867 14.258 12.742 1 96.25 119 SER B O 1
ATOM 2601 N N . SER B 1 120 ? 14.18 14.484 11.336 1 95 120 SER B N 1
ATOM 2602 C CA . SER B 1 120 ? 15.047 14.438 10.156 1 95 120 SER B CA 1
ATOM 2603 C C . SER B 1 120 ? 15.977 15.641 10.109 1 95 120 SER B C 1
ATOM 2605 O O . SER B 1 120 ? 17.094 15.555 9.594 1 95 120 SER B O 1
ATOM 2607 N N . PHE B 1 121 ? 15.547 16.797 10.711 1 94.06 121 PHE B N 1
ATOM 2608 C CA . PHE B 1 121 ? 16.391 17.984 10.758 1 94.06 121 PHE B CA 1
ATOM 2609 C C . PHE B 1 121 ? 17.578 17.766 11.695 1 94.06 121 PHE B C 1
ATOM 2611 O O . PHE B 1 121 ? 18.562 18.484 11.633 1 94.06 121 PHE B O 1
ATOM 2618 N N . MET B 1 122 ? 17.516 16.75 12.492 1 94.06 122 MET B N 1
ATOM 2619 C CA . MET B 1 122 ? 18.594 16.453 13.43 1 94.06 122 MET B CA 1
ATOM 2620 C C . MET B 1 122 ? 19.672 15.594 12.766 1 94.06 122 MET B C 1
ATOM 2622 O O . MET B 1 122 ? 20.766 15.453 13.289 1 94.06 122 MET B O 1
ATOM 2626 N N . VAL B 1 123 ? 19.312 15.016 11.648 1 92.62 123 VAL B N 1
ATOM 2627 C CA . VAL B 1 123 ? 20.312 14.305 10.859 1 92.62 123 VAL B CA 1
ATOM 2628 C C . VAL B 1 123 ? 21.094 15.289 9.992 1 92.62 123 VAL B C 1
ATOM 2630 O O . VAL B 1 123 ? 22.328 15.312 10.016 1 92.62 123 VAL B O 1
ATOM 2633 N N . SER B 1 124 ? 20.391 16.078 9.195 1 92.75 124 SER B N 1
ATOM 2634 C CA . SER B 1 124 ? 20.938 17.125 8.336 1 92.75 124 SER B CA 1
ATOM 2635 C C . SER B 1 124 ? 19.844 18.078 7.855 1 92.75 124 SER B C 1
ATOM 2637 O O . SER B 1 124 ? 18.672 17.688 7.789 1 92.75 124 SER B O 1
ATOM 2639 N N . GLN B 1 125 ? 20.188 19.266 7.559 1 91.62 125 GLN B N 1
ATOM 2640 C CA . GLN B 1 125 ? 19.25 20.234 7.004 1 91.62 125 GLN B CA 1
ATOM 2641 C C . GLN B 1 125 ? 18.656 19.734 5.695 1 91.62 125 GLN B C 1
ATOM 2643 O O . GLN B 1 125 ? 17.453 19.906 5.449 1 91.62 125 GLN B O 1
ATOM 2648 N N . SER B 1 126 ? 19.469 19.078 4.898 1 92.25 126 SER B N 1
ATOM 2649 C CA . SER B 1 126 ? 19.031 18.578 3.604 1 92.25 126 SER B CA 1
ATOM 2650 C C . SER B 1 126 ? 17.953 17.5 3.766 1 92.25 126 SER B C 1
ATOM 2652 O O . SER B 1 126 ? 16.922 17.547 3.109 1 92.25 126 SER B O 1
ATOM 2654 N N . LEU B 1 127 ? 18.156 16.609 4.68 1 91.62 127 LEU B N 1
ATOM 2655 C CA . LEU B 1 127 ? 17.188 15.555 4.895 1 91.62 127 LEU B CA 1
ATOM 2656 C C . LEU B 1 127 ? 15.891 16.125 5.469 1 91.62 127 LEU B C 1
ATOM 2658 O O . LEU B 1 127 ? 14.797 15.719 5.062 1 91.62 127 LEU B O 1
ATOM 2662 N N . GLY B 1 128 ? 16.047 17.031 6.434 1 93.12 128 GLY B N 1
ATOM 2663 C CA . GLY B 1 128 ? 14.867 17.688 6.996 1 93.12 128 GLY B CA 1
ATOM 2664 C C . GLY B 1 128 ? 14.008 18.375 5.953 1 93.12 128 GLY B C 1
ATOM 2665 O O . GLY B 1 128 ? 12.789 18.203 5.938 1 93.12 128 GLY B O 1
ATOM 2666 N N . VAL B 1 129 ? 14.648 19.094 5.082 1 91.88 129 VAL B N 1
ATOM 2667 C CA . VAL B 1 129 ? 13.945 19.828 4.027 1 91.88 129 VAL B CA 1
ATOM 2668 C C . VAL B 1 129 ? 13.305 18.828 3.057 1 91.88 129 VAL B C 1
ATOM 2670 O O . VAL B 1 129 ? 12.172 19.016 2.621 1 91.88 129 VAL B O 1
ATOM 2673 N N . ASP B 1 130 ? 14 17.766 2.729 1 92.44 130 ASP B N 1
ATOM 2674 C CA . ASP B 1 130 ? 13.484 16.75 1.815 1 92.44 130 ASP B CA 1
ATOM 2675 C C . ASP B 1 130 ? 12.219 16.109 2.373 1 92.44 130 ASP B C 1
ATOM 2677 O O . ASP B 1 130 ? 11.203 16.016 1.676 1 92.44 130 ASP B O 1
ATOM 2681 N N . ILE B 1 131 ? 12.297 15.727 3.598 1 93.12 131 ILE B N 1
ATOM 2682 C CA . ILE B 1 131 ? 11.164 15.062 4.223 1 93.12 131 ILE B CA 1
ATOM 2683 C C . ILE B 1 131 ? 10.008 16.047 4.375 1 93.12 131 ILE B C 1
ATOM 2685 O O . ILE B 1 131 ? 8.844 15.703 4.145 1 93.12 131 ILE B O 1
ATOM 2689 N N . ALA B 1 132 ? 10.336 17.281 4.742 1 94.19 132 ALA B N 1
ATOM 2690 C CA . ALA B 1 132 ? 9.32 18.312 4.883 1 94.19 132 ALA B CA 1
ATOM 2691 C C . ALA B 1 132 ? 8.594 18.547 3.561 1 94.19 132 ALA B C 1
ATOM 2693 O O . ALA B 1 132 ? 7.363 18.672 3.533 1 94.19 132 ALA B O 1
ATOM 2694 N N . LEU B 1 133 ? 9.305 18.609 2.496 1 92.56 133 LEU B N 1
ATOM 2695 C CA . LEU B 1 133 ? 8.727 18.859 1.181 1 92.56 133 LEU B CA 1
ATOM 2696 C C . LEU B 1 133 ? 7.855 17.688 0.745 1 92.56 133 LEU B C 1
ATOM 2698 O O . LEU B 1 133 ? 6.758 17.875 0.219 1 92.56 133 LEU B O 1
ATOM 2702 N N . VAL B 1 134 ? 8.352 16.516 0.938 1 92.44 134 VAL B N 1
ATOM 2703 C CA . VAL B 1 134 ? 7.605 15.312 0.58 1 92.44 134 VAL B CA 1
ATOM 2704 C C . VAL B 1 134 ? 6.277 15.273 1.335 1 92.44 134 VAL B C 1
ATOM 2706 O O . VAL B 1 134 ? 5.23 15 0.748 1 92.44 134 VAL B O 1
ATOM 2709 N N . ILE B 1 135 ? 6.328 15.578 2.609 1 92.94 135 ILE B N 1
ATOM 2710 C CA . ILE B 1 135 ? 5.148 15.539 3.463 1 92.94 135 ILE B CA 1
ATOM 2711 C C . ILE B 1 135 ? 4.184 16.656 3.064 1 92.94 135 ILE B C 1
ATOM 2713 O O . ILE B 1 135 ? 2.973 16.438 2.975 1 92.94 135 ILE B O 1
ATOM 2717 N N . ALA B 1 136 ? 4.711 17.828 2.775 1 92.81 136 ALA B N 1
ATOM 2718 C CA . ALA B 1 136 ? 3.863 18.938 2.34 1 92.81 136 ALA B CA 1
ATOM 2719 C C . ALA B 1 136 ? 3.133 18.594 1.046 1 92.81 136 ALA B C 1
ATOM 2721 O O . ALA B 1 136 ? 1.936 18.859 0.912 1 92.81 136 ALA B O 1
ATOM 2722 N N . LEU B 1 137 ? 3.818 18.016 0.131 1 90.25 137 LEU B N 1
ATOM 2723 C CA . LEU B 1 137 ? 3.25 17.688 -1.174 1 90.25 137 LEU B CA 1
ATOM 2724 C C . LEU B 1 137 ? 2.174 16.625 -1.049 1 90.25 137 LEU B C 1
ATOM 2726 O O . LEU B 1 137 ? 1.142 16.688 -1.721 1 90.25 137 LEU B O 1
ATOM 2730 N N . HIS B 1 138 ? 2.424 15.664 -0.213 1 90.25 138 HIS B N 1
ATOM 2731 C CA . HIS B 1 138 ? 1.428 14.602 -0.124 1 90.25 138 HIS B CA 1
ATOM 2732 C C . HIS B 1 138 ? 0.242 15.031 0.735 1 90.25 138 HIS B C 1
ATOM 2734 O O . HIS B 1 138 ? -0.852 14.477 0.61 1 90.25 138 HIS B O 1
ATOM 2740 N N . ASP B 1 139 ? 0.433 16.062 1.599 1 94.12 139 ASP B N 1
ATOM 2741 C CA . ASP B 1 139 ? -0.648 16.562 2.438 1 94.12 139 ASP B CA 1
ATOM 2742 C C . ASP B 1 139 ? -1.678 17.328 1.604 1 94.12 139 ASP B C 1
ATOM 2744 O O . ASP B 1 139 ? -2.832 17.469 2.012 1 94.12 139 ASP B O 1
ATOM 2748 N N . PHE B 1 140 ? -1.305 17.766 0.436 1 93.56 140 PHE B N 1
ATOM 2749 C CA . PHE B 1 140 ? -2.213 18.5 -0.428 1 93.56 140 PHE B CA 1
ATOM 2750 C C . PHE B 1 140 ? -3.4 17.641 -0.838 1 93.56 140 PHE B C 1
ATOM 2752 O O . PHE B 1 140 ? -4.551 18 -0.58 1 93.56 140 PHE B O 1
ATOM 2759 N N . PRO B 1 141 ? -3.162 16.484 -1.388 1 91.5 141 PRO B N 1
ATOM 2760 C CA . PRO B 1 141 ? -4.289 15.617 -1.714 1 91.5 141 PRO B CA 1
ATOM 2761 C C . PRO B 1 141 ? -5.113 15.234 -0.487 1 91.5 141 PRO B C 1
ATOM 2763 O O . PRO B 1 141 ? -6.332 15.062 -0.585 1 91.5 141 PRO B O 1
ATOM 2766 N N . GLU B 1 142 ? -4.496 15.102 0.635 1 91.81 142 GLU B N 1
ATOM 2767 C CA . GLU B 1 142 ? -5.207 14.766 1.865 1 91.81 142 GLU B CA 1
ATOM 2768 C C . GLU B 1 142 ? -6.156 15.891 2.279 1 91.81 142 GLU B C 1
ATOM 2770 O O . GLU B 1 142 ? -7.297 15.633 2.67 1 91.81 142 GLU B O 1
ATOM 2775 N N . GLY B 1 143 ? -5.621 17.109 2.207 1 94 143 GLY B N 1
ATOM 2776 C CA . GLY B 1 143 ? -6.48 18.25 2.484 1 94 143 GLY B CA 1
ATOM 2777 C C . GLY B 1 143 ? -7.676 18.344 1.555 1 94 143 GLY B C 1
ATOM 2778 O O . GLY B 1 143 ? -8.789 18.609 1.996 1 94 143 GLY B O 1
ATOM 2779 N N . LEU B 1 144 ? -7.352 18.109 0.323 1 93.25 144 LEU B N 1
ATOM 2780 C CA . LEU B 1 144 ? -8.414 18.141 -0.673 1 93.25 144 LEU B CA 1
ATOM 2781 C C . LEU B 1 144 ? -9.438 17.031 -0.406 1 93.25 144 LEU B C 1
ATOM 2783 O O . LEU B 1 144 ? -10.641 17.266 -0.492 1 93.25 144 LEU B O 1
ATOM 2787 N N . ALA B 1 145 ? -8.969 15.891 -0.069 1 89.5 145 ALA B N 1
ATOM 2788 C CA . ALA B 1 145 ? -9.844 14.75 0.227 1 89.5 145 ALA B CA 1
ATOM 2789 C C . ALA B 1 145 ? -10.727 15.039 1.436 1 89.5 145 ALA B C 1
ATOM 2791 O O . ALA B 1 145 ? -11.914 14.703 1.44 1 89.5 145 ALA B O 1
ATOM 2792 N N . MET B 1 146 ? -10.188 15.633 2.398 1 91 146 MET B N 1
ATOM 2793 C CA . MET B 1 146 ? -10.914 15.961 3.623 1 91 146 MET B CA 1
ATOM 2794 C C . MET B 1 146 ? -11.953 17.047 3.363 1 91 146 MET B C 1
ATOM 2796 O O . MET B 1 146 ? -13.047 17.016 3.926 1 91 146 MET B O 1
ATOM 2800 N N . ALA B 1 147 ? -11.688 17.969 2.523 1 92.94 147 ALA B N 1
ATOM 2801 C CA . ALA B 1 147 ? -12.531 19.125 2.293 1 92.94 147 ALA B CA 1
ATOM 2802 C C . ALA B 1 147 ? -13.68 18.797 1.339 1 92.94 147 ALA B C 1
ATOM 2804 O O . ALA B 1 147 ? -14.711 19.469 1.343 1 92.94 147 ALA B O 1
ATOM 2805 N N . THR B 1 148 ? -13.5 17.781 0.562 1 91.06 148 THR B N 1
ATOM 2806 C CA . THR B 1 148 ? -14.445 17.453 -0.497 1 91.06 148 THR B CA 1
ATOM 2807 C C . THR B 1 148 ? -15.805 17.094 0.091 1 91.06 148 THR B C 1
ATOM 2809 O O . THR B 1 148 ? -16.828 17.656 -0.303 1 91.06 148 THR B O 1
ATOM 2812 N N . PRO B 1 149 ? -15.852 16.188 1.038 1 87.75 149 PRO B N 1
ATOM 2813 C CA . PRO B 1 149 ? -17.172 15.883 1.613 1 87.75 149 PRO B CA 1
ATOM 2814 C C . PRO B 1 149 ? -17.781 17.078 2.342 1 87.75 149 PRO B C 1
ATOM 2816 O O . PRO B 1 149 ? -19 17.219 2.367 1 87.75 149 PRO B O 1
ATOM 2819 N N . PHE B 1 150 ? -17.016 17.922 2.924 1 90.31 150 PHE B N 1
ATOM 2820 C CA . PHE B 1 150 ? -17.531 19.141 3.543 1 90.31 150 PHE B CA 1
ATOM 2821 C C . PHE B 1 150 ? -18.172 20.047 2.5 1 90.31 150 PHE B C 1
ATOM 2823 O O . PHE B 1 150 ? -19.266 20.578 2.717 1 90.31 150 PHE B O 1
ATOM 2830 N N . SER B 1 151 ? -17.484 20.141 1.406 1 91.62 151 SER B N 1
ATOM 2831 C CA . SER B 1 151 ? -18.016 20.953 0.315 1 91.62 151 SER B CA 1
ATOM 2832 C C . SER B 1 151 ? -19.312 20.359 -0.226 1 91.62 151 SER B C 1
ATOM 2834 O O . SER B 1 151 ? -20.281 21.078 -0.469 1 91.62 151 SER B O 1
ATOM 2836 N N . ALA B 1 152 ? -19.344 19.094 -0.397 1 87.56 152 ALA B N 1
ATOM 2837 C CA . ALA B 1 152 ? -20.531 18.391 -0.862 1 87.56 152 ALA B CA 1
ATOM 2838 C C . ALA B 1 152 ? -21.688 18.562 0.128 1 87.56 152 ALA B C 1
ATOM 2840 O O . ALA B 1 152 ? -22.859 18.578 -0.266 1 87.56 152 ALA B O 1
ATOM 2841 N N . GLY B 1 153 ? -21.375 18.703 1.342 1 88.38 153 GLY B N 1
ATOM 2842 C CA . GLY B 1 153 ? -22.359 18.875 2.391 1 88.38 153 GLY B CA 1
ATOM 2843 C C . GLY B 1 153 ? -22.812 20.312 2.561 1 88.38 153 GLY B C 1
ATOM 2844 O O . GLY B 1 153 ? -23.656 20.609 3.414 1 88.38 153 GLY B O 1
ATOM 2845 N N . GLY B 1 154 ? -22.172 21.25 1.849 1 89.44 154 GLY B N 1
ATOM 2846 C CA . GLY B 1 154 ? -22.641 22.641 1.83 1 89.44 154 GLY B CA 1
ATOM 2847 C C . GLY B 1 154 ? -21.797 23.547 2.705 1 89.44 154 GLY B C 1
ATOM 2848 O O . GLY B 1 154 ? -22.156 24.719 2.918 1 89.44 154 GLY B O 1
ATOM 2849 N N . ILE B 1 155 ? -20.75 23.078 3.221 1 92.62 155 ILE B N 1
ATOM 2850 C CA . ILE B 1 155 ? -19.875 23.938 4.016 1 92.62 155 ILE B CA 1
ATOM 2851 C C . ILE B 1 155 ? -19.141 24.922 3.102 1 92.62 155 ILE B C 1
ATOM 2853 O O . ILE B 1 155 ? -18.609 24.531 2.059 1 92.62 155 ILE B O 1
ATOM 2857 N N . PRO B 1 156 ? -19.188 26.172 3.49 1 94.19 156 PRO B N 1
ATOM 2858 C CA . PRO B 1 156 ? -18.547 27.156 2.615 1 94.19 156 PRO B CA 1
ATOM 2859 C C . PRO B 1 156 ? -17.031 26.984 2.545 1 94.19 156 PRO B C 1
ATOM 2861 O O . PRO B 1 156 ? -16.422 26.484 3.492 1 94.19 156 PRO B O 1
ATOM 2864 N N . PRO B 1 157 ? -16.391 27.5 1.492 1 94.88 157 PRO B N 1
ATOM 2865 C CA . PRO B 1 157 ? -14.977 27.234 1.237 1 94.88 157 PRO B CA 1
ATOM 2866 C C . PRO B 1 157 ? -14.062 27.797 2.334 1 94.88 157 PRO B C 1
ATOM 2868 O O . PRO B 1 157 ? -13.055 27.172 2.676 1 94.88 157 PRO B O 1
ATOM 2871 N N . TYR B 1 158 ? -14.359 28.922 2.898 1 95.56 158 TYR B N 1
ATOM 2872 C CA . TYR B 1 158 ? -13.484 29.5 3.914 1 95.56 158 TYR B CA 1
ATOM 2873 C C . TYR B 1 158 ? -13.445 28.625 5.16 1 95.56 158 TYR B C 1
ATOM 2875 O O . TYR B 1 158 ? -12.414 28.516 5.824 1 95.56 158 TYR B O 1
ATOM 2883 N N . LYS B 1 159 ? -14.5 27.969 5.508 1 95.88 159 LYS B N 1
ATOM 2884 C CA . LYS B 1 159 ? -14.516 27.031 6.625 1 95.88 159 LYS B CA 1
ATOM 2885 C C . LYS B 1 159 ? -13.727 25.766 6.297 1 95.88 159 LYS B C 1
ATOM 2887 O O . LYS B 1 159 ? -13.055 25.203 7.164 1 95.88 159 LYS B O 1
ATOM 2892 N N . ASN B 1 160 ? -13.859 25.344 5.055 1 94.94 160 ASN B N 1
ATOM 2893 C CA . ASN B 1 160 ? -13.078 24.188 4.625 1 94.94 160 ASN B CA 1
ATOM 2894 C C . ASN B 1 160 ? -11.578 24.422 4.797 1 94.94 160 ASN B C 1
ATOM 2896 O O . ASN B 1 160 ? -10.852 23.531 5.246 1 94.94 160 ASN B O 1
ATOM 2900 N N . VAL B 1 161 ? -11.188 25.625 4.43 1 95.94 161 VAL B N 1
ATOM 2901 C CA . VAL B 1 161 ? -9.781 25.984 4.566 1 95.94 161 VAL B CA 1
ATOM 2902 C C . VAL B 1 161 ? -9.391 25.969 6.043 1 95.94 161 VAL B C 1
ATOM 2904 O O . VAL B 1 161 ? -8.336 25.453 6.406 1 95.94 161 VAL B O 1
ATOM 2907 N N . ILE B 1 162 ? -10.195 26.469 6.883 1 96.38 162 ILE B N 1
ATOM 2908 C CA . ILE B 1 162 ? -9.914 26.516 8.312 1 96.38 162 ILE B CA 1
ATOM 2909 C C . ILE B 1 162 ? -9.805 25.109 8.875 1 96.38 162 ILE B C 1
ATOM 2911 O O . ILE B 1 162 ? -8.875 24.781 9.617 1 96.38 162 ILE B O 1
ATOM 2915 N N . TYR B 1 163 ? -10.734 24.25 8.5 1 95.12 163 TYR B N 1
ATOM 2916 C CA . TYR B 1 163 ? -10.734 22.875 9 1 95.12 163 TYR B CA 1
ATOM 2917 C C . TYR B 1 163 ? -9.477 22.141 8.562 1 95.12 163 TYR B C 1
ATOM 2919 O O . TYR B 1 163 ? -8.883 21.375 9.336 1 95.12 163 TYR B O 1
ATOM 2927 N N . THR B 1 164 ? -9.094 22.359 7.316 1 95.88 164 THR B N 1
ATOM 2928 C CA . THR B 1 164 ? -7.914 21.672 6.805 1 95.88 164 THR B CA 1
ATOM 2929 C C . THR B 1 164 ? -6.645 22.219 7.453 1 95.88 164 THR B C 1
ATOM 2931 O O . THR B 1 164 ? -5.691 21.484 7.695 1 95.88 164 THR B O 1
ATOM 2934 N N . ILE B 1 165 ? -6.617 23.5 7.754 1 95.56 165 ILE B N 1
ATOM 2935 C CA . ILE B 1 165 ? -5.5 24.109 8.469 1 95.56 165 ILE B CA 1
ATOM 2936 C C . ILE B 1 165 ? -5.41 23.531 9.875 1 95.56 165 ILE B C 1
ATOM 2938 O O . ILE B 1 165 ? -4.324 23.172 10.336 1 95.56 165 ILE B O 1
ATOM 2942 N N . LEU B 1 166 ? -6.492 23.422 10.539 1 95.19 166 LEU B N 1
ATOM 2943 C CA . LEU B 1 166 ? -6.535 22.859 11.883 1 95.19 166 LEU B CA 1
ATOM 2944 C C . LEU B 1 166 ? -6.02 21.422 11.891 1 95.19 166 LEU B C 1
ATOM 2946 O O . LEU B 1 166 ? -5.312 21.016 12.82 1 95.19 166 LEU B O 1
ATOM 2950 N N . ALA B 1 167 ? -6.344 20.688 10.836 1 94.5 167 ALA B N 1
ATOM 2951 C CA . ALA B 1 167 ? -5.918 19.297 10.727 1 94.5 167 ALA B CA 1
ATOM 2952 C C . ALA B 1 167 ? -4.41 19.203 10.531 1 94.5 167 ALA B C 1
ATOM 2954 O O . ALA B 1 167 ? -3.814 18.141 10.766 1 94.5 167 ALA B O 1
ATOM 2955 N N . GLY B 1 168 ? -3.791 20.312 10.133 1 94.75 168 GLY B N 1
ATOM 2956 C CA . GLY B 1 168 ? -2.355 20.344 9.906 1 94.75 168 GLY B CA 1
ATOM 2957 C C . GLY B 1 168 ? -1.56 20.719 11.133 1 94.75 168 GLY B C 1
ATOM 2958 O O . GLY B 1 168 ? -0.342 20.531 11.18 1 94.75 168 GLY B O 1
ATOM 2959 N N . ILE B 1 169 ? -2.154 21.172 12.188 1 93.75 169 ILE B N 1
ATOM 2960 C CA . ILE B 1 169 ? -1.509 21.719 13.375 1 93.75 169 ILE B CA 1
ATOM 2961 C C . ILE B 1 169 ? -0.738 20.609 14.102 1 93.75 169 ILE B C 1
ATOM 2963 O O . ILE B 1 169 ? 0.385 20.828 14.555 1 93.75 169 ILE B O 1
ATOM 2967 N N . PRO B 1 170 ? -1.247 19.422 14.18 1 95.25 170 PRO B N 1
ATOM 2968 C CA . PRO B 1 170 ? -0.531 18.359 14.883 1 95.25 170 PRO B CA 1
ATOM 2969 C C . PRO B 1 170 ? 0.855 18.094 14.305 1 95.25 170 PRO B C 1
ATOM 2971 O O . PRO B 1 170 ? 1.745 17.625 15.016 1 95.25 170 PRO B O 1
ATOM 2974 N N . THR B 1 171 ? 1.044 18.375 13.023 1 96.31 171 THR B N 1
ATOM 2975 C CA . THR B 1 171 ? 2.359 18.188 12.414 1 96.31 171 THR B CA 1
ATOM 2976 C C . THR B 1 171 ? 3.398 19.062 13.117 1 96.31 171 THR B C 1
ATOM 2978 O O . THR B 1 171 ? 4.539 18.641 13.32 1 96.31 171 THR B O 1
ATOM 2981 N N . GLY B 1 172 ? 3.031 20.297 13.484 1 95.06 172 GLY B N 1
ATOM 2982 C CA . GLY B 1 172 ? 3.932 21.172 14.211 1 95.06 172 GLY B CA 1
ATOM 2983 C C . GLY B 1 172 ? 4.293 20.656 15.586 1 95.06 172 GLY B C 1
ATOM 2984 O O . GLY B 1 172 ? 5.461 20.703 15.984 1 95.06 172 GLY B O 1
ATOM 2985 N N . ILE B 1 173 ? 3.316 20.141 16.297 1 94.88 173 ILE B N 1
ATOM 2986 C CA . ILE B 1 173 ? 3.539 19.578 17.625 1 94.88 173 ILE B CA 1
ATOM 2987 C C . ILE B 1 173 ? 4.457 18.359 17.516 1 94.88 173 ILE B C 1
ATOM 2989 O O . ILE B 1 173 ? 5.402 18.219 18.297 1 94.88 173 ILE B O 1
ATOM 2993 N N . GLY B 1 174 ? 4.18 17.531 16.578 1 96.62 174 GLY B N 1
ATOM 2994 C CA . GLY B 1 174 ? 5.035 16.375 16.344 1 96.62 174 GLY B CA 1
ATOM 2995 C C . GLY B 1 174 ? 6.461 16.75 15.992 1 96.62 174 GLY B C 1
ATOM 2996 O O . GLY B 1 174 ? 7.41 16.109 16.453 1 96.62 174 GLY B O 1
ATOM 2997 N N . ALA B 1 175 ? 6.566 17.75 15.172 1 96.69 175 ALA B N 1
ATOM 2998 C CA . ALA B 1 175 ? 7.895 18.188 14.742 1 96.69 175 ALA B CA 1
ATOM 2999 C C . ALA B 1 175 ? 8.727 18.656 15.938 1 96.69 175 ALA B C 1
ATOM 3001 O O . ALA B 1 175 ? 9.93 18.406 16 1 96.69 175 ALA B O 1
ATOM 3002 N N . LEU B 1 176 ? 8.078 19.391 16.828 1 95.38 176 LEU B N 1
ATOM 3003 C CA . LEU B 1 176 ? 8.758 19.828 18.047 1 95.38 176 LEU B CA 1
ATOM 3004 C C . LEU B 1 176 ? 9.289 18.641 18.828 1 95.38 176 LEU B C 1
ATOM 3006 O O . LEU B 1 176 ? 10.461 18.609 19.219 1 95.38 176 LEU B O 1
ATOM 3010 N N . ILE B 1 177 ? 8.453 17.641 19.031 1 96.06 177 ILE B N 1
ATOM 3011 C CA . ILE B 1 177 ? 8.844 16.438 19.766 1 96.06 177 ILE B CA 1
ATOM 3012 C C . ILE B 1 177 ? 9.898 15.68 18.969 1 96.06 177 ILE B C 1
ATOM 3014 O O . ILE B 1 177 ? 10.836 15.117 19.547 1 96.06 177 ILE B O 1
ATOM 3018 N N . GLY B 1 178 ? 9.773 15.695 17.688 1 96.62 178 GLY B N 1
ATOM 3019 C CA . GLY B 1 178 ? 10.742 15.039 16.828 1 96.62 178 GLY B CA 1
ATOM 3020 C C . GLY B 1 178 ? 12.133 15.633 16.938 1 96.62 178 GLY B C 1
ATOM 3021 O O . GLY B 1 178 ? 13.125 14.898 16.969 1 96.62 178 GLY B O 1
ATOM 3022 N N . VAL B 1 179 ? 12.18 16.953 17 1 95.69 179 VAL B N 1
ATOM 3023 C CA . VAL B 1 179 ? 13.469 17.625 17.141 1 95.69 179 VAL B CA 1
ATOM 3024 C C . VAL B 1 179 ? 14.086 17.281 18.484 1 95.69 179 VAL B C 1
ATOM 3026 O O . VAL B 1 179 ? 15.281 16.984 18.578 1 95.69 179 VAL B O 1
ATOM 3029 N N . VAL B 1 180 ? 13.258 17.266 19.5 1 95.56 180 VAL B N 1
ATOM 3030 C CA . VAL B 1 180 ? 13.742 17 20.844 1 95.56 180 VAL B CA 1
ATOM 3031 C C . VAL B 1 180 ? 14.234 15.555 20.938 1 95.56 180 VAL B C 1
ATOM 3033 O O . VAL B 1 180 ? 15.344 15.297 21.406 1 95.56 180 VAL B O 1
ATOM 3036 N N . THR B 1 181 ? 13.508 14.617 20.484 1 96.31 181 THR B N 1
ATOM 3037 C CA . THR B 1 181 ? 13.883 13.203 20.594 1 96.31 181 THR B CA 1
ATOM 3038 C C . THR B 1 181 ? 15.008 12.875 19.609 1 96.31 181 THR B C 1
ATOM 3040 O O . THR B 1 181 ? 15.898 12.086 19.938 1 96.31 181 THR B O 1
ATOM 3043 N N . GLY B 1 182 ? 14.938 13.445 18.453 1 94.88 182 GLY B N 1
ATOM 3044 C CA . GLY B 1 182 ? 16 13.234 17.484 1 94.88 182 GLY B CA 1
ATOM 3045 C C . GLY B 1 182 ? 17.359 13.742 17.953 1 94.88 182 GLY B C 1
ATOM 3046 O O . GLY B 1 182 ? 18.391 13.266 17.5 1 94.88 182 GLY B O 1
ATOM 3047 N N . GLY B 1 183 ? 17.328 14.758 18.812 1 93.38 183 GLY B N 1
ATOM 3048 C CA . GLY B 1 183 ? 18.547 15.297 19.391 1 93.38 183 GLY B CA 1
ATOM 3049 C C . GLY B 1 183 ? 19.172 14.375 20.422 1 93.38 183 GLY B C 1
ATOM 3050 O O . GLY B 1 183 ? 20.344 14.523 20.75 1 93.38 183 GLY B O 1
ATOM 3051 N N . ILE B 1 184 ? 18.375 13.43 20.844 1 95.69 184 ILE B N 1
ATOM 3052 C CA . ILE B 1 184 ? 18.859 12.516 21.859 1 95.69 184 ILE B CA 1
ATOM 3053 C C . ILE B 1 184 ? 19.719 11.43 21.219 1 95.69 184 ILE B C 1
ATOM 3055 O O . ILE B 1 184 ? 20.812 11.125 21.703 1 95.69 184 ILE B O 1
ATOM 3059 N N . SER B 1 185 ? 19.266 10.812 20.109 1 96.06 185 SER B N 1
ATOM 3060 C CA . SER B 1 185 ? 19.984 9.734 19.438 1 96.06 185 SER B CA 1
ATOM 3061 C C . SER B 1 185 ? 19.438 9.492 18.031 1 96.06 185 SER B C 1
ATOM 3063 O O . SER B 1 185 ? 18.25 9.68 17.781 1 96.06 185 SER B O 1
ATOM 3065 N N . PRO B 1 186 ? 20.297 9 17.234 1 95.44 186 PRO B N 1
ATOM 3066 C CA . PRO B 1 186 ? 19.828 8.617 15.906 1 95.44 186 PRO B CA 1
ATOM 3067 C C . PRO B 1 186 ? 18.781 7.504 15.945 1 95.44 186 PRO B C 1
ATOM 3069 O O . PRO B 1 186 ? 17.984 7.383 15.023 1 95.44 186 PRO B O 1
ATOM 3072 N N . TYR B 1 187 ? 18.797 6.742 16.953 1 97.25 187 TYR B N 1
ATOM 3073 C CA . TYR B 1 187 ? 17.812 5.672 17.094 1 97.25 187 TYR B CA 1
ATOM 3074 C C . TYR B 1 187 ? 16.391 6.238 17.203 1 97.25 187 TYR B C 1
ATOM 3076 O O . TYR B 1 187 ? 15.445 5.652 16.672 1 97.25 187 TYR B O 1
ATOM 3084 N N . PHE B 1 188 ? 16.312 7.398 17.781 1 97.25 188 PHE B N 1
ATOM 3085 C CA . PHE B 1 188 ? 15 8.031 17.891 1 97.25 188 PHE B CA 1
ATOM 3086 C C . PHE B 1 188 ? 14.555 8.609 16.562 1 97.25 188 PHE B C 1
ATOM 3088 O O . PHE B 1 188 ? 13.359 8.672 16.266 1 97.25 188 PHE B O 1
ATOM 3095 N N . ILE B 1 189 ? 15.531 8.969 15.773 1 96.81 189 ILE B N 1
ATOM 3096 C CA . ILE B 1 189 ? 15.188 9.492 14.453 1 96.81 189 ILE B CA 1
ATOM 3097 C C . ILE B 1 189 ? 14.57 8.383 13.609 1 96.81 189 ILE B C 1
ATOM 3099 O O . ILE B 1 189 ? 13.484 8.555 13.039 1 96.81 189 ILE B O 1
ATOM 3103 N N . GLY B 1 190 ? 15.273 7.242 13.609 1 97.94 190 GLY B N 1
ATOM 3104 C CA . GLY B 1 190 ? 14.734 6.105 12.883 1 97.94 190 GLY B CA 1
ATOM 3105 C C . GLY B 1 190 ? 13.398 5.637 13.414 1 97.94 190 GLY B C 1
ATOM 3106 O O . GLY B 1 190 ? 12.5 5.289 12.641 1 97.94 190 GLY B O 1
ATOM 3107 N N . LEU B 1 191 ? 13.25 5.691 14.688 1 98.06 191 LEU B N 1
ATOM 3108 C CA . LEU B 1 191 ? 11.992 5.312 15.312 1 98.06 191 LEU B CA 1
ATOM 3109 C C . LEU B 1 191 ? 10.875 6.258 14.906 1 98.06 191 LEU B C 1
ATOM 3111 O O . LEU B 1 191 ? 9.773 5.812 14.562 1 98.06 191 LEU B O 1
ATOM 3115 N N . ASN B 1 192 ? 11.141 7.516 14.969 1 97.94 192 ASN B N 1
ATOM 3116 C CA . ASN B 1 192 ? 10.133 8.516 14.617 1 97.94 192 ASN B CA 1
ATOM 3117 C C . ASN B 1 192 ? 9.695 8.383 13.156 1 97.94 192 ASN B C 1
ATOM 3119 O O . ASN B 1 192 ? 8.508 8.477 12.852 1 97.94 192 ASN B O 1
ATOM 3123 N N . LEU B 1 193 ? 10.672 8.133 12.289 1 97.62 193 LEU B N 1
ATOM 3124 C CA . LEU B 1 193 ? 10.359 7.926 10.875 1 97.62 193 LEU B CA 1
ATOM 3125 C C . LEU B 1 193 ? 9.484 6.691 10.688 1 97.62 193 LEU B C 1
ATOM 3127 O O . LEU B 1 193 ? 8.508 6.73 9.938 1 97.62 193 LEU B O 1
ATOM 3131 N N . SER B 1 194 ? 9.82 5.645 11.375 1 98.56 194 SER B N 1
ATOM 3132 C CA . SER B 1 194 ? 9.078 4.402 11.203 1 98.56 194 SER B CA 1
ATOM 3133 C C . SER B 1 194 ? 7.719 4.473 11.898 1 98.56 194 SER B C 1
ATOM 3135 O O . SER B 1 194 ? 6.754 3.854 11.445 1 98.56 194 SER B O 1
ATOM 3137 N N . ILE B 1 195 ? 7.59 5.254 12.969 1 98.12 195 ILE B N 1
ATOM 3138 C CA . ILE B 1 195 ? 6.293 5.508 13.586 1 98.12 195 ILE B CA 1
ATOM 3139 C C . ILE B 1 195 ? 5.375 6.211 12.586 1 98.12 195 ILE B C 1
ATOM 3141 O O . ILE B 1 195 ? 4.215 5.832 12.422 1 98.12 195 ILE B O 1
ATOM 3145 N N . ALA B 1 196 ? 5.93 7.199 11.953 1 97.25 196 ALA B N 1
ATOM 3146 C CA . ALA B 1 196 ? 5.172 7.891 10.914 1 97.25 196 ALA B CA 1
ATOM 3147 C C . ALA B 1 196 ? 4.742 6.922 9.812 1 97.25 196 ALA B C 1
ATOM 3149 O O . ALA B 1 196 ? 3.594 6.953 9.367 1 97.25 196 ALA B O 1
ATOM 3150 N N . GLY B 1 197 ? 5.664 6.039 9.43 1 97.75 197 GLY B N 1
ATOM 3151 C CA . GLY B 1 197 ? 5.359 5.047 8.414 1 97.75 197 GLY B CA 1
ATOM 3152 C C . GLY B 1 197 ? 4.25 4.094 8.82 1 97.75 197 GLY B C 1
ATOM 3153 O O . GLY B 1 197 ? 3.332 3.828 8.047 1 97.75 197 GLY B O 1
ATOM 3154 N N . GLY B 1 198 ? 4.332 3.604 10.016 1 97.81 198 GLY B N 1
ATOM 3155 C CA . GLY B 1 198 ? 3.314 2.699 10.531 1 97.81 198 GLY B CA 1
ATOM 3156 C C . GLY B 1 198 ? 1.948 3.346 10.648 1 97.81 198 GLY B C 1
ATOM 3157 O O . GLY B 1 198 ? 0.932 2.727 10.328 1 97.81 198 GLY B O 1
ATOM 3158 N N . ALA B 1 199 ? 1.923 4.535 11.141 1 96.31 199 ALA B N 1
ATOM 3159 C CA . ALA B 1 199 ? 0.678 5.289 11.25 1 96.31 199 ALA B CA 1
ATOM 3160 C C . ALA B 1 199 ? 0.032 5.484 9.883 1 96.31 199 ALA B C 1
ATOM 3162 O O . ALA B 1 199 ? -1.167 5.246 9.711 1 96.31 199 ALA B O 1
ATOM 3163 N N . MET B 1 200 ? 0.834 5.852 8.953 1 95.25 200 MET B N 1
ATOM 3164 C CA . MET B 1 200 ? 0.348 6.102 7.598 1 95.25 200 MET B CA 1
ATOM 3165 C C . MET B 1 200 ? -0.15 4.812 6.949 1 95.25 200 MET B C 1
ATOM 3167 O O . MET B 1 200 ? -1.155 4.82 6.238 1 95.25 200 MET B O 1
ATOM 3171 N N . LEU B 1 201 ? 0.539 3.744 7.203 1 97.25 201 LEU B N 1
ATOM 3172 C CA . LEU B 1 201 ? 0.124 2.453 6.664 1 97.25 201 LEU B CA 1
ATOM 3173 C C . LEU B 1 201 ? -1.239 2.047 7.215 1 97.25 201 LEU B C 1
ATOM 3175 O O . LEU B 1 201 ? -2.102 1.582 6.469 1 97.25 201 LEU B O 1
ATOM 3179 N N . TYR B 1 202 ? -1.419 2.225 8.484 1 96.19 202 TYR B N 1
ATOM 3180 C CA . TYR B 1 202 ? -2.682 1.869 9.125 1 96.19 202 TYR B CA 1
ATOM 3181 C C . TYR B 1 202 ? -3.834 2.676 8.539 1 96.19 202 TYR B C 1
ATOM 3183 O O . TYR B 1 202 ? -4.871 2.115 8.18 1 96.19 202 TYR B O 1
ATOM 3191 N N . VAL B 1 203 ? -3.676 3.898 8.438 1 92.69 203 VAL B N 1
ATOM 3192 C CA . VAL B 1 203 ? -4.738 4.793 7.98 1 92.69 203 VAL B CA 1
ATOM 3193 C C . VAL B 1 203 ? -5.023 4.543 6.5 1 92.69 203 VAL B C 1
ATOM 3195 O O . VAL B 1 203 ? -6.184 4.523 6.082 1 92.69 203 VAL B O 1
ATOM 3198 N N . THR B 1 204 ? -3.979 4.414 5.73 1 95.06 204 THR B N 1
ATOM 3199 C CA . THR B 1 204 ? -4.125 4.242 4.289 1 95.06 204 THR B CA 1
ATOM 3200 C C . THR B 1 204 ? -4.863 2.943 3.969 1 95.06 204 THR B C 1
ATOM 3202 O O . THR B 1 204 ? -5.84 2.945 3.217 1 95.06 204 THR B O 1
ATOM 3205 N N . CYS B 1 205 ? -4.441 1.863 4.578 1 95.81 205 CYS B N 1
ATOM 3206 C CA . CYS B 1 205 ? -5.012 0.551 4.293 1 95.81 205 CYS B CA 1
ATOM 3207 C C . CYS B 1 205 ? -6.34 0.361 5.016 1 95.81 205 CYS B C 1
ATOM 3209 O O . CYS B 1 205 ? -7.234 -0.314 4.508 1 95.81 205 CYS B O 1
ATOM 3211 N N . GLY B 1 206 ? -6.465 0.955 6.121 1 92.81 206 GLY B N 1
ATOM 3212 C CA . GLY B 1 206 ? -7.645 0.741 6.941 1 92.81 206 GLY B CA 1
ATOM 3213 C C . GLY B 1 206 ? -8.797 1.659 6.582 1 92.81 206 GLY B C 1
ATOM 3214 O O . GLY B 1 206 ? -9.961 1.293 6.742 1 92.81 206 GLY B O 1
ATOM 3215 N N . ASP B 1 207 ? -8.484 2.844 6.125 1 89.56 207 ASP B N 1
ATOM 3216 C CA . ASP B 1 207 ? -9.555 3.824 5.988 1 89.56 207 ASP B CA 1
ATOM 3217 C C . ASP B 1 207 ? -9.555 4.449 4.598 1 89.56 207 ASP B C 1
ATOM 3219 O O . ASP B 1 207 ? -10.578 4.438 3.906 1 89.56 207 ASP B O 1
ATOM 3223 N N . VAL B 1 208 ? -8.43 4.918 4.133 1 91.25 208 VAL B N 1
ATOM 3224 C CA . VAL B 1 208 ? -8.398 5.754 2.939 1 91.25 208 VAL B CA 1
ATOM 3225 C C . VAL B 1 208 ? -8.711 4.91 1.706 1 91.25 208 VAL B C 1
ATOM 3227 O O . VAL B 1 208 ? -9.562 5.277 0.894 1 91.25 208 VAL B O 1
ATOM 3230 N N . ILE B 1 209 ? -8.078 3.771 1.579 1 95.25 209 ILE B N 1
ATOM 3231 C CA . ILE B 1 209 ? -8.266 2.924 0.406 1 95.25 209 ILE B CA 1
ATOM 3232 C C . ILE B 1 209 ? -9.695 2.387 0.383 1 95.25 209 ILE B C 1
ATOM 3234 O O . ILE B 1 209 ? -10.398 2.525 -0.62 1 95.25 209 ILE B O 1
ATOM 3238 N N . PRO B 1 210 ? -10.164 1.846 1.518 1 92.5 210 PRO B N 1
ATOM 3239 C CA . PRO B 1 210 ? -11.539 1.361 1.495 1 92.5 210 PRO B CA 1
ATOM 3240 C C . PRO B 1 210 ? -12.555 2.471 1.206 1 92.5 210 PRO B C 1
ATOM 3242 O O . PRO B 1 210 ? -13.516 2.256 0.465 1 92.5 210 PRO B O 1
ATOM 3245 N N . GLU B 1 211 ? -12.344 3.6 1.751 1 88.31 211 GLU B N 1
ATOM 3246 C CA . GLU B 1 211 ? -13.258 4.715 1.515 1 88.31 211 GLU B CA 1
ATOM 3247 C C . GLU B 1 211 ? -13.234 5.145 0.051 1 88.31 211 GLU B C 1
ATOM 3249 O O . GLU B 1 211 ? -14.281 5.438 -0.531 1 88.31 211 GLU B O 1
ATOM 3254 N N . ALA B 1 212 ? -12.07 5.188 -0.516 1 92.19 212 ALA B N 1
ATOM 3255 C CA . ALA B 1 212 ? -11.938 5.543 -1.927 1 92.19 212 ALA B CA 1
ATOM 3256 C C . ALA B 1 212 ? -12.727 4.582 -2.811 1 92.19 212 ALA B C 1
ATOM 3258 O O . ALA B 1 212 ? -13.367 4.996 -3.777 1 92.19 212 ALA B O 1
ATOM 3259 N N . ARG B 1 213 ? -12.672 3.359 -2.453 1 92.5 213 ARG B N 1
ATOM 3260 C CA . ARG B 1 213 ? -13.312 2.324 -3.254 1 92.5 213 ARG B CA 1
ATOM 3261 C C . ARG B 1 213 ? -14.82 2.297 -3.01 1 92.5 213 ARG B C 1
ATOM 3263 O O . ARG B 1 213 ? -15.594 1.893 -3.885 1 92.5 213 ARG B O 1
ATOM 3270 N N . ASN B 1 214 ? -15.297 2.754 -1.865 1 88.25 214 ASN B N 1
ATOM 3271 C CA . ASN B 1 214 ? -16.703 2.703 -1.486 1 88.25 214 ASN B CA 1
ATOM 3272 C C . ASN B 1 214 ? -17.484 3.895 -2.045 1 88.25 214 ASN B C 1
ATOM 3274 O O . ASN B 1 214 ? -18.672 3.781 -2.348 1 88.25 214 ASN B O 1
ATOM 3278 N N . VAL B 1 215 ? -16.828 5.008 -2.15 1 86.62 215 VAL B N 1
ATOM 3279 C CA . VAL B 1 215 ? -17.5 6.246 -2.535 1 86.62 215 VAL B CA 1
ATOM 3280 C C . VAL B 1 215 ? -17.969 6.152 -3.986 1 86.62 215 VAL B C 1
ATOM 3282 O O . VAL B 1 215 ? -19.047 6.637 -4.332 1 86.62 215 VAL B O 1
ATOM 3285 N N . TYR B 1 216 ? -17.234 5.637 -4.797 1 88.19 216 TYR B N 1
ATOM 3286 C CA . TYR B 1 216 ? -17.547 5.418 -6.203 1 88.19 216 TYR B CA 1
ATOM 3287 C C . TYR B 1 216 ? -17.031 4.062 -6.676 1 88.19 216 TYR B C 1
ATOM 3289 O O . TYR B 1 216 ? -15.844 3.777 -6.582 1 88.19 216 TYR B O 1
ATOM 3297 N N . LYS B 1 217 ? -18.156 3.355 -7.168 1 80.38 217 LYS B N 1
ATOM 3298 C CA . LYS B 1 217 ? -17.812 2.021 -7.648 1 80.38 217 LYS B CA 1
ATOM 3299 C C . LYS B 1 217 ? -17.203 2.084 -9.047 1 80.38 217 LYS B C 1
ATOM 3301 O O . LYS B 1 217 ? -17.734 2.734 -9.938 1 80.38 217 LYS B O 1
ATOM 3306 N N . GLY B 1 218 ? -15.875 2.176 -9.242 1 82.12 218 GLY B N 1
ATOM 3307 C CA . GLY B 1 218 ? -15.164 2.236 -10.508 1 82.12 218 GLY B CA 1
ATOM 3308 C C . GLY B 1 218 ? -13.656 2.133 -10.344 1 82.12 218 GLY B C 1
ATOM 3309 O O . GLY B 1 218 ? -13.164 1.822 -9.258 1 82.12 218 GLY B O 1
ATOM 3310 N N . LYS B 1 219 ? -13.133 2.381 -11.477 1 91.19 219 LYS B N 1
ATOM 3311 C CA . LYS B 1 219 ? -11.695 2.139 -11.508 1 91.19 219 LYS B CA 1
ATOM 3312 C C . LYS B 1 219 ? -10.922 3.41 -11.18 1 91.19 219 LYS B C 1
ATOM 3314 O O . LYS B 1 219 ? -9.695 3.375 -11.039 1 91.19 219 LYS B O 1
ATOM 3319 N N . ILE B 1 220 ? -11.625 4.469 -10.984 1 93.81 220 ILE B N 1
ATOM 3320 C CA . ILE B 1 220 ? -10.953 5.758 -10.875 1 93.81 220 ILE B CA 1
ATOM 3321 C C . ILE B 1 220 ? -10.109 5.789 -9.602 1 93.81 220 ILE B C 1
ATOM 3323 O O . ILE B 1 220 ? -9.031 6.383 -9.578 1 93.81 220 ILE B O 1
ATOM 3327 N N . SER B 1 221 ? -10.633 5.207 -8.547 1 95.44 221 SER B N 1
ATOM 3328 C CA . SER B 1 221 ? -9.867 5.211 -7.301 1 95.44 221 SER B CA 1
ATOM 3329 C C . SER B 1 221 ? -8.578 4.41 -7.441 1 95.44 221 SER B C 1
ATOM 3331 O O . SER B 1 221 ? -7.52 4.852 -7 1 95.44 221 SER B O 1
ATOM 3333 N N . VAL B 1 222 ? -8.633 3.285 -8.078 1 96.19 222 VAL B N 1
ATOM 3334 C CA . VAL B 1 222 ? -7.461 2.43 -8.219 1 96.19 222 VAL B CA 1
ATOM 3335 C C . VAL B 1 222 ? -6.453 3.084 -9.156 1 96.19 222 VAL B C 1
ATOM 3337 O O . VAL B 1 222 ? -5.242 3.037 -8.914 1 96.19 222 VAL B O 1
ATOM 3340 N N . LEU B 1 223 ? -6.961 3.654 -10.195 1 95.5 223 LEU B N 1
ATOM 3341 C CA . LEU B 1 223 ? -6.086 4.391 -11.094 1 95.5 223 LEU B CA 1
ATOM 3342 C C . LEU B 1 223 ? -5.422 5.562 -10.375 1 95.5 223 LEU B C 1
ATOM 3344 O O . LEU B 1 223 ? -4.242 5.836 -10.594 1 95.5 223 LEU B O 1
ATOM 3348 N N . GLY B 1 224 ? -6.238 6.238 -9.586 1 96.69 224 GLY B N 1
ATOM 3349 C CA . GLY B 1 224 ? -5.664 7.277 -8.75 1 96.69 224 GLY B CA 1
ATOM 3350 C C . GLY B 1 224 ? -4.574 6.77 -7.828 1 96.69 224 GLY B C 1
ATOM 3351 O O . GLY B 1 224 ? -3.541 7.422 -7.66 1 96.69 224 GLY B O 1
ATOM 3352 N N . MET B 1 225 ? -4.777 5.582 -7.277 1 97.81 225 MET B N 1
ATOM 3353 C CA . MET B 1 225 ? -3.789 4.992 -6.379 1 97.81 225 MET B CA 1
ATOM 3354 C C . MET B 1 225 ? -2.49 4.695 -7.121 1 97.81 225 MET B C 1
ATOM 3356 O O . MET B 1 225 ? -1.402 4.965 -6.605 1 97.81 225 MET B O 1
ATOM 3360 N N . ILE B 1 226 ? -2.619 4.188 -8.328 1 98.19 226 ILE B N 1
ATOM 3361 C CA . ILE B 1 226 ? -1.455 3.85 -9.141 1 98.19 226 ILE B CA 1
ATOM 3362 C C . ILE B 1 226 ? -0.694 5.125 -9.5 1 98.19 226 ILE B C 1
ATOM 3364 O O . ILE B 1 226 ? 0.53 5.184 -9.359 1 98.19 226 ILE B O 1
ATOM 3368 N N . LEU B 1 227 ? -1.392 6.125 -9.898 1 97.5 227 LEU B N 1
ATOM 3369 C CA . LEU B 1 227 ? -0.762 7.383 -10.281 1 97.5 227 LEU B CA 1
ATOM 3370 C C . LEU B 1 227 ? -0.145 8.07 -9.07 1 97.5 227 LEU B C 1
ATOM 3372 O O . LEU B 1 227 ? 0.93 8.672 -9.164 1 97.5 227 LEU B O 1
ATOM 3376 N N . GLY B 1 228 ? -0.888 8.016 -7.984 1 97.19 228 GLY B N 1
ATOM 3377 C CA . GLY B 1 228 ? -0.321 8.539 -6.75 1 97.19 228 GLY B CA 1
ATOM 3378 C C . GLY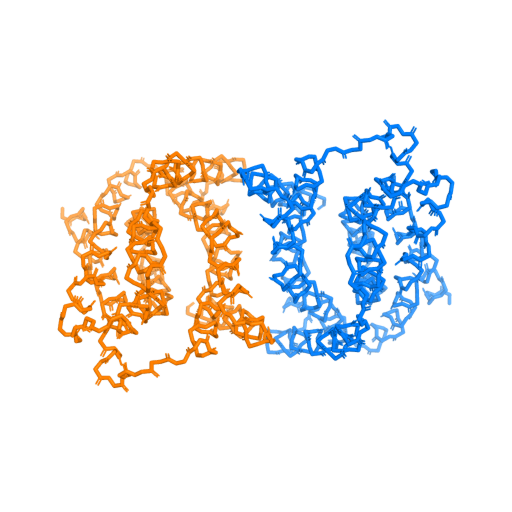 B 1 228 ? 0.951 7.828 -6.332 1 97.19 228 GLY B C 1
ATOM 3379 O O . GLY B 1 228 ? 1.924 8.469 -5.93 1 97.19 228 GLY B O 1
ATOM 3380 N N . PHE B 1 229 ? 0.951 6.527 -6.449 1 98.38 229 PHE B N 1
ATOM 3381 C CA . PHE B 1 229 ? 2.115 5.727 -6.098 1 98.38 229 PHE B CA 1
ATOM 3382 C C . PHE B 1 229 ? 3.311 6.094 -6.969 1 98.38 229 PHE B C 1
ATOM 3384 O O . PHE B 1 229 ? 4.418 6.285 -6.465 1 98.38 229 PHE B O 1
ATOM 3391 N N . ILE B 1 230 ? 3.061 6.23 -8.242 1 97.94 230 ILE B N 1
ATOM 3392 C CA . ILE B 1 230 ? 4.094 6.633 -9.195 1 97.94 230 ILE B CA 1
ATOM 3393 C C . ILE B 1 230 ? 4.57 8.047 -8.867 1 97.94 230 ILE B C 1
ATOM 3395 O O . ILE B 1 230 ? 5.773 8.32 -8.875 1 97.94 230 ILE B O 1
ATOM 3399 N N . GLY B 1 231 ? 3.65 8.945 -8.609 1 96.38 231 GLY B N 1
ATOM 3400 C CA . GLY B 1 231 ? 4.016 10.289 -8.203 1 96.38 231 GLY B CA 1
ATOM 3401 C C . GLY B 1 231 ? 4.91 10.32 -6.977 1 96.38 231 GLY B C 1
ATOM 3402 O O . GLY B 1 231 ? 5.863 11.094 -6.918 1 96.38 231 GLY B O 1
ATOM 3403 N N . GLY B 1 232 ? 4.578 9.469 -6.008 1 96.44 232 GLY B N 1
ATOM 3404 C CA . GLY B 1 232 ? 5.418 9.375 -4.824 1 96.44 232 GLY B CA 1
ATOM 3405 C C . GLY B 1 232 ? 6.824 8.898 -5.129 1 96.44 232 GLY B C 1
ATOM 3406 O O . GLY B 1 232 ? 7.793 9.398 -4.559 1 96.44 232 GLY B O 1
ATOM 3407 N N . ILE B 1 233 ? 6.926 7.93 -6.02 1 96.81 233 ILE B N 1
ATOM 3408 C CA . ILE B 1 233 ? 8.234 7.441 -6.441 1 96.81 233 ILE B CA 1
ATOM 3409 C C . ILE B 1 233 ? 9.031 8.586 -7.07 1 96.81 233 ILE B C 1
ATOM 3411 O O . ILE B 1 233 ? 10.203 8.789 -6.738 1 96.81 233 ILE B O 1
ATOM 3415 N N . ILE B 1 234 ? 8.375 9.297 -7.906 1 94.38 234 ILE B N 1
ATOM 3416 C CA . ILE B 1 234 ? 9.039 10.383 -8.617 1 94.38 234 ILE B CA 1
ATOM 3417 C C . ILE B 1 234 ? 9.477 11.461 -7.633 1 94.38 234 ILE B C 1
ATOM 3419 O O . ILE B 1 234 ? 10.617 11.938 -7.688 1 94.38 234 ILE B O 1
ATOM 3423 N N . ILE B 1 235 ? 8.656 11.789 -6.707 1 92.06 235 ILE B N 1
ATOM 3424 C CA . ILE B 1 235 ? 8.953 12.812 -5.711 1 92.06 235 ILE B CA 1
ATOM 3425 C C . ILE B 1 235 ? 10.141 12.375 -4.855 1 92.06 235 ILE B C 1
ATOM 3427 O O . ILE B 1 235 ? 11.086 13.141 -4.652 1 92.06 235 ILE B O 1
ATOM 3431 N N . THR B 1 236 ? 10.156 11.141 -4.465 1 91.81 236 THR B N 1
ATOM 3432 C CA . THR B 1 236 ? 11.148 10.664 -3.51 1 91.81 236 THR B CA 1
ATOM 3433 C C . THR B 1 236 ? 12.484 10.406 -4.203 1 91.81 236 THR B C 1
ATOM 3435 O O . THR B 1 236 ? 13.547 10.539 -3.59 1 91.81 236 THR B O 1
ATOM 3438 N N . LYS B 1 237 ? 12.422 10.102 -5.496 1 89.44 237 LYS B N 1
ATOM 3439 C CA . LYS B 1 237 ? 13.656 9.75 -6.188 1 89.44 237 LYS B CA 1
ATOM 3440 C C . LYS B 1 237 ? 14.289 10.969 -6.848 1 89.44 237 LYS B C 1
ATOM 3442 O O . LYS B 1 237 ? 15.484 10.984 -7.133 1 89.44 237 LYS B O 1
ATOM 3447 N N . TYR B 1 238 ? 13.5 11.93 -7.121 1 84.25 238 TYR B N 1
ATOM 3448 C CA . TYR B 1 238 ? 14.055 13.094 -7.809 1 84.25 238 TYR B CA 1
ATOM 3449 C C . TYR B 1 238 ? 14.148 14.289 -6.867 1 84.25 238 TYR B C 1
ATOM 3451 O O . TYR B 1 238 ? 14.586 15.367 -7.27 1 84.25 238 TYR B O 1
ATOM 3459 N N . LEU B 1 239 ? 13.672 14.164 -5.68 1 76.94 239 LEU B N 1
ATOM 3460 C CA . LEU B 1 239 ? 13.938 15.172 -4.66 1 76.94 239 LEU B CA 1
ATOM 3461 C C . LEU B 1 239 ? 15.234 14.867 -3.916 1 76.94 239 LEU B C 1
ATOM 3463 O O . LEU B 1 239 ? 15.555 13.703 -3.68 1 76.94 239 LEU B O 1
#

Organism: Thermoanaerobacter italicus (strain DSM 9252 / Ab9) (NCBI:txid580331)

Foldseek 3Di:
DLLLVLLVLLLCLLLLQLLLLLLCVVVVQADALLNLLQLLLLLLLQLLQCLVQPLQVLLCVLAHPVLLVVLLVLLQVQLVVVLVVLVVVPLDDALVSVLVSLLVLLLSLLLLLLLQLLLLVLVDVVRNVLSSVSSSNSSNSSSNSSNNSVSNRPNDSVVSSVSSSNSSSSSSVSSSVNNVQSNVGSSSNSSSSSSSSNNSVNCSVPPSLVSSCVSDPDCSSVVSSVVSNVVNNCSSVVD/DLLLVLLVLLLCLLLQQLLLLLLCVVVVQADALLNLLQLLLLLLLQLLQCLPQPLQVLLCVLAHPVLLVVLLVLLQVQLVVVLVVLVVVPLDDALVSVLVSLLVLLLSLLLLLLLQLLLLVLVDVVRNVLSSVSSSNSSNSSSNSSNNSVSNRPNDSVVSSVSSSNSSSSSSVNSSVNNVQSNVGSSSNSSSSSSSSNNSVNCSVPPSLVSSCVSDPDCSSVVSSVVSNVVNNCSSVVD

Radius of gyration: 21.71 Å; Cα contacts (8 Å, |Δi|>4): 1108; chains: 2; bounding box: 47×61×46 Å

Nearest PDB structures (foldseek):
  8j1m-assembly1_A  TM=8.388E-01  e=2.931E-09  Bordetella bronchiseptica RB50
  5tsa-assembly1_A  TM=8.109E-01  e=8.540E-09  Bordetella bronchiseptica RB50
  7z6n-assembly1_A  TM=7.824E-01  e=4.187E-09  Bordetella bronchiseptica
  5tsb-assembly1_A  TM=7.340E-01  e=8.168E-09  Bordetella bronchiseptica RB50
  8czj-assembly1_A  TM=7.484E-01  e=2.380E-08  Bordetella bronchiseptica RB50